Protein AF-A0A8J6UPK8-F1 (afdb_monomer_lite)

InterPro domains:
  IPR006558 LamG-like jellyroll fold [SM00560] (341-519)
  IPR012373 Fe(2+)-dicitrate sensor, transmembrane component [PTHR30273] (6-225)
  IPR013320 Concanavalin A-like lectin/glucanase domain superfamily [SSF49899] (271-518)

Structure (mmCIF, N/CA/C/O backbone):
data_AF-A0A8J6UPK8-F1
#
_entry.id   AF-A0A8J6UPK8-F1
#
loop_
_atom_site.group_PDB
_atom_site.id
_atom_site.type_symbol
_atom_site.label_atom_id
_atom_site.label_alt_id
_atom_site.label_comp_id
_atom_site.label_asym_id
_atom_site.label_entity_id
_atom_site.label_seq_id
_atom_site.pdbx_PDB_ins_code
_atom_site.Cartn_x
_atom_site.Cartn_y
_atom_site.Cartn_z
_atom_site.occupancy
_atom_site.B_iso_or_equiv
_atom_site.auth_seq_id
_atom_site.auth_comp_id
_atom_site.auth_asym_id
_atom_site.auth_atom_id
_atom_site.pdbx_PDB_model_num
ATOM 1 N N . MET A 1 1 ? 31.151 23.294 2.725 1.00 39.47 1 MET A N 1
ATOM 2 C CA . MET A 1 1 ? 30.767 22.890 4.088 1.00 39.47 1 MET A CA 1
ATOM 3 C C . MET A 1 1 ? 29.382 22.297 4.015 1.00 39.47 1 MET A C 1
ATOM 5 O O . MET A 1 1 ? 28.515 22.903 3.389 1.00 39.47 1 MET A O 1
ATOM 9 N N . SER A 1 2 ? 29.203 21.112 4.581 1.00 38.69 2 SER A N 1
ATOM 10 C CA . SER A 1 2 ? 27.897 20.489 4.761 1.00 38.69 2 SER A CA 1
ATOM 11 C C . SER A 1 2 ? 27.039 21.308 5.744 1.00 38.69 2 SER A C 1
ATOM 13 O O . SER A 1 2 ? 27.504 22.267 6.370 1.00 38.69 2 SER A O 1
ATOM 15 N N . LEU A 1 3 ? 25.760 20.953 5.881 1.00 47.66 3 LEU A N 1
ATOM 16 C CA . LEU A 1 3 ? 24.916 21.499 6.951 1.00 47.66 3 LEU A CA 1
ATOM 17 C C . LEU A 1 3 ? 25.405 21.072 8.348 1.00 47.66 3 LEU A C 1
ATOM 19 O O . LEU A 1 3 ? 25.196 21.820 9.299 1.00 47.66 3 LEU A O 1
ATOM 23 N N . ASP A 1 4 ? 26.084 19.927 8.426 1.00 56.09 4 ASP A N 1
ATOM 24 C CA . ASP A 1 4 ? 26.594 19.280 9.637 1.00 56.09 4 ASP A CA 1
ATOM 25 C C . ASP A 1 4 ? 27.858 19.987 10.170 1.00 56.09 4 ASP A C 1
ATOM 27 O O . ASP A 1 4 ? 27.950 20.302 11.356 1.00 56.09 4 ASP A O 1
ATOM 31 N N . ASP A 1 5 ? 28.777 20.381 9.274 1.00 64.31 5 ASP A N 1
ATOM 32 C CA . ASP A 1 5 ? 30.029 21.085 9.622 1.00 64.31 5 ASP A CA 1
ATOM 33 C C . ASP A 1 5 ? 29.772 22.426 10.342 1.00 64.31 5 ASP A C 1
ATOM 35 O O . ASP A 1 5 ? 30.645 22.957 11.025 1.00 64.31 5 ASP A O 1
ATOM 39 N N . ARG A 1 6 ? 28.589 23.028 10.146 1.00 74.25 6 ARG A N 1
ATOM 40 C CA . ARG A 1 6 ? 28.250 24.363 10.671 1.00 74.25 6 ARG A CA 1
ATOM 41 C C . ARG A 1 6 ? 27.765 24.360 12.119 1.00 74.25 6 ARG A C 1
ATOM 43 O O . ARG A 1 6 ? 27.767 25.421 12.738 1.00 74.25 6 ARG A O 1
ATOM 50 N N . TYR A 1 7 ? 27.359 23.206 12.649 1.00 86.56 7 TYR A N 1
ATOM 51 C CA . TYR A 1 7 ? 26.807 23.073 14.002 1.00 86.56 7 TYR A CA 1
ATOM 52 C C . TYR A 1 7 ? 27.457 21.934 14.800 1.00 86.56 7 TYR A C 1
ATOM 54 O O . TYR A 1 7 ? 26.893 21.481 15.793 1.00 86.56 7 TYR A O 1
ATOM 62 N N . GLN A 1 8 ? 28.665 21.509 14.412 1.00 83.12 8 GLN A N 1
ATOM 63 C CA . GLN A 1 8 ? 29.406 20.417 15.051 1.00 83.12 8 GLN A CA 1
ATOM 64 C C . GLN A 1 8 ? 29.467 20.542 16.587 1.00 83.12 8 GLN A C 1
ATOM 66 O O . GLN A 1 8 ? 29.115 19.594 17.277 1.00 83.12 8 GLN A O 1
ATOM 71 N N . GLN A 1 9 ? 29.800 21.720 17.130 1.00 83.31 9 GLN A N 1
ATOM 72 C CA . GLN A 1 9 ? 29.858 21.937 18.588 1.00 83.31 9 GLN A CA 1
ATOM 73 C C . GLN A 1 9 ? 28.485 21.820 19.277 1.00 83.31 9 GLN A C 1
ATOM 75 O O . GLN A 1 9 ? 28.397 21.372 20.415 1.00 83.31 9 GLN A O 1
ATOM 80 N N . VAL A 1 10 ? 27.401 22.200 18.589 1.00 87.19 10 VAL A N 1
ATOM 81 C CA . VAL A 1 10 ? 26.028 22.023 19.097 1.00 87.19 10 VAL A CA 1
ATOM 82 C C . VAL A 1 10 ? 25.662 20.539 19.111 1.00 87.19 10 VAL A C 1
ATOM 84 O O . VAL A 1 10 ? 24.997 20.096 20.041 1.00 87.19 10 VAL A O 1
ATOM 87 N N . ARG A 1 11 ? 26.123 19.769 18.114 1.00 86.50 11 ARG A N 1
ATOM 88 C CA . ARG A 1 11 ? 25.947 18.312 18.063 1.00 86.50 11 ARG A CA 1
ATOM 89 C C . ARG A 1 11 ? 26.704 17.616 19.193 1.00 86.50 11 ARG A C 1
ATOM 91 O O . ARG A 1 11 ? 26.082 16.910 19.966 1.00 86.50 11 ARG A O 1
ATOM 98 N N . GLU A 1 12 ? 27.998 17.896 19.342 1.00 85.69 12 GLU A N 1
ATOM 99 C CA . GLU A 1 12 ? 28.866 17.276 20.357 1.00 85.69 12 GLU A CA 1
ATOM 100 C C . GLU A 1 12 ? 28.360 17.503 21.792 1.00 85.69 12 GLU A C 1
ATOM 102 O O . GLU A 1 12 ? 28.456 16.610 22.633 1.00 85.69 12 GLU A O 1
ATOM 107 N N . ILE A 1 13 ? 27.783 18.675 22.085 1.00 85.81 13 ILE A N 1
ATOM 108 C CA . ILE A 1 13 ? 27.159 18.926 23.392 1.00 85.81 13 ILE A CA 1
ATOM 109 C C . ILE A 1 13 ? 25.779 18.254 23.492 1.00 85.81 13 ILE A C 1
ATOM 111 O O . ILE A 1 13 ? 25.426 17.763 24.560 1.00 85.81 13 ILE A O 1
ATOM 115 N N . ALA A 1 14 ? 25.002 18.187 22.405 1.00 82.69 14 ALA A N 1
ATOM 116 C CA . ALA A 1 14 ? 23.722 17.478 22.393 1.00 82.69 14 ALA A CA 1
ATOM 117 C C . ALA A 1 14 ? 23.880 15.957 22.572 1.00 82.69 14 ALA A C 1
ATOM 119 O O . ALA A 1 14 ? 23.063 15.360 23.267 1.00 82.69 14 ALA A O 1
ATOM 120 N N . ASP A 1 15 ? 24.934 15.355 22.013 1.00 82.81 15 ASP A N 1
ATOM 121 C CA . ASP A 1 15 ? 25.318 13.956 22.249 1.00 82.81 15 ASP A CA 1
ATOM 122 C C . ASP A 1 15 ? 25.602 13.734 23.744 1.00 82.81 15 ASP A C 1
ATOM 124 O O . ASP A 1 15 ? 24.970 12.896 24.382 1.00 82.81 15 ASP A O 1
ATOM 128 N N . ALA A 1 16 ? 26.445 14.580 24.351 1.00 78.69 16 ALA A N 1
ATOM 129 C CA . ALA A 1 16 ? 26.749 14.508 25.784 1.00 78.69 16 ALA A CA 1
ATOM 130 C C . ALA A 1 16 ? 25.515 14.711 26.692 1.00 78.69 16 ALA A C 1
ATOM 132 O O . ALA A 1 16 ? 25.479 14.182 27.802 1.00 78.69 16 ALA A O 1
ATOM 133 N N . ILE A 1 17 ? 24.504 15.464 26.240 1.00 79.81 17 ILE A N 1
ATOM 134 C CA . ILE A 1 17 ? 23.208 15.605 26.930 1.00 79.81 17 ILE A CA 1
ATOM 135 C C . ILE A 1 17 ? 22.364 14.333 26.787 1.00 79.81 17 ILE A C 1
ATOM 137 O O . ILE A 1 17 ? 21.734 13.917 27.755 1.00 79.81 17 ILE A O 1
ATOM 141 N N . CYS A 1 18 ? 22.343 13.708 25.606 1.00 77.62 18 CYS A N 1
ATOM 142 C CA . CYS A 1 18 ? 21.601 12.466 25.378 1.00 77.62 18 CYS A CA 1
ATOM 143 C C . CYS A 1 18 ? 22.193 11.274 26.146 1.00 77.62 18 CYS A C 1
ATOM 145 O O . CYS A 1 18 ? 21.436 10.411 26.586 1.00 77.62 18 CYS A O 1
ATOM 147 N N . ASP A 1 19 ? 23.514 11.262 26.328 1.00 79.19 19 ASP A N 1
ATOM 148 C CA . ASP A 1 19 ? 24.259 10.210 27.029 1.00 79.19 19 ASP A CA 1
ATOM 149 C C . ASP A 1 19 ? 24.439 10.480 28.543 1.00 79.19 19 ASP A C 1
ATOM 151 O O . ASP A 1 19 ? 25.140 9.728 29.216 1.00 79.19 19 ASP A O 1
ATOM 155 N N . ASP A 1 20 ? 23.845 11.554 29.084 1.00 78.88 20 ASP A N 1
ATOM 156 C CA . ASP A 1 20 ? 23.958 11.997 30.492 1.00 78.88 20 ASP A CA 1
ATOM 157 C C . ASP A 1 20 ? 25.417 12.189 30.984 1.00 78.88 20 ASP A C 1
ATOM 159 O O . ASP A 1 20 ? 25.774 11.946 32.137 1.00 78.88 20 ASP A O 1
ATOM 163 N N . THR A 1 21 ? 26.298 12.642 30.082 1.00 84.19 21 THR A N 1
ATOM 164 C CA . THR A 1 21 ? 27.729 12.909 30.344 1.00 84.19 21 THR A CA 1
ATOM 165 C C . THR A 1 21 ? 28.102 14.396 30.281 1.00 84.19 21 THR A C 1
ATOM 167 O O . THR A 1 21 ? 29.277 14.756 30.399 1.00 84.19 21 THR A O 1
ATOM 170 N N . VAL A 1 22 ? 27.119 15.284 30.100 1.00 89.38 22 VAL A N 1
ATOM 171 C CA . VAL A 1 22 ? 27.338 16.725 29.921 1.00 89.38 22 VAL A CA 1
ATOM 172 C C . VAL A 1 22 ? 27.882 17.409 31.184 1.00 89.38 22 VAL A C 1
ATOM 174 O O . VAL A 1 22 ? 27.353 17.280 32.287 1.00 89.38 22 VAL A O 1
ATOM 177 N N . SER A 1 23 ? 28.938 18.208 31.023 1.00 84.31 23 SER A N 1
ATOM 178 C CA . SER A 1 23 ? 29.469 19.059 32.095 1.00 84.31 23 SER A CA 1
ATOM 179 C C . SER A 1 23 ? 28.737 20.412 32.198 1.00 84.31 23 SER A C 1
ATOM 181 O O . SER A 1 23 ? 28.258 20.937 31.187 1.00 84.31 23 SER A O 1
ATOM 183 N N . PRO A 1 24 ? 28.725 21.071 33.376 1.00 82.56 24 PRO A N 1
ATOM 184 C CA . PRO A 1 24 ? 28.141 22.409 33.527 1.00 82.56 24 PRO A CA 1
ATOM 185 C C . PRO A 1 24 ? 28.730 23.462 32.571 1.00 82.56 24 PRO A C 1
ATOM 187 O O . PRO A 1 24 ? 28.009 24.332 32.088 1.00 82.56 24 PRO A O 1
ATOM 190 N N . SER A 1 25 ? 30.021 23.359 32.234 1.00 81.31 25 SER A N 1
ATOM 191 C CA . SER A 1 25 ? 30.664 24.239 31.250 1.00 81.31 25 SER A CA 1
ATOM 192 C C . SER A 1 25 ? 30.177 23.995 29.819 1.00 81.31 25 SER A C 1
ATOM 194 O O . SER A 1 25 ? 30.056 24.949 29.055 1.00 81.31 25 SER A O 1
ATOM 196 N N . GLN A 1 26 ? 29.847 22.751 29.453 1.00 80.31 26 GLN A N 1
ATOM 197 C CA . GLN A 1 26 ? 29.239 22.446 28.153 1.00 80.31 26 GLN A CA 1
ATOM 198 C C . GLN A 1 26 ? 27.798 22.966 28.069 1.00 80.31 26 GLN A C 1
ATOM 200 O O . GLN A 1 26 ? 27.425 23.506 27.033 1.00 80.31 26 GLN A O 1
ATOM 205 N N . LEU A 1 27 ? 27.008 22.895 29.148 1.00 80.56 27 LEU A N 1
ATOM 206 C CA . LEU A 1 27 ? 25.667 23.501 29.177 1.00 80.56 27 LEU A CA 1
ATOM 207 C C . LEU A 1 27 ? 25.724 25.023 28.970 1.00 80.56 27 LEU A C 1
ATOM 209 O O . LEU A 1 27 ? 24.988 25.557 28.141 1.00 80.56 27 LEU A O 1
ATOM 213 N N . GLN A 1 28 ? 26.652 25.713 29.640 1.00 79.94 28 GLN A N 1
ATOM 214 C CA . GLN A 1 28 ? 26.859 27.152 29.448 1.00 79.94 28 GLN A CA 1
ATOM 215 C C . GLN A 1 28 ? 27.347 27.489 28.024 1.00 79.94 28 GLN A C 1
ATOM 217 O O . GLN A 1 28 ? 26.925 28.485 27.435 1.00 79.94 28 GLN A O 1
ATOM 222 N N . GLN A 1 29 ? 28.204 26.646 27.438 1.0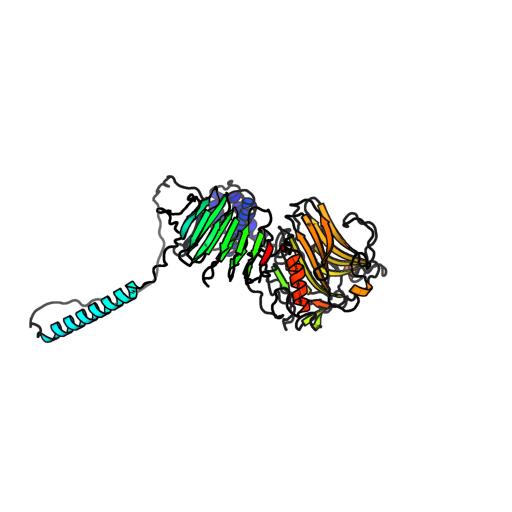0 82.31 29 GLN A N 1
ATOM 223 C CA . GLN A 1 29 ? 28.649 26.791 26.049 1.00 82.31 29 GLN A CA 1
ATOM 224 C C . GLN A 1 29 ? 27.500 26.566 25.052 1.00 82.31 29 GLN A C 1
ATOM 226 O O . GLN A 1 29 ? 27.383 27.308 24.078 1.00 82.31 29 GLN A O 1
ATOM 231 N N . LEU A 1 30 ? 26.621 25.591 25.297 1.00 87.81 30 LEU A N 1
ATOM 232 C CA . LEU A 1 30 ? 25.425 25.370 24.486 1.00 87.81 30 LEU A CA 1
ATOM 233 C C . LEU A 1 30 ? 24.484 26.575 24.555 1.00 87.81 30 LEU A C 1
ATOM 235 O O . LEU A 1 30 ? 24.027 27.040 23.514 1.00 87.81 30 LEU A O 1
ATOM 239 N N . GLU A 1 31 ? 24.237 27.123 25.745 1.00 82.88 31 GLU A N 1
ATOM 240 C CA . GLU A 1 31 ? 23.418 28.327 25.900 1.00 82.88 31 GLU A CA 1
ATOM 241 C C . GLU A 1 31 ? 23.969 29.489 25.056 1.00 82.88 31 GLU A C 1
ATOM 243 O O . GLU A 1 31 ? 23.216 30.106 24.302 1.00 82.88 31 GLU A O 1
ATOM 248 N N . GLN A 1 32 ? 25.288 29.717 25.078 1.00 86.19 32 GLN A N 1
ATOM 249 C CA . GLN A 1 32 ? 25.953 30.715 24.229 1.00 86.19 32 GLN A CA 1
ATOM 250 C C . GLN A 1 32 ? 25.816 30.421 22.725 1.00 86.19 32 GLN A C 1
ATOM 252 O O . GLN A 1 32 ? 25.551 31.339 21.950 1.00 86.19 32 GLN A O 1
ATOM 257 N N . LEU A 1 33 ? 25.958 29.161 22.296 1.00 84.19 33 LEU A N 1
ATOM 258 C CA . LEU A 1 33 ? 25.817 28.752 20.888 1.00 84.19 33 LEU A CA 1
ATOM 259 C C . LEU A 1 33 ? 24.376 28.890 20.362 1.00 84.19 33 LEU A C 1
ATOM 261 O O . LEU A 1 33 ? 24.169 29.106 19.164 1.00 84.19 33 LEU A O 1
ATOM 265 N N . LEU A 1 34 ? 23.383 28.763 21.246 1.00 88.81 34 LEU A N 1
ATOM 266 C CA . LEU A 1 34 ? 21.961 28.907 20.932 1.00 88.81 34 LEU A CA 1
ATOM 267 C C . LEU A 1 34 ? 21.449 30.350 21.093 1.00 88.81 34 LEU A C 1
ATOM 269 O O . LEU A 1 34 ? 20.426 30.706 20.494 1.00 88.81 34 LEU A O 1
ATOM 273 N N . HIS A 1 35 ? 22.124 31.194 21.878 1.00 85.12 35 HIS A N 1
ATOM 274 C CA . HIS A 1 35 ? 21.716 32.575 22.129 1.00 85.12 35 HIS A CA 1
ATOM 275 C C . HIS A 1 35 ? 21.673 33.389 20.824 1.00 85.12 35 HIS A C 1
ATOM 277 O O . HIS A 1 35 ? 22.625 33.416 20.049 1.00 85.12 35 HIS A O 1
ATOM 283 N N . ASN A 1 36 ? 20.532 34.033 20.554 1.00 77.75 36 ASN A N 1
ATOM 284 C CA . ASN A 1 36 ? 20.251 34.791 19.325 1.00 77.75 36 ASN A CA 1
ATOM 285 C C . ASN A 1 36 ? 20.539 34.059 17.991 1.00 77.75 36 ASN A C 1
ATOM 287 O O . ASN A 1 36 ? 20.649 34.705 16.950 1.00 77.75 36 ASN A O 1
ATOM 291 N N . ASN A 1 37 ? 20.588 32.719 17.986 1.00 84.88 37 ASN A N 1
ATOM 292 C CA . ASN A 1 37 ? 20.843 31.909 16.791 1.00 84.88 37 ASN A CA 1
ATOM 293 C C . ASN A 1 37 ? 19.675 30.939 16.497 1.00 84.88 37 ASN A C 1
ATOM 295 O O . ASN A 1 37 ? 19.726 29.764 16.876 1.00 84.88 37 ASN A O 1
ATOM 299 N N . PRO A 1 38 ? 18.607 31.392 15.805 1.00 77.62 38 PRO A N 1
ATOM 300 C CA . PRO A 1 38 ? 17.431 30.563 15.519 1.00 77.62 38 PRO A CA 1
ATOM 301 C C . PRO A 1 38 ? 17.748 29.288 14.728 1.00 77.62 38 PRO A C 1
ATOM 303 O O . PRO A 1 38 ? 17.102 28.262 14.928 1.00 77.62 38 PRO A O 1
ATOM 306 N N . ALA A 1 39 ? 18.760 29.330 13.857 1.00 72.75 39 ALA A N 1
ATOM 307 C CA . ALA A 1 39 ? 19.164 28.183 13.052 1.00 72.75 39 ALA A CA 1
ATOM 308 C C . ALA A 1 39 ? 19.895 27.114 13.887 1.00 72.75 39 ALA A C 1
ATOM 310 O O . ALA A 1 39 ? 19.618 25.927 13.716 1.00 72.75 39 ALA A O 1
ATOM 311 N N . ALA A 1 40 ? 20.741 27.515 14.846 1.00 74.56 40 ALA A N 1
ATOM 312 C CA . ALA A 1 40 ? 21.324 26.587 15.819 1.00 74.56 40 ALA A CA 1
ATOM 313 C C . ALA A 1 40 ? 20.255 25.982 16.745 1.00 74.56 40 ALA A C 1
ATOM 315 O O . ALA A 1 40 ? 20.270 24.775 16.975 1.00 74.56 40 ALA A O 1
ATOM 316 N N . LYS A 1 41 ? 19.275 26.780 17.205 1.00 77.69 41 LYS A N 1
ATOM 317 C CA . LYS A 1 41 ? 18.125 26.280 17.988 1.00 77.69 41 LYS A CA 1
ATOM 318 C C . LYS A 1 41 ? 17.313 25.239 17.214 1.00 77.69 41 LYS A C 1
ATOM 320 O O . LYS A 1 41 ? 17.019 24.172 17.747 1.00 77.69 41 LYS A O 1
ATOM 325 N N . ALA A 1 42 ? 16.990 25.514 15.949 1.00 72.56 42 ALA A N 1
ATOM 326 C CA . ALA A 1 42 ? 16.266 24.576 15.094 1.00 72.56 42 ALA A CA 1
ATOM 327 C C . ALA A 1 42 ? 17.064 23.285 14.828 1.00 72.56 42 ALA A C 1
ATOM 329 O O . ALA A 1 42 ? 16.486 22.199 14.838 1.00 72.56 42 ALA A O 1
ATOM 330 N N . TYR A 1 43 ? 18.384 23.388 14.633 1.00 83.38 43 TYR A N 1
ATOM 331 C CA . TYR A 1 43 ? 19.271 22.230 14.500 1.00 83.38 43 TYR A CA 1
ATOM 332 C C . TYR A 1 43 ? 19.290 21.383 15.782 1.00 83.38 43 TYR A C 1
ATOM 334 O O . TYR A 1 43 ? 19.025 20.187 15.715 1.00 83.38 43 TYR A O 1
ATOM 342 N N . TYR A 1 44 ? 19.506 22.004 16.946 1.00 80.44 44 TYR A N 1
ATOM 343 C CA . TYR A 1 44 ? 19.525 21.342 18.256 1.00 80.44 44 TYR A CA 1
ATOM 344 C C . TYR A 1 44 ? 18.220 20.589 18.557 1.00 80.44 44 TYR A C 1
ATOM 346 O O . TYR A 1 44 ? 18.245 19.401 18.870 1.00 80.44 44 TYR A O 1
ATOM 354 N N . LEU A 1 45 ? 17.065 21.240 18.373 1.00 79.44 45 LEU A N 1
ATOM 355 C CA . LEU A 1 45 ? 15.754 20.614 18.581 1.00 79.44 45 LEU A CA 1
ATOM 356 C C . LEU A 1 45 ? 15.497 19.456 17.605 1.00 79.44 45 LEU A C 1
ATOM 358 O O . LEU A 1 45 ? 14.968 18.416 18.000 1.00 79.44 45 LEU A O 1
ATOM 362 N N . LYS A 1 46 ? 15.901 19.602 16.334 1.00 75.00 46 LYS A N 1
ATOM 363 C CA . LYS A 1 46 ? 15.812 18.522 15.341 1.00 75.00 46 LYS A CA 1
ATOM 364 C C . LYS A 1 46 ? 16.716 17.342 15.712 1.00 75.00 46 LYS A C 1
ATOM 366 O O . LYS A 1 46 ? 16.312 16.199 15.503 1.00 75.00 46 LYS A O 1
ATOM 371 N N . TYR A 1 47 ? 17.897 17.617 16.263 1.00 80.25 47 TYR A N 1
ATOM 372 C CA . TYR A 1 47 ? 18.868 16.613 16.683 1.00 80.25 47 TYR A CA 1
ATOM 373 C C . TYR A 1 47 ? 18.381 15.819 17.900 1.00 80.25 47 TYR A C 1
ATOM 375 O O . TYR A 1 47 ? 18.274 14.598 17.818 1.00 80.25 47 TYR A O 1
ATOM 383 N N . LEU A 1 48 ? 17.948 16.493 18.973 1.00 76.88 48 LEU A N 1
ATOM 384 C CA . LEU A 1 48 ? 17.312 15.832 20.121 1.00 76.88 48 LEU A CA 1
ATOM 385 C C . LEU A 1 48 ? 16.085 15.018 19.694 1.00 76.88 48 LEU A C 1
ATOM 387 O O . LEU A 1 48 ? 15.940 13.859 20.069 1.00 76.88 48 LEU A O 1
ATOM 391 N N . GLY A 1 49 ? 15.223 15.585 18.845 1.00 66.38 49 GLY A N 1
ATOM 392 C CA . GLY A 1 49 ? 14.054 14.883 18.318 1.00 66.38 49 GLY A CA 1
ATOM 393 C C . GLY A 1 49 ? 14.392 13.693 17.410 1.00 66.38 49 GLY A C 1
ATOM 394 O O . GLY A 1 49 ? 13.524 12.858 17.168 1.00 66.38 49 GLY A O 1
ATOM 395 N N . MET A 1 50 ? 15.611 13.598 16.875 1.00 75.62 50 MET A N 1
ATOM 396 C CA . MET A 1 50 ? 16.126 12.396 16.210 1.00 75.62 50 MET A CA 1
ATOM 397 C C . MET A 1 50 ? 16.623 11.391 17.253 1.00 75.62 50 MET A C 1
ATOM 399 O O . MET A 1 50 ? 16.200 10.239 17.217 1.00 75.62 50 MET A O 1
ATOM 403 N N . HIS A 1 51 ? 17.441 11.833 18.212 1.00 71.44 51 HIS A N 1
ATOM 404 C CA . HIS A 1 51 ? 18.003 10.985 19.265 1.00 71.44 51 HIS A CA 1
ATOM 405 C C . HIS A 1 51 ? 16.911 10.301 20.102 1.00 71.44 51 HIS A C 1
ATOM 407 O O . HIS A 1 51 ? 16.946 9.089 20.277 1.00 71.44 51 HIS A O 1
ATOM 413 N N . VAL A 1 52 ? 15.869 11.041 20.501 1.00 64.62 52 VAL A N 1
ATOM 414 C CA . VAL A 1 52 ? 14.693 10.507 21.215 1.00 64.62 52 VAL A CA 1
ATOM 415 C C . VAL A 1 52 ? 13.932 9.472 20.382 1.00 64.62 52 VAL A C 1
ATOM 417 O O . VAL A 1 52 ? 13.427 8.498 20.930 1.00 64.62 52 VAL A O 1
ATOM 420 N N . ARG A 1 53 ? 13.852 9.623 19.053 1.00 63.59 53 ARG A N 1
ATOM 421 C CA . ARG A 1 53 ? 13.222 8.615 18.172 1.00 63.59 53 ARG A CA 1
ATOM 422 C C . ARG A 1 53 ? 14.084 7.369 17.971 1.00 63.59 53 ARG A C 1
ATOM 424 O O . ARG A 1 53 ? 13.538 6.308 17.693 1.00 63.59 53 ARG A O 1
ATOM 431 N N . LEU A 1 54 ? 15.402 7.487 18.119 1.00 69.62 54 LEU A N 1
ATOM 432 C CA . LEU A 1 54 ? 16.325 6.353 18.094 1.00 69.62 54 LEU A CA 1
ATOM 433 C C . LEU A 1 54 ? 16.361 5.619 19.445 1.00 69.62 54 LEU A C 1
ATOM 435 O O . LEU A 1 54 ? 16.440 4.394 19.451 1.00 69.62 54 LEU A O 1
ATOM 439 N N . SER A 1 55 ? 16.241 6.331 20.573 1.00 57.09 55 SER A N 1
ATOM 440 C CA . SER A 1 55 ? 16.225 5.731 21.915 1.00 57.09 55 SER A CA 1
ATOM 441 C C . SER A 1 55 ? 14.856 5.191 22.340 1.00 57.09 55 SER A C 1
ATOM 443 O O . SER A 1 55 ? 14.803 4.124 22.937 1.00 57.09 55 SER A O 1
ATOM 445 N N . SER A 1 56 ? 13.739 5.829 21.962 1.00 49.12 56 SER A N 1
ATOM 446 C CA . SER A 1 56 ? 12.371 5.331 22.249 1.00 49.12 56 SER A CA 1
ATOM 447 C C . SER A 1 56 ? 11.987 4.041 21.510 1.00 49.12 56 SER A C 1
ATOM 449 O O . SER A 1 56 ? 10.912 3.491 21.742 1.00 49.12 56 SER A O 1
ATOM 451 N N . ALA A 1 57 ? 12.880 3.503 20.673 1.00 46.56 57 ALA A N 1
ATOM 452 C CA . ALA A 1 57 ? 12.824 2.110 20.236 1.00 46.56 57 ALA A CA 1
ATOM 453 C C . ALA A 1 57 ? 13.126 1.104 21.376 1.00 46.56 57 ALA A C 1
ATOM 455 O O . ALA A 1 57 ? 12.992 -0.101 21.164 1.00 46.56 57 ALA A O 1
ATOM 456 N N . ALA A 1 58 ? 13.511 1.587 22.566 1.00 45.06 58 ALA A N 1
ATOM 457 C CA . ALA A 1 58 ? 13.678 0.836 23.805 1.00 45.06 58 ALA A CA 1
ATOM 458 C C . ALA A 1 58 ? 12.954 1.537 24.984 1.00 45.06 58 ALA A C 1
ATOM 460 O O . ALA A 1 58 ? 13.531 2.361 25.683 1.00 45.06 58 ALA A O 1
ATOM 461 N N . ASP A 1 59 ? 11.695 1.136 25.189 1.00 39.28 59 ASP A N 1
ATOM 462 C CA . ASP A 1 59 ? 10.839 1.301 26.380 1.00 39.28 59 ASP A CA 1
ATOM 463 C C . ASP A 1 59 ? 10.375 2.701 26.879 1.00 39.28 59 ASP A C 1
ATOM 465 O O . ASP A 1 59 ? 11.116 3.670 27.001 1.00 39.28 59 ASP A O 1
ATOM 469 N N . ALA A 1 60 ? 9.096 2.706 27.297 1.00 42.72 60 ALA A N 1
ATOM 470 C CA . ALA A 1 60 ? 8.306 3.725 28.017 1.00 42.72 60 ALA A CA 1
ATOM 471 C C . ALA A 1 60 ? 7.802 4.994 27.257 1.00 42.72 60 ALA A C 1
ATOM 473 O O . ALA A 1 60 ? 8.578 5.731 26.650 1.00 42.72 60 ALA A O 1
ATOM 474 N N . PRO A 1 61 ? 6.487 5.325 27.336 1.00 41.66 61 PRO A N 1
ATOM 475 C CA . PRO A 1 61 ? 5.912 6.531 26.728 1.00 41.66 61 PRO A CA 1
ATOM 476 C C . PRO A 1 61 ? 6.031 7.779 27.626 1.00 41.66 61 PRO A C 1
ATOM 478 O O . PRO A 1 61 ? 5.749 7.729 28.826 1.00 41.66 61 PRO A O 1
ATOM 481 N N . MET A 1 62 ? 6.364 8.927 27.024 1.00 45.09 62 MET A N 1
ATOM 482 C CA . MET A 1 62 ? 6.424 10.239 27.690 1.00 45.09 62 MET A CA 1
ATOM 483 C C . MET A 1 62 ? 5.277 11.168 27.272 1.00 45.09 62 MET A C 1
ATOM 485 O O . MET A 1 62 ? 4.790 11.099 26.143 1.00 45.09 62 MET A O 1
ATOM 489 N N . GLU A 1 63 ? 4.861 12.059 28.177 1.00 49.22 63 GLU A N 1
ATOM 490 C CA . GLU A 1 63 ? 3.864 13.100 27.899 1.00 49.22 63 GLU A CA 1
ATOM 491 C C . GLU A 1 63 ? 4.547 14.412 27.473 1.00 49.22 63 GLU A C 1
ATOM 493 O O . GLU A 1 63 ? 5.533 14.837 28.082 1.00 49.22 63 GLU A O 1
ATOM 498 N N . PHE A 1 64 ? 3.983 15.076 26.460 1.00 54.16 64 PHE A N 1
ATOM 499 C CA . PHE A 1 64 ? 4.420 16.385 25.972 1.00 54.16 64 PHE A CA 1
ATOM 500 C C . PHE A 1 64 ? 3.341 17.439 26.236 1.00 54.16 64 PHE A C 1
ATOM 502 O O . PHE A 1 64 ? 2.289 17.425 25.595 1.00 54.16 64 PHE A O 1
ATOM 509 N N . VAL A 1 65 ? 3.606 18.382 27.143 1.00 47.47 65 VAL A N 1
ATOM 510 C CA . VAL A 1 65 ? 2.675 19.478 27.459 1.00 47.47 65 VAL A CA 1
ATOM 511 C C . VAL A 1 65 ? 3.243 20.803 26.956 1.00 47.47 65 VAL A C 1
ATOM 513 O O . VAL A 1 65 ? 4.314 21.232 27.382 1.00 47.47 65 VAL A O 1
ATOM 516 N N . TYR A 1 66 ? 2.501 21.473 26.069 1.00 45.59 66 TYR A N 1
ATOM 517 C CA . TYR A 1 66 ? 2.864 22.783 25.524 1.00 45.59 66 TYR A CA 1
ATOM 518 C C . TYR A 1 66 ? 1.945 23.885 26.062 1.00 45.59 66 TYR A C 1
ATOM 520 O O . TYR A 1 66 ? 0.747 23.916 25.763 1.00 45.59 66 TYR A O 1
ATOM 528 N N . ARG A 1 67 ? 2.497 24.818 26.847 1.00 53.59 67 ARG A N 1
ATOM 529 C CA . ARG A 1 67 ? 1.740 25.936 27.432 1.00 53.59 67 ARG A CA 1
ATOM 530 C C . ARG A 1 67 ? 1.891 27.202 26.590 1.00 53.59 67 ARG A C 1
ATOM 532 O O . ARG A 1 67 ? 2.820 27.985 26.764 1.00 53.59 67 ARG A O 1
ATOM 539 N N . ARG A 1 68 ? 0.903 27.454 25.722 1.00 38.97 68 ARG A N 1
ATOM 540 C CA . ARG A 1 68 ? 0.851 28.612 24.799 1.00 38.97 68 ARG A CA 1
ATOM 541 C C . ARG A 1 68 ? 0.963 30.009 25.435 1.00 38.97 68 ARG A C 1
ATOM 543 O O . ARG A 1 68 ? 1.129 30.961 24.687 1.00 38.97 68 ARG A O 1
ATOM 550 N N . MET A 1 69 ? 0.846 30.152 26.758 1.00 37.50 69 MET A N 1
ATOM 551 C CA . MET A 1 69 ? 0.960 31.452 27.444 1.00 37.50 69 MET A CA 1
ATOM 552 C C . MET A 1 69 ? 2.312 31.697 28.133 1.00 37.50 69 MET A C 1
ATOM 554 O O . MET A 1 69 ? 2.558 32.819 28.560 1.00 37.50 69 MET A O 1
ATOM 558 N N . THR A 1 70 ? 3.183 30.688 28.239 1.00 41.00 70 THR A N 1
ATOM 559 C CA . THR A 1 70 ? 4.503 30.808 28.896 1.00 41.00 70 THR A CA 1
ATOM 560 C C . THR A 1 70 ? 5.673 30.386 28.002 1.00 41.00 70 THR A C 1
ATOM 562 O O . THR A 1 70 ? 6.810 30.406 28.456 1.00 41.00 70 THR A O 1
ATOM 565 N N . GLU A 1 71 ? 5.401 29.978 26.753 1.00 47.91 71 GLU A N 1
ATOM 566 C CA . GLU A 1 71 ? 6.356 29.321 25.833 1.00 47.91 71 GLU A CA 1
ATOM 567 C C . GLU A 1 71 ? 7.089 28.108 26.446 1.00 47.91 71 GLU A C 1
ATOM 569 O O . GLU A 1 71 ? 8.126 27.660 25.961 1.00 47.91 71 GLU A O 1
ATOM 574 N N . GLU A 1 72 ? 6.508 27.534 27.499 1.00 38.56 72 GLU A N 1
ATOM 575 C CA . GLU A 1 72 ? 7.094 26.458 28.284 1.00 38.56 72 GLU A CA 1
ATOM 576 C C . GLU A 1 72 ? 6.721 25.090 27.692 1.00 38.56 72 GLU A C 1
ATOM 578 O O . GLU A 1 72 ? 5.550 24.801 27.406 1.00 38.56 72 GLU A O 1
ATOM 583 N N . PHE A 1 73 ? 7.736 24.243 27.521 1.00 43.66 73 PHE A N 1
ATOM 584 C CA . PHE A 1 73 ? 7.615 22.877 27.022 1.00 43.66 73 PHE A CA 1
ATOM 585 C C . PHE A 1 73 ? 8.066 21.910 28.113 1.00 43.66 73 PHE A C 1
ATOM 587 O O . PHE A 1 73 ? 9.243 21.872 28.467 1.00 43.66 73 PHE A O 1
ATOM 594 N N . ILE A 1 74 ? 7.118 21.143 28.651 1.00 50.47 74 ILE A N 1
ATOM 595 C CA . ILE A 1 74 ? 7.367 20.200 29.742 1.00 50.47 74 ILE A CA 1
ATOM 596 C C . ILE A 1 74 ? 7.306 18.784 29.175 1.00 50.47 74 ILE A C 1
ATOM 598 O O . ILE A 1 74 ? 6.295 18.381 28.593 1.00 50.47 74 ILE A O 1
ATOM 602 N N . VAL A 1 75 ? 8.389 18.036 29.382 1.00 48.84 75 VAL A N 1
ATOM 603 C CA . VAL A 1 75 ? 8.491 16.601 29.101 1.00 48.84 75 VAL A CA 1
ATOM 604 C C . VAL A 1 75 ? 8.543 15.881 30.440 1.00 48.84 75 VAL A C 1
ATOM 606 O O . VAL A 1 75 ? 9.374 16.230 31.279 1.00 48.84 75 VAL A O 1
ATOM 609 N N . ARG A 1 76 ? 7.666 14.898 30.664 1.00 53.47 76 ARG A N 1
ATOM 610 C CA . ARG A 1 76 ? 7.676 14.111 31.908 1.00 53.47 76 ARG A CA 1
ATOM 611 C C . ARG A 1 76 ? 7.411 12.617 31.675 1.00 53.47 76 ARG A C 1
ATOM 613 O O . ARG A 1 76 ? 6.559 12.284 30.843 1.00 53.47 76 ARG A O 1
ATOM 620 N N . PRO A 1 77 ? 8.089 11.720 32.419 1.00 45.94 77 PRO A N 1
ATOM 621 C CA . PRO A 1 77 ? 7.735 10.306 32.474 1.00 45.94 77 PRO A CA 1
ATOM 622 C C . PRO A 1 77 ? 6.344 10.118 33.084 1.00 45.94 77 PRO A C 1
ATOM 624 O O . PRO A 1 77 ? 5.955 10.844 34.001 1.00 45.94 77 PRO A O 1
ATOM 627 N N . ASN A 1 78 ? 5.598 9.127 32.602 1.00 42.88 78 ASN A N 1
ATOM 628 C CA . ASN A 1 78 ? 4.263 8.838 33.113 1.00 42.88 78 ASN A CA 1
ATOM 629 C C . ASN A 1 78 ? 4.327 7.904 34.338 1.00 42.88 78 ASN A C 1
ATOM 631 O O . ASN A 1 78 ? 4.280 6.681 34.198 1.00 42.88 78 ASN A O 1
ATOM 635 N N . SER A 1 79 ? 4.440 8.473 35.542 1.00 34.78 79 SER A N 1
ATOM 636 C CA . SER A 1 79 ? 4.360 7.740 36.813 1.00 34.78 79 SER A CA 1
ATOM 637 C C . SER A 1 79 ? 3.426 8.435 37.810 1.00 34.78 79 SER A C 1
ATOM 639 O O . SER A 1 79 ? 3.421 9.654 37.972 1.00 34.78 79 SER A O 1
ATOM 641 N N . SER A 1 80 ? 2.581 7.639 38.468 1.00 30.47 80 SER A N 1
ATOM 642 C CA . SER A 1 80 ? 1.560 8.129 39.400 1.00 30.47 80 SER A CA 1
ATOM 643 C C . SER A 1 80 ? 2.146 8.422 40.787 1.00 30.47 80 SER A C 1
ATOM 645 O O . SER A 1 80 ? 2.710 7.524 41.398 1.00 30.47 80 SER A O 1
ATOM 647 N N . ALA A 1 81 ? 1.941 9.653 41.269 1.00 31.48 81 ALA A N 1
ATOM 648 C CA . ALA A 1 81 ? 1.959 10.109 42.669 1.00 31.48 81 ALA A CA 1
ATOM 649 C C . ALA A 1 81 ? 3.049 9.572 43.634 1.00 31.48 81 ALA A C 1
ATOM 651 O O . ALA A 1 81 ? 2.902 8.499 44.217 1.00 31.48 81 ALA A O 1
ATOM 652 N N . ASN A 1 82 ? 4.055 10.405 43.938 1.00 28.47 82 ASN A N 1
ATOM 653 C CA . ASN A 1 82 ? 4.213 11.039 45.265 1.00 28.47 82 ASN A CA 1
ATOM 654 C C . ASN A 1 82 ? 5.420 12.005 45.310 1.00 28.47 82 ASN A C 1
ATOM 656 O O . ASN A 1 82 ? 6.401 11.811 44.601 1.00 28.47 82 ASN A O 1
ATOM 660 N N . ASP A 1 83 ? 5.277 13.038 46.143 1.00 29.19 83 ASP A N 1
ATOM 661 C CA . ASP A 1 83 ? 6.216 14.056 46.654 1.00 29.19 83 ASP A CA 1
ATOM 662 C C . ASP A 1 83 ? 7.701 14.064 46.226 1.00 29.19 83 ASP A C 1
ATOM 664 O O . ASP A 1 83 ? 8.418 13.083 46.403 1.00 29.19 83 ASP A O 1
ATOM 668 N N . ILE A 1 84 ? 8.186 15.259 45.846 1.00 28.84 84 ILE A N 1
ATOM 669 C CA . ILE A 1 84 ? 9.374 15.956 46.403 1.00 28.84 84 ILE A CA 1
ATOM 670 C C . ILE A 1 84 ? 9.358 17.421 45.904 1.00 28.84 84 ILE A C 1
ATOM 672 O O . ILE A 1 84 ? 9.244 17.676 44.705 1.00 28.84 84 ILE A O 1
ATOM 676 N N . GLU A 1 85 ? 9.475 18.394 46.815 1.00 26.73 85 GLU A N 1
ATOM 677 C CA . GLU A 1 85 ? 9.635 19.821 46.478 1.00 26.73 85 GLU A CA 1
ATOM 678 C C . GLU A 1 85 ? 11.057 20.133 45.957 1.00 26.73 85 GLU A C 1
ATOM 680 O O . GLU A 1 85 ? 12.034 19.671 46.553 1.00 26.73 85 GLU A O 1
ATOM 685 N N . PRO A 1 86 ? 11.222 20.983 44.924 1.00 28.59 86 PRO A N 1
ATOM 686 C CA . PRO A 1 86 ? 12.504 21.611 44.613 1.00 28.59 86 PRO A CA 1
ATOM 687 C C . PRO A 1 86 ? 12.713 22.901 45.445 1.00 28.59 86 PRO A C 1
ATOM 689 O O . PRO A 1 86 ? 11.775 23.681 45.622 1.00 28.59 86 PRO A O 1
ATOM 692 N N . PRO A 1 87 ? 13.934 23.175 45.946 1.00 27.86 87 PRO A N 1
ATOM 693 C CA . PRO A 1 87 ? 14.184 24.274 46.879 1.00 27.86 87 PRO A CA 1
ATOM 694 C C . PRO A 1 87 ? 14.295 25.651 46.204 1.00 27.86 87 PRO A C 1
ATOM 696 O O . PRO A 1 87 ? 14.921 25.812 45.157 1.00 27.86 87 PRO A O 1
ATOM 699 N N . THR A 1 88 ? 13.784 26.684 46.876 1.00 27.66 88 THR A N 1
ATOM 700 C CA . THR A 1 88 ? 14.039 28.094 46.538 1.00 27.66 88 THR A CA 1
ATOM 701 C C . THR A 1 88 ? 15.489 28.500 46.804 1.00 27.66 88 THR A C 1
ATOM 703 O O . THR A 1 88 ? 15.973 28.335 47.925 1.00 27.66 88 THR A O 1
ATOM 706 N N . LEU A 1 89 ? 16.125 29.172 45.839 1.00 25.05 89 LEU A N 1
ATOM 707 C CA . LEU A 1 89 ? 17.314 29.999 46.066 1.00 25.05 89 LEU A CA 1
ATOM 708 C C . LEU A 1 89 ? 17.145 31.391 45.440 1.00 25.05 89 LEU A C 1
ATOM 710 O O . LEU A 1 89 ? 16.733 31.539 44.294 1.00 25.05 89 LEU A O 1
ATOM 714 N N . THR A 1 90 ? 17.454 32.411 46.238 1.00 23.86 90 THR A N 1
ATOM 715 C CA . THR A 1 90 ? 17.280 33.844 45.951 1.00 23.86 90 THR A CA 1
ATOM 716 C C . THR A 1 90 ? 18.615 34.569 45.766 1.00 23.86 90 THR A C 1
ATOM 718 O O . THR A 1 90 ? 19.552 34.307 46.518 1.00 23.86 90 THR A O 1
ATOM 721 N N . GLY A 1 91 ? 18.639 35.588 44.897 1.00 23.36 91 GLY A N 1
ATOM 722 C CA . GLY A 1 91 ? 19.762 36.526 44.705 1.00 23.36 91 GLY A CA 1
ATOM 723 C C . GLY A 1 91 ? 20.650 36.164 43.502 1.00 23.36 91 GLY A C 1
ATOM 724 O O . GLY A 1 91 ? 20.794 34.991 43.190 1.00 23.36 91 GLY A O 1
ATOM 725 N N . VAL A 1 92 ? 21.266 37.106 42.776 1.00 25.05 92 VAL A N 1
ATOM 726 C CA . VAL A 1 92 ? 21.560 38.535 43.042 1.00 25.05 92 VAL A CA 1
ATOM 727 C C . VAL A 1 92 ? 21.575 39.331 41.708 1.00 25.05 92 VAL A C 1
ATOM 729 O O . VAL A 1 92 ? 21.763 38.713 40.670 1.00 25.05 92 VAL A O 1
ATOM 732 N N . SER A 1 93 ? 21.354 40.662 41.777 1.00 25.12 93 SER A N 1
ATOM 733 C CA . SER A 1 93 ? 21.717 41.804 40.875 1.00 25.12 93 SER A CA 1
ATOM 734 C C . SER A 1 93 ? 22.383 41.548 39.488 1.00 25.12 93 SER A C 1
ATOM 736 O O . SER A 1 93 ? 23.141 40.606 39.317 1.00 25.12 93 SER A O 1
ATOM 738 N N . GLU A 1 94 ? 22.269 42.410 38.463 1.00 26.88 94 GLU A N 1
ATOM 739 C CA . GLU A 1 94 ? 22.172 43.884 38.507 1.00 26.88 94 GLU A CA 1
ATOM 740 C C . GLU A 1 94 ? 21.612 44.530 37.204 1.00 26.88 94 GLU A C 1
ATOM 742 O O . GLU A 1 94 ? 21.157 43.851 36.289 1.00 26.88 94 GLU A O 1
ATOM 747 N N . GLN A 1 95 ? 21.612 45.868 37.160 1.00 24.81 95 GLN A N 1
ATOM 748 C CA . GLN A 1 95 ? 20.926 46.782 36.226 1.00 24.81 95 GLN A CA 1
ATOM 749 C C . GLN A 1 95 ? 21.608 46.993 34.853 1.00 24.81 95 GLN A C 1
ATOM 751 O O . GLN A 1 95 ? 22.778 46.652 34.710 1.00 24.81 95 GLN A O 1
ATOM 756 N N . ILE A 1 96 ? 20.883 47.686 33.935 1.00 27.00 96 ILE A N 1
ATOM 757 C CA . ILE A 1 96 ? 21.280 48.635 32.835 1.00 27.00 96 ILE A CA 1
ATOM 758 C C . ILE A 1 96 ? 20.330 48.432 31.614 1.00 27.00 96 ILE A C 1
ATOM 760 O O . ILE A 1 96 ? 20.182 47.300 31.175 1.00 27.00 96 ILE A O 1
ATOM 764 N N . VAL A 1 97 ? 19.642 49.420 30.997 1.00 26.30 97 VAL A N 1
ATOM 765 C CA . VAL A 1 97 ? 19.490 50.886 31.232 1.00 26.30 97 VAL A CA 1
ATOM 766 C C . VAL A 1 97 ? 18.146 51.418 30.621 1.00 26.30 97 VAL A C 1
ATOM 768 O O . VAL A 1 97 ? 17.206 50.644 30.472 1.00 26.30 97 VAL A O 1
ATOM 771 N N . SER A 1 98 ? 18.018 52.726 30.350 1.00 27.89 98 SER A N 1
ATOM 772 C CA . SER A 1 98 ? 16.921 53.491 29.696 1.00 27.89 98 SER A CA 1
ATOM 773 C C . SER A 1 98 ? 16.569 53.077 28.240 1.00 27.89 98 SER A C 1
ATOM 775 O O . SER A 1 98 ? 17.309 52.307 27.638 1.00 27.89 98 SER A O 1
ATOM 777 N N . GLU A 1 99 ? 15.500 53.530 27.555 1.00 26.58 99 GLU A N 1
ATOM 778 C CA . GLU A 1 99 ? 14.589 54.708 27.642 1.00 26.58 99 GLU A CA 1
ATOM 779 C C . GLU A 1 99 ? 13.267 54.383 26.858 1.00 26.58 99 GLU A C 1
ATOM 781 O O . GLU A 1 99 ? 13.269 53.380 26.138 1.00 26.58 99 GLU A O 1
ATOM 786 N N . PRO A 1 100 ? 12.136 55.137 26.948 1.00 29.61 100 PRO A N 1
ATOM 787 C CA . PRO A 1 100 ? 12.012 56.432 26.254 1.00 29.61 100 PRO A CA 1
ATOM 788 C C . PRO A 1 100 ? 11.169 57.517 26.979 1.00 29.61 100 PRO A C 1
ATOM 790 O O . PRO A 1 100 ? 10.638 57.337 28.074 1.00 29.61 100 PRO A O 1
ATOM 793 N N . ILE A 1 101 ? 11.075 58.676 26.323 1.00 28.56 101 ILE A N 1
ATOM 794 C CA . ILE A 1 101 ? 10.645 59.990 26.828 1.00 28.56 101 ILE A CA 1
ATOM 795 C C . ILE A 1 101 ? 9.160 60.308 26.535 1.00 28.56 101 ILE A C 1
ATOM 797 O O . ILE A 1 101 ? 8.737 60.137 25.401 1.00 28.56 101 ILE A O 1
ATOM 801 N N . ALA A 1 102 ? 8.465 60.867 27.545 1.00 27.95 102 ALA A N 1
ATOM 802 C CA . ALA A 1 102 ? 7.363 61.868 27.557 1.00 27.95 102 ALA A CA 1
ATOM 803 C C . ALA A 1 102 ? 6.169 61.788 26.546 1.00 27.95 102 ALA A C 1
ATOM 805 O O . ALA A 1 102 ? 6.266 61.279 25.442 1.00 27.95 102 ALA A O 1
ATOM 806 N N . ALA A 1 103 ? 4.981 62.340 26.831 1.00 28.28 103 ALA A N 1
ATOM 807 C CA . ALA A 1 103 ? 4.621 63.319 27.861 1.00 28.28 103 ALA A CA 1
ATOM 808 C C . ALA A 1 103 ? 3.185 63.137 28.390 1.00 28.28 103 ALA A C 1
ATOM 810 O O . ALA A 1 103 ? 2.261 62.864 27.626 1.00 28.28 103 ALA A O 1
ATOM 811 N N . GLU A 1 104 ? 2.989 63.408 29.681 1.00 28.50 104 GLU A N 1
ATOM 812 C CA . GLU A 1 104 ? 1.683 63.788 30.231 1.00 28.50 104 GLU A CA 1
ATOM 813 C C . GLU A 1 104 ? 1.392 65.275 29.958 1.00 28.50 104 GLU A C 1
ATOM 815 O O . GLU A 1 104 ? 2.312 66.086 29.821 1.00 28.50 104 GLU A O 1
ATOM 820 N N . GLN A 1 105 ? 0.116 65.665 30.018 1.00 27.69 105 GLN A N 1
ATOM 821 C CA . GLN A 1 105 ? -0.248 66.988 30.529 1.00 27.69 105 GLN A CA 1
ATOM 822 C C . GLN A 1 105 ? -1.248 66.868 31.677 1.00 27.69 105 GLN A C 1
ATOM 824 O O . GLN A 1 105 ? -2.073 65.957 31.738 1.00 27.69 105 GLN A O 1
ATOM 829 N N . THR A 1 106 ? -1.091 67.779 32.630 1.00 26.77 106 THR A N 1
ATOM 830 C CA . THR A 1 106 ? -1.408 67.562 34.039 1.00 26.77 106 THR A CA 1
ATOM 831 C C . THR A 1 106 ? -2.588 68.408 34.517 1.00 26.77 106 THR A C 1
ATOM 833 O O . THR A 1 106 ? -2.782 69.529 34.070 1.00 26.77 106 THR A O 1
ATOM 836 N N . HIS A 1 107 ? -3.304 67.859 35.502 1.00 27.97 107 HIS A N 1
ATOM 837 C CA . HIS A 1 107 ? -3.872 68.526 36.687 1.00 27.97 107 HIS A CA 1
ATOM 838 C C . HIS A 1 107 ? -4.604 69.884 36.576 1.00 27.97 107 HIS A C 1
ATOM 840 O O . HIS A 1 107 ? -4.054 70.915 36.205 1.00 27.97 107 HIS A O 1
ATOM 846 N N . GLY A 1 108 ? -5.794 69.915 37.186 1.00 26.69 108 GLY A N 1
ATOM 847 C CA . GLY A 1 108 ? -6.466 71.136 37.639 1.00 26.69 108 GLY A CA 1
ATOM 848 C C . GLY A 1 108 ? -7.516 70.826 38.708 1.00 26.69 108 GLY A C 1
ATOM 849 O O . GLY A 1 108 ? -8.687 70.652 38.389 1.00 26.69 108 GLY A O 1
ATOM 850 N N . GLN A 1 109 ? -7.104 70.713 39.975 1.00 28.14 109 GLN A N 1
ATOM 851 C CA . GLN A 1 109 ? -8.033 70.587 41.108 1.00 28.14 109 GLN A CA 1
ATOM 852 C C . GLN A 1 109 ? -8.762 71.913 41.369 1.00 28.14 109 GLN A C 1
ATOM 854 O O . GLN A 1 109 ? -8.104 72.950 41.375 1.00 28.14 109 GLN A O 1
ATOM 859 N N . GLN A 1 110 ? -10.055 71.862 41.723 1.00 28.69 110 GLN A N 1
ATOM 860 C CA . GLN A 1 110 ? -10.603 72.550 42.910 1.00 28.69 110 GLN A CA 1
ATOM 861 C C . GLN A 1 110 ? -12.090 72.218 43.155 1.00 28.69 110 GLN A C 1
ATOM 863 O O . GLN A 1 110 ? -12.950 72.402 42.300 1.00 28.69 110 GLN A O 1
ATOM 868 N N . GLU A 1 111 ? -12.375 71.791 44.382 1.00 27.89 111 GLU A N 1
ATOM 869 C CA . GLU A 1 111 ? -13.673 71.841 45.072 1.00 27.89 111 GLU A CA 1
ATOM 870 C C . GLU A 1 111 ? -13.491 72.768 46.306 1.00 27.89 111 GLU A C 1
ATOM 872 O O . GLU A 1 111 ? -12.337 73.101 46.607 1.00 27.89 111 GLU A O 1
ATOM 877 N N . PRO A 1 112 ? -14.528 73.147 47.094 1.00 43.62 112 PRO A N 1
ATOM 878 C CA . PRO A 1 112 ? -15.966 72.851 46.964 1.00 43.62 112 PRO A CA 1
ATOM 879 C C . PRO A 1 112 ? -16.895 74.086 47.143 1.00 43.62 112 PRO A C 1
ATOM 881 O O . PRO A 1 112 ? -16.460 75.146 47.577 1.00 43.62 112 PRO A O 1
ATOM 884 N N . GLN A 1 113 ? -18.212 73.922 46.918 1.00 27.38 113 GLN A N 1
ATOM 885 C CA . GLN A 1 113 ? -19.268 74.053 47.958 1.00 27.38 113 GLN A CA 1
ATOM 886 C C . GLN A 1 113 ? -20.702 74.241 47.402 1.00 27.38 113 GLN A C 1
ATOM 888 O O . GLN A 1 113 ? -20.994 75.158 46.649 1.00 27.38 113 GLN A O 1
ATOM 893 N N . GLN A 1 114 ? -21.610 73.399 47.918 1.00 29.47 114 GLN A N 1
ATOM 894 C CA . GLN A 1 114 ? -23.028 73.659 48.238 1.00 29.47 114 GLN A CA 1
ATOM 895 C C . GLN A 1 114 ? -23.970 74.295 47.184 1.00 29.47 114 GLN A C 1
ATOM 897 O O . GLN A 1 114 ? -24.004 75.502 46.975 1.00 29.47 114 GLN A O 1
ATOM 902 N N . THR A 1 115 ? -24.988 73.539 46.754 1.00 29.31 115 THR A N 1
ATOM 903 C CA . THR A 1 115 ? -26.329 73.571 47.399 1.00 29.31 115 THR A CA 1
ATOM 904 C C . THR A 1 115 ? -27.280 72.528 46.792 1.00 29.31 115 THR A C 1
ATOM 906 O O . THR A 1 115 ? -27.157 72.131 45.638 1.00 29.31 115 THR A O 1
ATOM 909 N N . ALA A 1 116 ? -28.233 72.038 47.590 1.00 35.38 116 ALA A N 1
ATOM 910 C CA . ALA A 1 116 ? -29.086 70.900 47.238 1.00 35.38 116 ALA A CA 1
ATOM 911 C C . ALA A 1 116 ? -30.441 71.294 46.623 1.00 35.38 116 ALA A C 1
ATOM 913 O O . ALA A 1 116 ? -31.099 72.203 47.129 1.00 35.38 116 ALA A O 1
ATOM 914 N N . LYS A 1 117 ? -30.948 70.493 45.667 1.00 33.94 117 LYS A N 1
ATOM 915 C CA . LYS A 1 117 ? -32.396 70.244 45.474 1.00 33.94 117 LYS A CA 1
ATOM 916 C C . LYS A 1 117 ? -32.664 68.770 45.122 1.00 33.94 117 LYS A C 1
ATOM 918 O O . LYS A 1 117 ? -31.919 68.155 44.368 1.00 33.94 117 LYS A O 1
ATOM 923 N N . ARG A 1 118 ? -33.723 68.201 45.715 1.00 39.44 118 ARG A N 1
ATOM 924 C CA . ARG A 1 118 ? -34.138 66.786 45.583 1.00 39.44 118 ARG A CA 1
ATOM 925 C C . ARG A 1 118 ? -34.747 66.463 44.202 1.00 39.44 118 ARG A C 1
ATOM 927 O O . ARG A 1 118 ? -35.317 67.355 43.577 1.00 39.44 118 ARG A O 1
ATOM 934 N N . PRO A 1 119 ? -34.708 65.189 43.759 1.00 43.16 119 PRO A N 1
ATOM 935 C CA . PRO A 1 119 ? -35.242 64.766 42.465 1.00 43.16 119 PRO A CA 1
ATOM 936 C C . PRO A 1 119 ? -36.771 64.603 42.467 1.00 43.16 119 PRO A C 1
ATOM 938 O O . PRO A 1 119 ? -37.376 64.172 43.452 1.00 43.16 119 PRO A O 1
ATOM 941 N N . THR A 1 120 ? -37.398 64.872 41.322 1.00 41.62 120 THR A N 1
ATOM 942 C CA . THR A 1 120 ? -38.807 64.553 41.056 1.00 41.62 120 THR A CA 1
ATOM 943 C C . THR A 1 120 ? -38.996 63.058 40.763 1.00 41.62 120 THR A C 1
ATOM 945 O O . THR A 1 120 ? -38.217 62.436 40.041 1.00 41.62 120 THR A O 1
ATOM 948 N N . ARG A 1 121 ? -40.066 62.471 41.323 1.00 52.38 121 ARG A N 1
ATOM 949 C CA . ARG A 1 121 ? -40.319 61.014 41.417 1.00 52.38 121 ARG A CA 1
ATOM 950 C C . ARG A 1 121 ? -40.431 60.235 40.091 1.00 52.38 121 ARG A C 1
ATOM 952 O O . ARG A 1 121 ? -40.503 59.012 40.129 1.00 52.38 121 ARG A O 1
ATOM 959 N N . LEU A 1 122 ? -40.432 60.896 38.932 1.00 50.31 122 LEU A N 1
ATOM 960 C CA . LEU A 1 122 ? -40.720 60.255 37.642 1.00 50.31 122 LEU A CA 1
ATOM 961 C C . LEU A 1 122 ? -39.590 59.334 37.141 1.00 50.31 122 LEU A C 1
ATOM 963 O O . LEU A 1 122 ? -39.863 58.294 36.548 1.00 50.31 122 LEU A O 1
ATOM 967 N N . LYS A 1 123 ? -38.321 59.667 37.425 1.00 50.62 123 LYS A N 1
ATOM 968 C CA . LYS A 1 123 ? -37.167 58.860 36.975 1.00 50.62 123 LYS A CA 1
ATOM 969 C C . LYS A 1 123 ? -37.043 57.512 37.699 1.00 50.62 123 LYS A C 1
ATOM 971 O O . LYS A 1 123 ? -36.492 56.575 37.134 1.00 50.62 123 LYS A O 1
ATOM 976 N N . PHE A 1 124 ? -37.572 57.397 38.919 1.00 55.56 124 PHE A N 1
ATOM 977 C CA . PHE A 1 124 ? -37.469 56.167 39.712 1.00 55.56 124 PHE A CA 1
ATOM 978 C C . PHE A 1 124 ? -38.394 55.062 39.180 1.00 55.56 124 PHE A C 1
ATOM 980 O O . PHE A 1 124 ? -37.999 53.905 39.130 1.00 55.56 124 PHE A O 1
ATOM 987 N N . VAL A 1 125 ? -39.596 55.417 38.709 1.00 64.25 125 VAL A N 1
ATOM 988 C CA . VAL A 1 125 ? -40.538 54.450 38.113 1.00 64.25 125 VAL A CA 1
ATOM 989 C C . VAL A 1 125 ? -39.996 53.899 36.791 1.00 64.25 125 VAL A C 1
ATOM 991 O O . VAL A 1 125 ? -40.039 52.692 36.576 1.00 64.25 125 VAL A O 1
ATOM 994 N N . ALA A 1 126 ? -39.413 54.754 35.944 1.00 66.56 126 ALA A N 1
ATOM 995 C CA . ALA A 1 126 ? -38.757 54.315 34.711 1.00 66.56 126 ALA A CA 1
ATOM 996 C C . ALA A 1 126 ? -37.577 53.364 34.989 1.00 66.56 126 ALA A C 1
ATOM 998 O O . ALA A 1 126 ? -37.459 52.338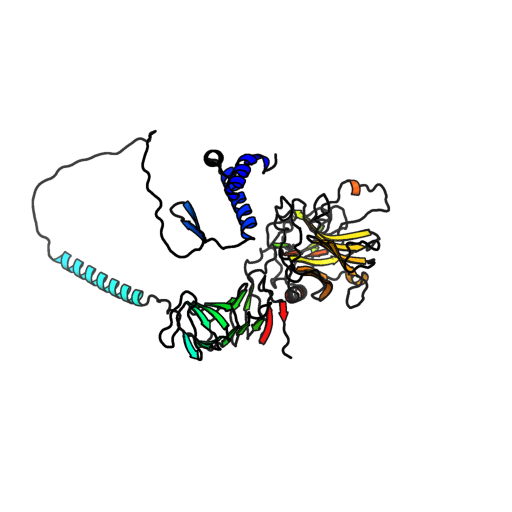 34.326 1.00 66.56 126 ALA A O 1
ATOM 999 N N . LEU A 1 127 ? -36.758 53.656 36.009 1.00 70.06 127 LEU A N 1
ATOM 1000 C CA . LEU A 1 127 ? -35.659 52.782 36.432 1.00 70.06 127 LEU A CA 1
ATOM 1001 C C . LEU A 1 127 ? -36.165 51.418 36.932 1.00 70.06 127 LEU A C 1
ATOM 1003 O O . LEU A 1 127 ? -35.601 50.395 36.563 1.00 70.06 127 LEU A O 1
ATOM 1007 N N . VAL A 1 128 ? -37.239 51.385 37.731 1.00 76.12 128 VAL A N 1
ATOM 1008 C CA . VAL A 1 128 ? -37.826 50.128 38.233 1.00 76.12 128 VAL A CA 1
ATOM 1009 C C . VAL A 1 128 ? -38.448 49.302 37.105 1.00 76.12 128 VAL A C 1
ATOM 1011 O O . VAL A 1 128 ? -38.258 48.092 37.086 1.00 76.12 128 VAL A O 1
ATOM 1014 N N . ILE A 1 129 ? -39.130 49.920 36.134 1.00 78.88 129 ILE A N 1
ATOM 1015 C CA . ILE A 1 129 ? -39.665 49.202 34.961 1.00 78.88 129 ILE A CA 1
ATOM 1016 C C . ILE A 1 129 ? -38.523 48.672 34.079 1.00 78.88 129 ILE A C 1
ATOM 1018 O O . ILE A 1 129 ? -38.587 47.537 33.608 1.00 78.88 129 ILE A O 1
ATOM 1022 N N . MET A 1 130 ? -37.454 49.451 33.889 1.00 78.31 130 MET A N 1
ATOM 1023 C CA . MET A 1 130 ? -36.265 49.023 33.143 1.00 78.31 130 MET A CA 1
ATOM 1024 C C . MET A 1 130 ? -35.548 47.856 33.836 1.00 78.31 130 MET A C 1
ATOM 1026 O O . MET A 1 130 ? -35.204 46.880 33.182 1.00 78.31 130 MET A O 1
ATOM 1030 N N . LEU A 1 131 ? -35.387 47.908 35.162 1.00 75.56 131 LEU A N 1
ATOM 1031 C CA . LEU A 1 131 ? -34.826 46.811 35.956 1.00 75.56 131 LEU A CA 1
ATOM 1032 C C . LEU A 1 131 ? -35.729 45.574 35.960 1.00 75.56 131 LEU A C 1
ATOM 1034 O O . LEU A 1 131 ? -35.219 44.469 35.848 1.00 75.56 131 LEU A O 1
ATOM 1038 N N . ALA A 1 132 ? -37.052 45.735 36.043 1.00 78.12 132 ALA A N 1
ATOM 1039 C CA . ALA A 1 132 ? -37.990 44.616 35.981 1.00 78.12 132 ALA A CA 1
ATOM 1040 C C . ALA A 1 132 ? -38.004 43.952 34.595 1.00 78.12 132 ALA A C 1
ATOM 1042 O O . ALA A 1 132 ? -38.022 42.730 34.510 1.00 78.12 132 ALA A O 1
ATOM 1043 N N . SER A 1 133 ? -37.940 44.732 33.511 1.00 77.81 133 SER A N 1
ATOM 1044 C CA . SER A 1 133 ? -37.825 44.189 32.149 1.00 77.81 133 SER A CA 1
ATOM 1045 C C . SER A 1 133 ? -36.460 43.551 31.883 1.00 77.81 133 SER A C 1
ATOM 1047 O O . SER A 1 133 ? -36.421 42.511 31.238 1.00 77.81 133 SER A O 1
ATOM 1049 N N . LEU A 1 134 ? -35.366 44.081 32.444 1.00 79.06 134 LEU A N 1
ATOM 1050 C CA . LEU A 1 134 ? -34.058 43.414 32.450 1.00 79.06 134 LEU A CA 1
ATOM 1051 C C . LEU A 1 134 ? -34.068 42.118 33.266 1.00 79.06 134 LEU A C 1
ATOM 1053 O O . LEU A 1 134 ? -33.493 41.137 32.818 1.00 79.06 134 LEU A O 1
ATOM 1057 N N . LEU A 1 135 ? -34.739 42.085 34.421 1.00 79.62 135 LEU A N 1
ATOM 1058 C CA . LEU A 1 135 ? -34.869 40.877 35.237 1.00 79.62 135 LEU A CA 1
ATOM 1059 C C . LEU A 1 135 ? -35.714 39.815 34.524 1.00 79.62 135 LEU A C 1
ATOM 1061 O O . LEU A 1 135 ? -35.346 38.650 34.525 1.00 79.62 135 LEU A O 1
ATOM 1065 N N . ILE A 1 136 ? -36.816 40.207 33.880 1.00 80.25 136 ILE A N 1
ATOM 1066 C CA . ILE A 1 136 ? -37.653 39.303 33.079 1.00 80.25 136 ILE A CA 1
ATOM 1067 C C . ILE A 1 136 ? -36.876 38.804 31.857 1.00 80.25 136 ILE A C 1
ATOM 1069 O O . ILE A 1 136 ? -36.863 37.605 31.611 1.00 80.25 136 ILE A O 1
ATOM 1073 N N . ALA A 1 137 ? -36.176 39.683 31.133 1.00 74.88 137 ALA A N 1
ATOM 1074 C CA . ALA A 1 137 ? -35.319 39.283 30.020 1.00 74.88 137 ALA A CA 1
ATOM 1075 C C . ALA A 1 137 ? -34.196 38.341 30.478 1.00 74.88 137 ALA A C 1
ATOM 1077 O O . ALA A 1 137 ? -33.946 37.351 29.809 1.00 74.88 137 ALA A O 1
ATOM 1078 N N . MET A 1 138 ? -33.576 38.598 31.635 1.00 75.25 138 MET A N 1
ATOM 1079 C CA . MET A 1 138 ? -32.563 37.732 32.246 1.00 75.25 138 MET A CA 1
ATOM 1080 C C . MET A 1 138 ? -33.147 36.393 32.710 1.00 75.25 138 MET A C 1
ATOM 1082 O O . MET A 1 138 ? -32.468 35.385 32.593 1.00 75.25 138 MET A O 1
ATOM 1086 N N . LEU A 1 139 ? -34.390 36.356 33.200 1.00 75.00 139 LEU A N 1
ATOM 1087 C CA . LEU A 1 139 ? -35.083 35.114 33.554 1.00 75.00 139 LEU A CA 1
ATOM 1088 C C . LEU A 1 139 ? -35.430 34.290 32.309 1.00 75.00 139 LEU A C 1
ATOM 1090 O O . LEU A 1 139 ? -35.182 33.094 32.320 1.00 75.00 139 LEU A O 1
ATOM 1094 N N . PHE A 1 140 ? -35.895 34.914 31.221 1.00 69.38 140 PHE A N 1
ATOM 1095 C CA . PHE A 1 140 ? -36.043 34.231 29.929 1.00 69.38 140 PHE A CA 1
ATOM 1096 C C . PHE A 1 140 ? -34.690 33.749 29.384 1.00 69.38 140 PHE A C 1
ATOM 1098 O O . PHE A 1 140 ? -34.596 32.617 28.933 1.00 69.38 140 PHE A O 1
ATOM 1105 N N . TRP A 1 141 ? -33.622 34.546 29.510 1.00 62.16 141 TRP A N 1
ATOM 1106 C CA . TRP A 1 141 ? -32.262 34.131 29.138 1.00 62.16 141 TRP A CA 1
ATOM 1107 C C . TRP A 1 141 ? -31.722 32.988 30.008 1.00 62.16 141 TRP A C 1
ATOM 1109 O O . TRP A 1 141 ? -30.929 32.186 29.532 1.00 62.16 141 TRP A O 1
ATOM 1119 N N . LEU A 1 142 ? -32.132 32.903 31.277 1.00 62.62 142 LEU A N 1
ATOM 1120 C CA . LEU A 1 142 ? -31.775 31.817 32.196 1.00 62.62 142 LEU A CA 1
ATOM 1121 C C . LEU A 1 142 ? -32.601 30.546 31.960 1.00 62.62 142 LEU A C 1
ATOM 1123 O O . LEU A 1 142 ? -32.092 29.468 32.235 1.00 62.62 142 LEU A O 1
ATOM 1127 N N . ASP A 1 143 ? -33.825 30.660 31.444 1.00 58.12 143 ASP A N 1
ATOM 1128 C CA . ASP A 1 143 ? -34.657 29.525 31.013 1.00 58.12 143 ASP A CA 1
ATOM 1129 C C . ASP A 1 143 ? -34.135 28.971 29.668 1.00 58.12 143 ASP A C 1
ATOM 1131 O O . ASP A 1 143 ? -33.913 27.774 29.513 1.00 58.12 143 ASP A O 1
ATOM 1135 N N . GLU A 1 144 ? -33.782 29.864 28.737 1.00 54.56 144 GLU A N 1
ATOM 1136 C CA . GLU A 1 144 ? -33.176 29.546 27.433 1.00 54.56 144 GLU A CA 1
ATOM 1137 C C . GLU A 1 144 ? -31.708 29.068 27.559 1.00 54.56 144 GLU A C 1
ATOM 1139 O O . GLU A 1 144 ? -31.240 28.275 26.746 1.00 54.56 144 GLU A O 1
ATOM 1144 N N . MET A 1 145 ? -30.989 29.457 28.624 1.00 53.00 145 MET A N 1
ATOM 1145 C CA . MET A 1 145 ? -29.743 28.798 29.061 1.00 53.00 145 MET A CA 1
ATOM 1146 C C . MET A 1 145 ? -29.971 27.595 29.993 1.00 53.00 145 MET A C 1
ATOM 1148 O O . MET A 1 145 ? -29.031 26.841 30.243 1.00 53.00 145 MET A O 1
ATOM 1152 N N . GLY A 1 146 ? -31.190 27.385 30.491 1.00 42.78 146 GLY A N 1
ATOM 1153 C CA . GLY A 1 146 ? -31.592 26.201 31.254 1.00 42.78 146 GLY A CA 1
ATOM 1154 C C . GLY A 1 146 ? -31.723 24.972 30.355 1.00 42.78 146 GLY A C 1
ATOM 1155 O O . GLY A 1 146 ? -31.329 23.877 30.751 1.00 42.78 146 GLY A O 1
ATOM 1156 N N . GLU A 1 147 ? -32.143 25.177 29.102 1.00 41.56 147 GLU A N 1
ATOM 1157 C CA . GLU A 1 147 ? -31.955 24.227 27.997 1.00 41.56 147 GLU A CA 1
ATOM 1158 C C . GLU A 1 147 ? -30.584 24.369 27.303 1.00 41.56 147 GLU A C 1
ATOM 1160 O O . GLU A 1 147 ? -30.428 24.048 26.122 1.00 41.56 147 GLU A O 1
ATOM 1165 N N . GLN A 1 148 ? -29.525 24.737 28.040 1.00 40.22 148 GLN A N 1
ATOM 1166 C CA . GLN A 1 148 ? -28.210 24.248 27.635 1.00 40.22 148 GLN A CA 1
ATOM 1167 C C . GLN A 1 148 ? -28.279 22.723 27.600 1.00 40.22 148 GLN A C 1
ATOM 1169 O O . GLN A 1 148 ? -28.491 22.074 28.627 1.00 40.22 148 GLN A O 1
ATOM 1174 N N . HIS A 1 149 ? -28.083 22.159 26.406 1.00 37.84 149 HIS A N 1
ATOM 1175 C CA . HIS A 1 149 ? -27.837 20.739 26.210 1.00 37.84 149 HIS A CA 1
ATOM 1176 C C . HIS A 1 149 ? -26.620 20.325 27.044 1.00 37.84 149 HIS A C 1
ATOM 1178 O O . HIS A 1 149 ? -25.490 20.298 26.554 1.00 37.84 149 HIS A O 1
ATOM 1184 N N . THR A 1 150 ? -26.857 19.961 28.304 1.00 38.44 150 THR A N 1
ATOM 1185 C CA . THR A 1 150 ? -25.961 19.072 29.028 1.00 38.44 150 THR A CA 1
ATOM 1186 C C . THR A 1 150 ? -25.796 17.852 28.125 1.00 38.44 150 THR A C 1
ATOM 1188 O O . THR A 1 150 ? -26.803 17.244 27.734 1.00 38.44 150 THR A O 1
ATOM 1191 N N . PRO A 1 151 ? -24.567 17.514 27.692 1.00 44.06 151 PRO A N 1
ATOM 1192 C CA . PRO A 1 151 ? -24.354 16.260 26.998 1.00 44.06 151 PRO A CA 1
ATOM 1193 C C . PRO A 1 151 ? -24.866 15.189 27.949 1.00 44.06 151 PRO A C 1
ATOM 1195 O O . PRO A 1 151 ? -24.343 15.083 29.058 1.00 44.06 151 PRO A O 1
ATOM 1198 N N . ARG A 1 152 ? -25.930 14.464 27.568 1.00 54.09 152 ARG A N 1
ATOM 1199 C CA . ARG A 1 152 ? -26.447 13.367 28.393 1.00 54.09 152 ARG A CA 1
ATOM 1200 C C . ARG A 1 152 ? -25.265 12.462 28.684 1.00 54.09 152 ARG A C 1
ATOM 1202 O O . ARG A 1 152 ? -24.735 11.867 27.740 1.00 54.09 152 ARG A O 1
ATOM 1209 N N . GLU A 1 153 ? -24.840 12.428 29.945 1.00 74.69 153 GLU A N 1
ATOM 1210 C CA . GLU A 1 153 ? -23.687 11.641 30.359 1.00 74.69 153 GLU A CA 1
ATOM 1211 C C . GLU A 1 153 ? -23.886 10.224 29.834 1.00 74.69 153 GLU A C 1
ATOM 1213 O O . GLU A 1 153 ? -24.989 9.666 29.931 1.00 74.69 153 GLU A O 1
ATOM 1218 N N . PHE A 1 154 ? -22.852 9.687 29.178 1.00 86.44 154 PHE A N 1
ATOM 1219 C CA . PHE A 1 154 ? -22.970 8.372 28.566 1.00 86.44 154 PHE A CA 1
ATOM 1220 C C . PHE A 1 154 ? -23.430 7.384 29.628 1.00 86.44 154 PHE A C 1
ATOM 1222 O O . PHE A 1 154 ? -22.860 7.334 30.718 1.00 86.44 154 PHE A O 1
ATOM 1229 N N . SER A 1 155 ? -24.464 6.622 29.293 1.00 90.38 155 SER A N 1
ATOM 1230 C CA . SER A 1 155 ? -25.040 5.620 30.173 1.00 90.38 155 SER A CA 1
ATOM 1231 C C . SER A 1 155 ? -25.520 4.415 29.374 1.00 90.38 155 SER A C 1
ATOM 1233 O O . SER A 1 155 ? -26.108 4.534 28.293 1.00 90.38 155 SER A O 1
ATOM 1235 N N . ALA A 1 156 ? -25.263 3.233 29.924 1.00 93.19 156 ALA A N 1
ATOM 1236 C CA . ALA A 1 156 ? -25.708 1.967 29.365 1.00 93.19 156 ALA A CA 1
ATOM 1237 C C . ALA A 1 156 ? -26.125 1.007 30.482 1.00 93.19 156 ALA A C 1
ATOM 1239 O O . ALA A 1 156 ? -25.454 0.900 31.509 1.00 93.19 156 ALA A O 1
ATOM 1240 N N . ALA A 1 157 ? -27.232 0.299 30.276 1.00 95.56 157 ALA A N 1
ATOM 1241 C CA . ALA A 1 157 ? -27.729 -0.691 31.220 1.00 95.56 157 ALA A CA 1
ATOM 1242 C C . ALA A 1 157 ? -27.035 -2.043 31.000 1.00 95.56 157 ALA A C 1
ATOM 1244 O O . ALA A 1 157 ? -26.964 -2.540 29.877 1.00 95.56 157 ALA A O 1
ATOM 1245 N N . ILE A 1 158 ? -26.555 -2.659 32.076 1.00 96.50 158 ILE A N 1
ATOM 1246 C CA . ILE A 1 158 ? -26.000 -4.011 32.106 1.00 96.50 158 ILE A CA 1
ATOM 1247 C C . ILE A 1 158 ? -27.176 -4.994 32.115 1.00 96.50 158 ILE A C 1
ATOM 1249 O O . ILE A 1 158 ? -27.814 -5.211 33.145 1.00 96.50 158 ILE A O 1
ATOM 1253 N N . VAL A 1 159 ? -27.472 -5.577 30.953 1.00 96.50 159 VAL A N 1
ATOM 1254 C CA . VAL A 1 159 ? -28.556 -6.556 30.762 1.00 96.50 159 VAL A CA 1
ATOM 1255 C C . VAL A 1 159 ? -28.144 -7.929 31.294 1.00 96.50 159 VAL A C 1
ATOM 1257 O O . VAL A 1 159 ? -28.954 -8.639 31.888 1.00 96.50 159 VAL A O 1
ATOM 1260 N N . SER A 1 160 ? -26.881 -8.312 31.095 1.00 96.25 160 SER A N 1
ATOM 1261 C CA . SER A 1 160 ? -26.322 -9.565 31.611 1.00 96.25 160 SER A CA 1
ATOM 1262 C C . SER A 1 160 ? -24.801 -9.505 31.744 1.00 96.25 160 SER A C 1
ATOM 1264 O O . SER A 1 160 ? -24.142 -8.749 31.033 1.00 96.25 160 SER A O 1
ATOM 1266 N N . GLY A 1 161 ? -24.239 -10.379 32.580 1.00 93.31 161 GLY A N 1
ATOM 1267 C CA . GLY A 1 161 ? -22.803 -10.427 32.859 1.00 93.31 161 GLY A CA 1
ATOM 1268 C C . GLY A 1 161 ? -22.366 -9.393 33.899 1.00 93.31 161 GLY A C 1
ATOM 1269 O O . GLY A 1 161 ? -23.178 -8.635 34.421 1.00 93.31 161 GLY A O 1
ATOM 1270 N N . ASN A 1 162 ? -21.069 -9.387 34.205 1.00 92.75 162 ASN A N 1
ATOM 1271 C CA . ASN A 1 162 ? -20.445 -8.462 35.151 1.00 92.75 162 ASN A CA 1
ATOM 1272 C C . ASN A 1 162 ? -19.306 -7.717 34.453 1.00 92.75 162 ASN A C 1
ATOM 1274 O O . ASN A 1 162 ? -18.583 -8.315 33.654 1.00 92.75 162 ASN A O 1
ATOM 1278 N N . LEU A 1 163 ? -19.122 -6.440 34.782 1.00 95.88 163 LEU A N 1
ATOM 1279 C CA . LEU A 1 163 ? -18.001 -5.631 34.310 1.00 95.88 163 LEU A CA 1
ATOM 1280 C C . LEU A 1 163 ? -17.241 -5.055 35.505 1.00 95.88 163 LEU A C 1
ATOM 1282 O O . LEU A 1 163 ? -17.851 -4.635 36.487 1.00 95.88 163 LEU A O 1
ATOM 1286 N N . SER A 1 164 ? -15.916 -5.017 35.408 1.00 95.88 164 SER A N 1
ATOM 1287 C CA . SER A 1 164 ? -15.030 -4.347 36.359 1.00 95.88 164 SER A CA 1
ATOM 1288 C C . SER A 1 164 ? -14.431 -3.090 35.730 1.00 95.88 164 SER A C 1
ATOM 1290 O O . SER A 1 164 ? -14.171 -3.045 34.528 1.00 95.88 164 SER A O 1
ATOM 1292 N N . ILE A 1 165 ? -14.234 -2.046 36.537 1.00 96.19 165 ILE A N 1
ATOM 1293 C CA . ILE A 1 165 ? -13.571 -0.807 36.107 1.00 96.19 165 ILE A CA 1
ATOM 1294 C C . ILE A 1 165 ? -12.060 -1.062 36.073 1.00 96.19 165 ILE A C 1
ATOM 1296 O O . ILE A 1 165 ? -11.505 -1.581 37.040 1.00 96.19 165 ILE A O 1
ATOM 1300 N N . VAL A 1 166 ? -11.397 -0.693 34.975 1.00 91.50 166 VAL A N 1
ATOM 1301 C CA . VAL A 1 166 ? -9.945 -0.895 34.798 1.00 91.50 166 VAL A CA 1
ATOM 1302 C C . VAL A 1 166 ? -9.137 0.338 35.205 1.00 91.50 166 VAL A C 1
ATOM 1304 O O . VAL A 1 166 ? -8.070 0.196 35.789 1.00 91.50 166 VAL A O 1
ATOM 1307 N N . ASN A 1 167 ? -9.632 1.537 34.883 1.00 85.44 167 ASN A N 1
ATOM 1308 C CA . ASN A 1 167 ? -8.950 2.812 35.133 1.00 85.44 167 ASN A CA 1
ATOM 1309 C C . ASN A 1 167 ? -9.947 3.858 35.660 1.00 85.44 167 ASN A C 1
ATOM 1311 O O . ASN A 1 167 ? -10.160 3.988 36.860 1.00 85.44 167 ASN A O 1
ATOM 1315 N N . LEU A 1 168 ? -10.581 4.585 34.739 1.00 88.06 168 LEU A N 1
ATOM 1316 C CA . LEU A 1 168 ? -11.670 5.520 35.000 1.00 88.06 168 LEU A CA 1
ATOM 1317 C C . LEU A 1 168 ? -12.982 4.850 34.614 1.00 88.06 168 LEU A C 1
ATOM 1319 O O . LEU A 1 168 ? -13.040 4.161 33.599 1.00 88.06 168 LEU A O 1
ATOM 1323 N N . GLY A 1 169 ? -14.029 5.070 35.394 1.00 89.81 169 GLY A N 1
ATOM 1324 C CA . GLY A 1 169 ? -15.363 4.558 35.121 1.00 89.81 169 GLY A CA 1
ATOM 1325 C C . GLY A 1 169 ? -16.238 4.636 36.359 1.00 89.81 169 GLY A C 1
ATOM 1326 O O . GLY A 1 169 ? -15.749 4.810 37.475 1.00 89.81 169 GLY A O 1
ATOM 1327 N N . HIS A 1 170 ? -17.539 4.493 36.157 1.00 93.69 170 HIS A N 1
ATOM 1328 C CA . HIS A 1 170 ? -18.515 4.419 37.235 1.00 93.69 170 HIS A CA 1
ATOM 1329 C C . HIS A 1 170 ? -19.570 3.359 36.902 1.00 93.69 170 HIS A C 1
ATOM 1331 O O . HIS A 1 170 ? -19.924 3.175 35.734 1.00 93.69 170 HIS A O 1
ATOM 1337 N N . ILE A 1 171 ? -20.021 2.628 37.919 1.00 94.06 171 ILE A N 1
ATOM 1338 C CA . ILE A 1 171 ? -21.130 1.677 37.841 1.00 94.06 171 ILE A CA 1
ATOM 1339 C C . ILE A 1 171 ? -22.030 1.974 39.038 1.00 94.06 171 ILE A C 1
ATOM 1341 O O . ILE A 1 171 ? -21.556 1.943 40.174 1.00 94.06 171 ILE A O 1
ATOM 1345 N N . ASP A 1 172 ? -23.303 2.253 38.775 1.00 92.75 172 ASP A N 1
ATOM 1346 C CA . ASP A 1 172 ? -24.342 2.429 39.787 1.00 92.75 172 ASP A CA 1
ATOM 1347 C C . ASP A 1 172 ? -25.446 1.391 39.554 1.00 92.75 172 ASP A C 1
ATOM 1349 O O . ASP A 1 172 ? -26.161 1.422 38.548 1.00 92.75 172 ASP A O 1
ATOM 1353 N N . GLY A 1 173 ? -25.533 0.407 40.450 1.00 91.44 173 GLY A N 1
ATOM 1354 C CA . GLY A 1 173 ? -26.416 -0.750 40.306 1.00 91.44 173 GLY A CA 1
ATOM 1355 C C . GLY A 1 173 ? -26.178 -1.512 38.997 1.00 91.44 173 GLY A C 1
ATOM 1356 O O . GLY A 1 173 ? -25.175 -2.206 38.847 1.00 91.44 173 GLY A O 1
ATOM 1357 N N . HIS A 1 174 ? -27.120 -1.384 38.060 1.00 93.38 174 HIS A N 1
ATOM 1358 C CA . HIS A 1 174 ? -27.062 -1.987 36.724 1.00 93.38 174 HIS A CA 1
ATOM 1359 C C . HIS A 1 174 ? -26.753 -0.972 35.610 1.00 93.38 174 HIS A C 1
ATOM 1361 O O . HIS A 1 174 ? -26.911 -1.303 34.441 1.00 93.38 174 HIS A O 1
ATOM 1367 N N . THR A 1 175 ? -26.316 0.245 35.929 1.00 93.62 175 THR A N 1
ATOM 1368 C CA . THR A 1 175 ? -25.964 1.280 34.944 1.00 93.62 175 THR A CA 1
ATOM 1369 C C . THR A 1 175 ? -24.458 1.511 34.954 1.00 93.62 175 THR A C 1
ATOM 1371 O O . THR A 1 175 ? -23.892 1.782 36.011 1.00 93.62 175 THR A O 1
ATOM 1374 N N . LEU A 1 176 ? -23.803 1.439 33.793 1.00 94.19 176 LEU A N 1
ATOM 1375 C CA . LEU A 1 176 ? -22.428 1.919 33.616 1.00 94.19 176 LEU A CA 1
ATOM 1376 C C . LEU A 1 176 ? -22.410 3.300 32.952 1.00 94.19 176 LEU A C 1
ATOM 1378 O O . LEU A 1 176 ? -23.325 3.633 32.197 1.00 94.19 176 LEU A O 1
ATOM 1382 N N . TYR A 1 177 ? -21.349 4.061 33.208 1.00 93.81 177 TYR A N 1
ATOM 1383 C CA . TYR A 1 177 ? -21.127 5.398 32.653 1.00 93.81 177 TYR A CA 1
ATOM 1384 C C . TYR A 1 177 ? -19.853 5.456 31.791 1.00 93.81 177 TYR A C 1
ATOM 1386 O O . TYR A 1 177 ? -19.298 4.421 31.427 1.00 93.81 177 TYR A O 1
ATOM 1394 N N . ALA A 1 178 ? -19.407 6.650 31.383 1.00 94.06 178 ALA A N 1
ATOM 1395 C CA . ALA A 1 178 ? -18.205 6.787 30.556 1.00 94.06 178 ALA A CA 1
ATOM 1396 C C . ALA A 1 178 ? -16.977 6.251 31.311 1.00 94.06 178 ALA A C 1
ATOM 1398 O O . ALA A 1 178 ? -16.793 6.539 32.496 1.00 94.06 178 ALA A O 1
ATOM 1399 N N . GLY A 1 179 ? -16.133 5.467 30.640 1.00 95.06 179 GLY A N 1
ATOM 1400 C CA . GLY A 1 179 ? -15.049 4.761 31.317 1.00 95.06 179 GLY A CA 1
ATOM 1401 C C . GLY A 1 179 ? -14.500 3.557 30.566 1.00 95.06 179 GLY A C 1
ATOM 1402 O O . GLY A 1 179 ? -14.920 3.237 29.457 1.00 95.06 179 GLY A O 1
ATOM 1403 N N . GLU A 1 180 ? -13.537 2.891 31.190 1.00 97.19 180 GLU A N 1
ATOM 1404 C CA . GLU A 1 180 ? -12.824 1.727 30.686 1.00 97.19 180 GLU A CA 1
ATOM 1405 C C . GLU A 1 180 ? -13.109 0.502 31.558 1.00 97.19 180 GLU A C 1
ATOM 1407 O O . GLU A 1 180 ? -12.835 0.494 32.762 1.00 97.19 180 GLU A O 1
ATOM 1412 N N . TYR A 1 181 ? -13.636 -0.538 30.919 1.00 97.69 181 TYR A N 1
ATOM 1413 C CA . TYR A 1 181 ? -14.209 -1.709 31.560 1.00 97.69 181 TYR A CA 1
ATOM 1414 C C . TYR A 1 181 ? -13.617 -3.002 31.005 1.00 97.69 181 TYR A C 1
ATOM 1416 O O . TYR A 1 181 ? -13.265 -3.099 29.827 1.00 97.69 181 TYR A O 1
ATOM 1424 N N . HIS A 1 182 ? -13.554 -4.009 31.866 1.00 97.56 182 HIS A N 1
ATOM 1425 C CA . HIS A 1 182 ? -13.165 -5.379 31.555 1.00 97.56 182 HIS A CA 1
ATOM 1426 C C . HIS A 1 182 ? -14.297 -6.335 31.936 1.00 97.56 182 HIS A C 1
ATOM 1428 O O . HIS A 1 182 ? -15.068 -6.054 32.855 1.00 97.56 182 HIS A O 1
ATOM 1434 N N . THR A 1 183 ? -14.401 -7.474 31.255 1.00 97.19 183 THR A N 1
ATOM 1435 C CA . THR A 1 183 ? -15.308 -8.555 31.657 1.00 97.19 183 THR A CA 1
ATOM 1436 C C . THR A 1 183 ? -14.644 -9.921 31.524 1.00 97.19 183 THR A C 1
ATOM 1438 O O . THR A 1 183 ? -14.049 -10.238 30.499 1.00 97.19 183 THR A O 1
ATOM 1441 N N . ASP A 1 184 ? -14.741 -10.756 32.561 1.00 94.94 184 ASP A N 1
ATOM 1442 C CA . ASP A 1 184 ? -14.197 -12.124 32.558 1.00 94.94 184 ASP A CA 1
ATOM 1443 C C . ASP A 1 184 ? -15.123 -13.145 31.884 1.00 94.94 184 ASP A C 1
ATOM 1445 O O . ASP A 1 184 ? -14.727 -14.276 31.601 1.00 94.94 184 ASP A O 1
ATOM 1449 N N . HIS A 1 185 ? -16.371 -12.760 31.623 1.00 96.38 185 HIS A N 1
ATOM 1450 C CA . HIS A 1 185 ? -17.413 -13.602 31.044 1.00 96.38 185 HIS A CA 1
ATOM 1451 C C . HIS A 1 185 ? -18.095 -12.856 29.892 1.00 96.38 185 HIS A C 1
ATOM 1453 O O . HIS A 1 185 ? -17.717 -11.740 29.557 1.00 96.38 185 HIS A O 1
ATOM 1459 N N . GLN A 1 186 ? -19.084 -13.470 29.244 1.00 97.19 186 GLN A N 1
ATOM 1460 C CA . GLN A 1 186 ? -19.893 -12.734 28.276 1.00 97.19 186 GLN A CA 1
ATOM 1461 C C . GLN A 1 186 ? -20.742 -11.690 29.015 1.00 97.19 186 GLN A C 1
ATOM 1463 O O . GLN A 1 186 ? -21.352 -12.001 30.043 1.00 97.19 186 GLN A O 1
ATOM 1468 N N . ALA A 1 187 ? -20.802 -10.473 28.480 1.00 97.56 187 ALA A N 1
ATOM 1469 C CA . ALA A 1 187 ? -21.646 -9.404 29.000 1.00 97.56 187 ALA A CA 1
ATOM 1470 C C . ALA A 1 187 ? -22.497 -8.789 27.884 1.00 97.56 187 ALA A C 1
ATOM 1472 O O . ALA A 1 187 ? -22.053 -8.691 26.742 1.00 97.56 187 ALA A O 1
ATOM 1473 N N . THR A 1 188 ? -23.709 -8.360 28.230 1.00 97.75 188 THR A N 1
ATOM 1474 C CA . THR A 1 188 ? -24.642 -7.700 27.311 1.00 97.75 188 THR A CA 1
ATOM 1475 C C . THR A 1 188 ? -25.039 -6.365 27.907 1.00 97.75 188 THR A C 1
ATOM 1477 O O . THR A 1 188 ? -25.472 -6.296 29.060 1.00 97.75 188 THR A O 1
ATOM 1480 N N . LEU A 1 189 ? -24.894 -5.311 27.117 1.00 95.62 189 LEU A N 1
ATOM 1481 C CA . LEU A 1 189 ? -25.170 -3.933 27.482 1.00 95.62 189 LEU A CA 1
ATOM 1482 C C . LEU A 1 189 ? -26.227 -3.357 26.544 1.00 95.62 189 LEU A C 1
ATOM 1484 O O . LEU A 1 189 ? -26.276 -3.697 25.364 1.00 95.62 189 LEU A O 1
ATOM 1488 N N . GLN A 1 190 ? -27.038 -2.445 27.057 1.00 93.88 190 GLN A N 1
ATOM 1489 C CA . GLN A 1 190 ? -28.046 -1.723 26.297 1.00 93.88 190 GLN A CA 1
ATOM 1490 C C . GLN A 1 190 ? -27.764 -0.225 26.418 1.00 93.88 190 GLN A C 1
ATOM 1492 O O . GLN A 1 190 ? -27.916 0.345 27.500 1.00 93.88 190 GLN A O 1
ATOM 1497 N N . LEU A 1 191 ? -27.335 0.413 25.326 1.00 90.50 191 LEU A N 1
ATOM 1498 C CA . LEU A 1 191 ? -27.106 1.857 25.305 1.00 90.50 191 LEU A CA 1
ATOM 1499 C C . LEU A 1 191 ? -28.434 2.610 25.450 1.00 90.50 191 LEU A C 1
ATOM 1501 O O . LEU A 1 191 ? -29.462 2.178 24.918 1.00 90.50 191 LEU A O 1
ATOM 1505 N N . ALA A 1 192 ? -28.396 3.782 26.092 1.00 86.06 192 ALA A N 1
ATOM 1506 C CA . ALA A 1 192 ? -29.545 4.688 26.190 1.00 86.06 192 ALA A CA 1
ATOM 1507 C C . ALA A 1 192 ? -30.079 5.164 24.816 1.00 86.06 192 ALA A C 1
ATOM 1509 O O . ALA A 1 192 ? -31.231 5.582 24.706 1.00 86.06 192 ALA A O 1
ATOM 1510 N N . THR A 1 193 ? -29.258 5.084 23.765 1.00 82.38 193 THR A N 1
ATOM 1511 C CA . THR A 1 193 ? -29.586 5.384 22.359 1.00 82.38 193 THR A CA 1
ATOM 1512 C C . THR A 1 193 ? -30.301 4.239 21.621 1.00 82.38 193 THR A C 1
ATOM 1514 O O . THR A 1 193 ? -30.922 4.476 20.579 1.00 82.38 193 THR A O 1
ATOM 1517 N N . GLY A 1 194 ? -30.311 3.027 22.189 1.00 86.06 194 GLY A N 1
ATOM 1518 C CA . GLY A 1 194 ? -31.061 1.865 21.695 1.00 86.06 194 GLY A CA 1
ATOM 1519 C C . GLY A 1 194 ? -30.210 0.710 21.157 1.00 86.06 194 GLY A C 1
ATOM 1520 O O . GLY A 1 194 ? -30.735 -0.384 20.978 1.00 86.06 194 GLY A O 1
ATOM 1521 N N . GLU A 1 195 ? -28.910 0.886 20.941 1.00 88.94 195 GLU A N 1
ATOM 1522 C CA . GLU A 1 195 ? -28.009 -0.184 20.501 1.00 88.94 195 GLU A CA 1
ATOM 1523 C C . GLU A 1 195 ? -27.766 -1.217 21.610 1.00 88.94 195 GLU A C 1
ATOM 1525 O O . GLU A 1 195 ? -27.508 -0.868 22.765 1.00 88.94 195 GLU A O 1
ATOM 1530 N N . THR A 1 196 ? -27.791 -2.498 21.244 1.00 92.94 196 THR A N 1
ATOM 1531 C CA . THR A 1 196 ? -27.360 -3.597 22.116 1.00 92.94 196 THR A CA 1
ATOM 1532 C C . THR A 1 196 ? -25.906 -3.939 21.803 1.00 92.94 196 THR A C 1
ATOM 1534 O O . THR A 1 196 ? -25.550 -4.139 20.641 1.00 92.94 196 THR A O 1
ATOM 1537 N N . ILE A 1 197 ? -25.068 -4.024 22.833 1.00 94.62 197 ILE A N 1
ATOM 1538 C CA . ILE A 1 197 ? -23.653 -4.384 22.730 1.00 94.62 197 ILE A CA 1
ATOM 1539 C C . ILE A 1 197 ? -23.423 -5.709 23.449 1.00 94.62 197 ILE A C 1
ATOM 1541 O O . ILE A 1 197 ? -23.698 -5.830 24.640 1.00 94.62 197 ILE A O 1
ATOM 1545 N N . GLU A 1 198 ? -22.858 -6.682 22.746 1.00 97.25 198 GLU A N 1
ATOM 1546 C CA . GLU A 1 198 ? -22.387 -7.941 23.316 1.00 97.25 198 GLU A CA 1
ATOM 1547 C C . GLU A 1 198 ? -20.857 -7.921 23.389 1.00 97.25 198 GLU A C 1
ATOM 1549 O O . GLU A 1 198 ? -20.175 -7.690 22.389 1.00 97.25 198 GLU A O 1
ATOM 1554 N N . LEU A 1 199 ? -20.314 -8.177 24.576 1.00 98.19 199 LEU A N 1
ATOM 1555 C CA . LEU A 1 199 ? -18.884 -8.312 24.835 1.00 98.19 199 LEU A CA 1
ATOM 1556 C C . LEU A 1 199 ? -18.555 -9.787 25.058 1.00 98.19 199 LEU A C 1
ATOM 1558 O O . LEU A 1 199 ? -19.179 -10.455 25.887 1.00 98.19 199 LEU A O 1
ATOM 1562 N N . ALA A 1 200 ? -17.556 -10.297 24.342 1.00 98.06 200 ALA A N 1
ATOM 1563 C CA . ALA A 1 200 ? -17.039 -11.642 24.565 1.00 98.06 200 ALA A CA 1
ATOM 1564 C C . ALA A 1 200 ? -16.252 -11.727 25.894 1.00 98.06 200 ALA A C 1
ATOM 1566 O O . ALA A 1 200 ? -15.746 -10.705 26.366 1.00 98.06 200 ALA A O 1
ATOM 1567 N N . PRO A 1 201 ? -16.062 -12.930 26.470 1.00 97.69 201 PRO A N 1
ATOM 1568 C CA . PRO A 1 201 ? -15.180 -13.122 27.620 1.00 97.69 201 PRO A CA 1
ATOM 1569 C C . PRO A 1 201 ? -13.775 -12.547 27.400 1.00 97.69 201 PRO A C 1
ATOM 1571 O O . PRO A 1 201 ? -13.202 -12.684 26.316 1.00 97.69 201 PRO A O 1
ATOM 1574 N N . HIS A 1 202 ? -13.224 -11.941 28.450 1.00 97.12 202 HIS A N 1
ATOM 1575 C CA . HIS A 1 202 ? -11.927 -11.257 28.484 1.00 97.12 202 HIS A CA 1
ATOM 1576 C C . HIS A 1 202 ? -11.811 -10.070 27.512 1.00 97.12 202 HIS A C 1
ATOM 1578 O O . HIS A 1 202 ? -10.728 -9.779 26.998 1.00 97.12 202 HIS A O 1
ATOM 1584 N N . SER A 1 203 ? -12.927 -9.377 27.258 1.00 98.31 203 SER A N 1
ATOM 1585 C CA . SER A 1 203 ? -12.927 -8.140 26.471 1.00 98.31 203 SER A CA 1
ATOM 1586 C C . SER A 1 203 ? -12.687 -6.911 27.338 1.00 98.31 203 SER A C 1
ATOM 1588 O O . SER A 1 203 ? -13.256 -6.779 28.422 1.00 98.31 203 SER A O 1
ATOM 1590 N N . ARG A 1 204 ? -11.882 -5.986 26.809 1.00 97.88 204 ARG A N 1
ATOM 1591 C CA . ARG A 1 204 ? -11.581 -4.680 27.399 1.00 97.88 204 ARG A CA 1
ATOM 1592 C C . ARG A 1 204 ? -12.067 -3.590 26.454 1.00 97.88 204 ARG A C 1
ATOM 1594 O O . ARG A 1 204 ? -11.564 -3.466 25.335 1.00 97.88 204 ARG A O 1
ATOM 1601 N N . VAL A 1 205 ? -13.036 -2.809 26.911 1.00 97.44 205 VAL A N 1
ATOM 1602 C CA . VAL A 1 205 ? -13.727 -1.776 26.132 1.00 97.44 205 VAL A CA 1
ATOM 1603 C C . VAL A 1 205 ? -13.682 -0.448 26.876 1.00 97.44 205 VAL A C 1
ATOM 1605 O O . VAL A 1 205 ? -13.744 -0.408 28.104 1.00 97.44 205 VAL A O 1
ATOM 1608 N N . LYS A 1 206 ? -13.579 0.654 26.139 1.00 97.12 206 LYS A N 1
ATOM 1609 C CA . LYS A 1 206 ? -13.692 2.006 26.678 1.00 97.12 206 LYS A CA 1
ATOM 1610 C C . LYS A 1 206 ? -14.844 2.727 25.992 1.00 97.12 206 LYS A C 1
ATOM 1612 O O . LYS A 1 206 ? -14.861 2.837 24.773 1.00 97.12 206 LYS A O 1
ATOM 1617 N N . PHE A 1 207 ? -15.780 3.239 26.776 1.00 94.69 207 PHE A N 1
ATOM 1618 C CA . PHE A 1 207 ? -16.863 4.097 26.311 1.00 94.69 207 PHE A CA 1
ATOM 1619 C C . PHE A 1 207 ? -16.440 5.553 26.487 1.00 94.69 207 PHE A C 1
ATOM 1621 O O . PHE A 1 207 ? -16.090 5.961 27.598 1.00 94.69 207 PHE A O 1
ATOM 1628 N N . LEU A 1 208 ? -16.429 6.318 25.393 1.00 91.88 208 LEU A N 1
ATOM 1629 C CA . LEU A 1 208 ? -16.040 7.728 25.404 1.00 91.88 208 LEU A CA 1
ATOM 1630 C C . LEU A 1 208 ? -17.277 8.620 25.544 1.00 91.88 208 LEU A C 1
ATOM 1632 O O . LEU A 1 208 ? -17.296 9.527 26.372 1.00 91.88 208 LEU A O 1
ATOM 1636 N N . ASN A 1 209 ? -18.308 8.356 24.739 1.00 89.81 209 ASN A N 1
ATOM 1637 C CA . ASN A 1 209 ? -19.583 9.074 24.736 1.00 89.81 209 ASN A CA 1
ATOM 1638 C C . ASN A 1 209 ? -20.684 8.212 24.067 1.00 89.81 209 ASN A C 1
ATOM 1640 O O . ASN A 1 209 ? -20.445 7.062 23.709 1.00 89.81 209 ASN A O 1
ATOM 1644 N N . ASN A 1 210 ? -21.894 8.757 23.876 1.00 86.00 210 ASN A N 1
ATOM 1645 C CA . ASN A 1 210 ? -23.040 8.054 23.257 1.00 86.00 210 ASN A CA 1
ATOM 1646 C C . ASN A 1 210 ? -22.841 7.649 21.781 1.00 86.00 210 ASN A C 1
ATOM 1648 O O . ASN A 1 210 ? -23.706 6.990 21.205 1.00 86.00 210 ASN A O 1
ATOM 1652 N N . HIS A 1 211 ? -21.743 8.068 21.153 1.00 87.56 211 HIS A N 1
ATOM 1653 C CA . HIS A 1 211 ? -21.444 7.860 19.738 1.00 87.56 211 HIS A CA 1
ATOM 1654 C C . HIS A 1 211 ? -20.051 7.272 19.490 1.00 87.56 211 HIS A C 1
ATOM 1656 O O . HIS A 1 211 ? -19.765 6.912 18.355 1.00 87.56 211 HIS A O 1
ATOM 1662 N N . GLU A 1 212 ? -19.211 7.104 20.515 1.00 92.06 212 GLU A N 1
ATOM 1663 C CA . GLU A 1 212 ? -17.834 6.621 20.372 1.00 92.06 212 GLU A CA 1
ATOM 1664 C C . GLU A 1 212 ? -17.464 5.631 21.478 1.00 92.06 212 GLU A C 1
ATOM 1666 O O . GLU A 1 212 ? -17.566 5.920 22.678 1.00 92.06 212 GLU A O 1
ATOM 1671 N N . LEU A 1 213 ? -16.965 4.468 21.060 1.00 94.38 213 LEU A N 1
ATOM 1672 C CA . LEU A 1 213 ? -16.356 3.475 21.936 1.00 94.38 213 LEU A CA 1
ATOM 1673 C C . LEU A 1 213 ? -15.141 2.823 21.269 1.00 94.38 213 LEU A C 1
ATOM 1675 O O . LEU A 1 213 ? -15.033 2.757 20.048 1.00 94.38 213 LEU A O 1
ATOM 1679 N N . GLU A 1 214 ? -14.222 2.328 22.084 1.00 96.94 214 GLU A N 1
ATOM 1680 C CA . GLU A 1 214 ? -12.935 1.765 21.683 1.00 96.94 214 GLU A CA 1
ATOM 1681 C C . GLU A 1 214 ? -12.827 0.335 22.222 1.00 96.94 214 GLU A C 1
ATOM 1683 O O . GLU A 1 214 ? -12.873 0.121 23.438 1.00 96.94 214 GLU A O 1
ATOM 1688 N N . LEU A 1 215 ? -12.671 -0.653 21.337 1.00 97.88 215 LEU A N 1
ATOM 1689 C CA . LEU A 1 215 ? -12.308 -2.007 21.746 1.00 97.88 215 LEU A CA 1
ATOM 1690 C C . LEU A 1 215 ? -10.782 -2.103 21.809 1.00 97.88 215 LEU A C 1
ATOM 1692 O O . LEU A 1 215 ? -10.102 -1.952 20.796 1.00 97.88 215 LEU A O 1
ATOM 1696 N N . LYS A 1 216 ? -10.248 -2.395 22.996 1.00 97.25 216 LYS A N 1
ATOM 1697 C CA . LYS A 1 216 ? -8.803 -2.546 23.224 1.00 97.25 216 LYS A CA 1
ATOM 1698 C C . LYS A 1 216 ? -8.344 -4.000 23.217 1.00 97.25 216 LYS A C 1
ATOM 1700 O O . LYS A 1 216 ? -7.192 -4.276 22.906 1.00 97.25 216 LYS A O 1
ATOM 1705 N N . GLN A 1 217 ? -9.227 -4.924 23.592 1.00 97.56 217 GLN A N 1
ATOM 1706 C CA . GLN A 1 217 ? -8.944 -6.358 23.662 1.00 97.56 217 GLN A CA 1
ATOM 1707 C C . GLN A 1 217 ? -10.248 -7.159 23.594 1.00 97.56 217 GLN A C 1
ATOM 1709 O O . GLN A 1 217 ? -11.284 -6.684 24.057 1.00 97.56 217 GLN A O 1
ATOM 1714 N N . GLY A 1 218 ? -10.182 -8.393 23.091 1.00 97.94 218 GLY A N 1
ATOM 1715 C CA . GLY A 1 218 ? -11.317 -9.316 23.057 1.00 97.94 218 GLY A CA 1
ATOM 1716 C C . GLY A 1 218 ? -12.171 -9.134 21.808 1.00 97.94 218 GLY A C 1
ATOM 1717 O O . GLY A 1 218 ? -11.626 -8.939 20.723 1.00 97.94 218 GLY A O 1
ATOM 1718 N N . ALA A 1 219 ? -13.492 -9.232 21.945 1.00 98.25 219 ALA A N 1
ATOM 1719 C CA . ALA A 1 219 ? -14.420 -9.079 20.830 1.00 98.25 219 ALA A CA 1
ATOM 1720 C C . ALA A 1 219 ? -15.722 -8.388 21.253 1.00 98.25 219 ALA A C 1
ATOM 1722 O O . ALA A 1 219 ? -16.228 -8.603 22.356 1.00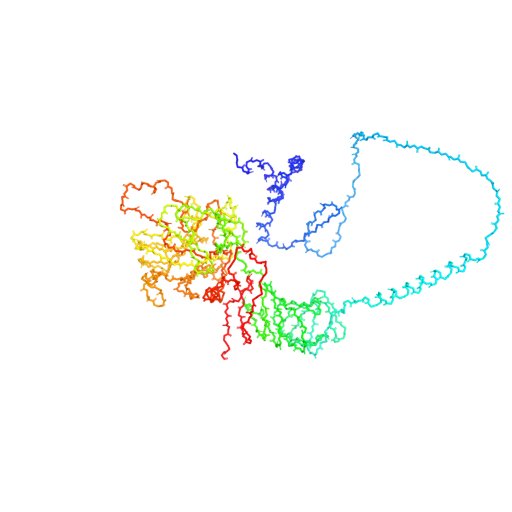 98.25 219 ALA A O 1
ATOM 1723 N N . ILE A 1 220 ? -16.273 -7.591 20.341 1.00 97.31 220 ILE A N 1
ATOM 1724 C CA . ILE A 1 220 ? -17.517 -6.837 20.507 1.00 97.31 220 ILE A CA 1
ATOM 1725 C C . ILE A 1 220 ? -18.453 -7.103 19.330 1.00 97.31 220 ILE A C 1
ATOM 1727 O O . ILE A 1 220 ? -18.011 -7.189 18.184 1.00 97.31 220 ILE A O 1
ATOM 1731 N N . SER A 1 221 ? -19.747 -7.203 19.604 1.00 95.38 221 SER A N 1
ATOM 1732 C CA . SER A 1 221 ? -20.816 -7.196 18.607 1.00 95.38 221 SER A CA 1
ATOM 1733 C C . SER A 1 221 ? -21.800 -6.086 18.956 1.00 95.38 221 SER A C 1
ATOM 1735 O O . SER A 1 221 ? -22.131 -5.899 20.124 1.00 95.38 221 SER A O 1
ATOM 1737 N N . ILE A 1 222 ? -22.238 -5.324 17.961 1.00 92.31 222 ILE A N 1
ATOM 1738 C CA . ILE A 1 222 ? -23.093 -4.150 18.123 1.00 92.31 222 ILE A CA 1
ATOM 1739 C C . ILE A 1 222 ? -24.301 -4.334 17.218 1.00 92.31 222 ILE A C 1
ATOM 1741 O O . ILE A 1 222 ? -24.167 -4.328 15.995 1.00 92.31 222 ILE A O 1
ATOM 1745 N N . THR A 1 223 ? -25.479 -4.487 17.815 1.00 89.75 223 THR A N 1
ATOM 1746 C CA . THR A 1 223 ? -26.755 -4.609 17.108 1.00 89.75 223 THR A CA 1
ATOM 1747 C C . THR A 1 223 ? -27.516 -3.293 17.222 1.00 89.75 223 THR A C 1
ATOM 1749 O O . THR A 1 223 ? -27.939 -2.888 18.306 1.00 89.75 223 THR A O 1
ATOM 1752 N N . HIS A 1 224 ? -27.681 -2.608 16.090 1.00 79.25 224 HIS A N 1
ATOM 1753 C CA . HIS A 1 224 ? -28.373 -1.324 16.020 1.00 79.25 224 HIS A CA 1
ATOM 1754 C C . HIS A 1 224 ? -29.897 -1.497 16.076 1.00 79.25 224 HIS A C 1
ATOM 1756 O O . HIS A 1 224 ? -30.464 -2.243 15.279 1.00 79.25 224 HIS A O 1
ATOM 1762 N N . ALA A 1 225 ? -30.563 -0.760 16.971 1.00 57.50 225 ALA A N 1
ATOM 1763 C CA . ALA A 1 225 ? -32.027 -0.641 16.994 1.00 57.50 225 ALA A CA 1
ATOM 1764 C C . ALA A 1 225 ? -32.544 0.674 16.374 1.00 57.50 225 ALA A C 1
ATOM 1766 O O . ALA A 1 225 ? -33.717 0.762 16.024 1.00 57.50 225 ALA A O 1
ATOM 1767 N N . ASN A 1 226 ? -31.681 1.689 16.233 1.00 58.19 226 ASN A N 1
ATOM 1768 C CA . ASN A 1 226 ? -32.008 3.034 15.749 1.00 58.19 226 ASN A CA 1
ATOM 1769 C C . ASN A 1 226 ? -30.960 3.531 14.734 1.00 58.19 226 ASN A C 1
ATOM 1771 O O . ASN A 1 226 ? -29.858 2.998 14.654 1.00 58.19 226 ASN A O 1
ATOM 1775 N N . GLN A 1 227 ? -31.278 4.600 13.993 1.00 57.97 227 GLN A N 1
ATOM 1776 C CA . GLN A 1 227 ? -30.415 5.195 12.953 1.00 57.97 227 GLN A CA 1
ATOM 1777 C C . GLN A 1 227 ? -29.186 5.979 13.480 1.00 57.97 227 GLN A C 1
ATOM 1779 O O . GLN A 1 227 ? -28.563 6.724 12.719 1.00 57.97 227 GLN A O 1
ATOM 1784 N N . HIS A 1 228 ? -28.829 5.866 14.763 1.00 63.44 228 HIS A N 1
ATOM 1785 C CA . HIS A 1 228 ? -27.695 6.607 15.318 1.00 63.44 228 HIS A CA 1
ATOM 1786 C C . HIS A 1 228 ? -26.364 5.980 14.876 1.00 63.44 228 HIS A C 1
ATOM 1788 O O . HIS A 1 228 ? -26.164 4.765 14.910 1.00 63.44 228 HIS A O 1
ATOM 1794 N N . LYS A 1 229 ? -25.434 6.831 14.428 1.00 75.25 229 LYS A N 1
ATOM 1795 C CA . LYS A 1 229 ? -24.114 6.405 13.950 1.00 75.25 229 LYS A CA 1
ATOM 1796 C C . LYS A 1 229 ? -23.146 6.291 15.123 1.00 75.25 229 LYS A C 1
ATOM 1798 O O . LYS A 1 229 ? -22.490 7.262 15.480 1.00 75.25 229 LYS A O 1
ATOM 1803 N N . LEU A 1 230 ? -23.068 5.095 15.694 1.00 86.56 230 LEU A N 1
ATOM 1804 C CA . LEU A 1 230 ? -22.006 4.716 16.622 1.00 86.56 230 LEU A CA 1
ATOM 1805 C C . LEU A 1 230 ? -20.693 4.483 15.852 1.00 86.56 230 LEU A C 1
ATOM 1807 O O . LEU A 1 230 ? -20.699 3.886 14.770 1.00 86.56 230 LEU A O 1
ATOM 1811 N N . ILE A 1 231 ? -19.585 4.949 16.422 1.00 92.19 231 ILE A N 1
ATOM 1812 C CA . ILE A 1 231 ? -18.218 4.733 15.958 1.00 92.19 231 ILE A CA 1
ATOM 1813 C C . ILE A 1 231 ? -17.545 3.739 16.908 1.00 92.19 231 ILE A C 1
ATOM 1815 O O . ILE A 1 231 ? -17.499 3.940 18.123 1.00 92.19 231 ILE A O 1
ATOM 1819 N N . LEU A 1 232 ? -17.025 2.659 16.332 1.00 94.69 232 LEU A N 1
ATOM 1820 C CA . LEU A 1 232 ? -16.243 1.629 17.006 1.00 94.69 232 LEU A CA 1
ATOM 1821 C C . LEU A 1 232 ? -14.779 1.775 16.583 1.00 94.69 232 LEU A C 1
ATOM 1823 O O . LEU A 1 232 ? -14.415 1.465 15.448 1.00 94.69 232 LEU A O 1
ATOM 1827 N N . HIS A 1 233 ? -13.938 2.242 17.496 1.00 97.56 233 HIS A N 1
ATOM 1828 C CA . HIS A 1 233 ? -12.496 2.324 17.298 1.00 97.56 233 HIS A CA 1
ATOM 1829 C C . HIS A 1 233 ? -11.837 0.968 17.585 1.00 97.56 233 HIS A C 1
ATOM 1831 O O . HIS A 1 233 ? -12.106 0.335 18.610 1.00 97.56 233 HIS A O 1
ATOM 1837 N N . GLY A 1 234 ? -10.967 0.540 16.672 1.00 96.88 234 GLY A N 1
ATOM 1838 C CA . GLY A 1 234 ? -9.956 -0.489 16.904 1.00 96.88 234 GLY A CA 1
ATOM 1839 C C . GLY A 1 234 ? -8.556 0.140 16.991 1.00 96.88 234 GLY A C 1
ATOM 1840 O O . GLY A 1 234 ? -8.429 1.362 16.904 1.00 96.88 234 GLY A O 1
ATOM 1841 N N . PRO A 1 235 ? -7.487 -0.666 17.125 1.00 95.88 235 PRO A N 1
ATOM 1842 C CA . PRO A 1 235 ? -6.133 -0.151 17.359 1.00 95.88 235 PRO A CA 1
ATOM 1843 C C . PRO A 1 235 ? -5.586 0.762 16.250 1.00 95.88 235 PRO A C 1
ATOM 1845 O O . PRO A 1 235 ? -4.901 1.735 16.549 1.00 95.88 235 PRO A O 1
ATOM 1848 N N . THR A 1 236 ? -5.886 0.449 14.986 1.00 96.81 236 THR A N 1
ATOM 1849 C CA . THR A 1 236 ? -5.345 1.131 13.791 1.00 96.81 236 THR A CA 1
ATOM 1850 C C . THR A 1 236 ? -6.426 1.501 12.771 1.00 96.81 236 THR A C 1
ATOM 1852 O O . THR A 1 236 ? -6.147 1.742 11.598 1.00 96.81 236 THR A O 1
ATOM 1855 N N . PHE A 1 237 ? -7.690 1.542 13.195 1.00 97.81 237 PHE A N 1
ATOM 1856 C CA . PHE A 1 237 ? -8.827 1.875 12.336 1.00 97.81 237 PHE A CA 1
ATOM 1857 C C . PHE A 1 237 ? -10.065 2.264 13.150 1.00 97.81 237 PHE A C 1
ATOM 1859 O O . PHE A 1 237 ? -10.135 2.064 14.361 1.00 97.81 237 PHE A O 1
ATOM 1866 N N . SER A 1 238 ? -11.082 2.792 12.477 1.00 97.12 238 SER A N 1
ATOM 1867 C CA . SER A 1 238 ? -12.420 3.003 13.041 1.00 97.12 238 SER A CA 1
ATOM 1868 C C . SER A 1 238 ? -13.496 2.455 12.109 1.00 97.12 238 SER A C 1
ATOM 1870 O O . SER A 1 238 ? -13.348 2.497 10.890 1.00 97.12 238 SER A O 1
ATOM 1872 N N . LEU A 1 239 ? -14.580 1.946 12.682 1.00 94.94 239 LEU A N 1
ATOM 1873 C CA . LEU A 1 239 ? -15.756 1.442 11.978 1.00 94.94 239 LEU A CA 1
ATOM 1874 C C . LEU A 1 239 ? -16.954 2.326 12.313 1.00 94.94 239 LEU A C 1
ATOM 1876 O O . LEU A 1 239 ? -17.162 2.647 13.481 1.00 94.94 239 LEU A O 1
ATOM 1880 N N . TYR A 1 240 ? -17.773 2.676 11.324 1.00 88.94 240 TYR A N 1
ATOM 1881 C CA . TYR A 1 240 ? -19.063 3.317 11.580 1.00 88.94 240 TYR A CA 1
ATOM 1882 C C . TYR A 1 240 ? -20.113 2.964 10.531 1.00 88.94 240 TYR A C 1
ATOM 1884 O O . TYR A 1 240 ? -19.807 2.478 9.443 1.00 88.94 240 TYR A O 1
ATOM 1892 N N . GLY A 1 241 ? -21.364 3.287 10.868 1.00 71.00 241 GLY A N 1
ATOM 1893 C CA . GLY A 1 241 ? -22.503 3.254 9.956 1.00 71.00 241 GLY A CA 1
ATOM 1894 C C . GLY A 1 241 ? -22.908 1.837 9.577 1.00 71.00 241 GLY A C 1
ATOM 1895 O O . GLY A 1 241 ? -22.405 1.284 8.607 1.00 71.00 241 GLY A O 1
ATOM 1896 N N . SER A 1 242 ? -23.864 1.255 10.299 1.00 64.88 242 SER A N 1
ATOM 1897 C CA . SER A 1 242 ? -24.514 0.045 9.818 1.00 64.88 242 SER A CA 1
ATOM 1898 C C . SER A 1 242 ? -25.992 -0.016 10.159 1.00 64.88 242 SER A C 1
ATOM 1900 O O . SER A 1 242 ? -26.399 0.301 11.269 1.00 64.88 242 SER A O 1
ATOM 1902 N N . GLU A 1 243 ? -26.794 -0.468 9.196 1.00 70.12 243 GLU A N 1
ATOM 1903 C CA . GLU A 1 243 ? -28.218 -0.773 9.400 1.00 70.12 243 GLU A CA 1
ATOM 1904 C C . GLU A 1 243 ? -28.439 -2.174 10.008 1.00 70.12 243 GLU A C 1
ATOM 1906 O O . GLU A 1 243 ? -29.569 -2.652 10.094 1.00 70.12 243 GLU A O 1
ATOM 1911 N N . SER A 1 244 ? -27.367 -2.889 10.359 1.00 81.50 244 SER A N 1
ATOM 1912 C CA . SER A 1 244 ? -27.414 -4.240 10.920 1.00 81.50 244 SER A CA 1
ATOM 1913 C C . SER A 1 244 ? -26.246 -4.472 11.877 1.00 81.50 244 SER A C 1
ATOM 1915 O O . SER A 1 244 ? -25.411 -3.594 12.070 1.00 81.50 244 SER A O 1
ATOM 1917 N N . THR A 1 245 ? -26.168 -5.664 12.468 1.00 88.06 245 THR A N 1
ATOM 1918 C CA . THR A 1 245 ? -25.086 -6.016 13.390 1.00 88.06 245 THR A CA 1
ATOM 1919 C C . THR A 1 245 ? -23.701 -5.866 12.750 1.00 88.06 245 THR A C 1
ATOM 1921 O O . THR A 1 245 ? -23.476 -6.347 11.637 1.00 88.06 245 THR A O 1
ATOM 1924 N N . VAL A 1 246 ? -22.779 -5.232 13.477 1.00 92.25 246 VAL A N 1
ATOM 1925 C CA . VAL A 1 246 ? -21.337 -5.180 13.182 1.00 92.25 246 VAL A CA 1
ATOM 1926 C C . VAL A 1 246 ? -20.597 -5.836 14.336 1.00 92.25 246 VAL A C 1
ATOM 1928 O O . VAL A 1 246 ? -20.931 -5.585 15.492 1.00 92.25 246 VAL A O 1
ATOM 1931 N N . SER A 1 247 ? -19.574 -6.638 14.052 1.00 94.38 247 SER A N 1
ATOM 1932 C CA . SER A 1 247 ? -18.679 -7.146 15.096 1.00 94.38 247 SER A CA 1
ATOM 1933 C C . SER A 1 247 ? -17.210 -6.931 14.765 1.00 94.38 247 SER A C 1
ATOM 1935 O O . SER A 1 247 ? -16.823 -6.873 13.597 1.00 94.38 247 SER A O 1
ATOM 1937 N N . LEU A 1 248 ? -16.398 -6.812 15.811 1.00 97.25 248 LEU A N 1
ATOM 1938 C CA . LEU A 1 248 ? -14.946 -6.717 15.747 1.00 97.25 248 LEU A CA 1
ATOM 1939 C C . LEU A 1 248 ? -14.336 -7.700 16.746 1.00 97.25 248 LEU A C 1
ATOM 1941 O O . LEU A 1 248 ? -14.723 -7.725 17.912 1.00 97.25 248 LEU A O 1
ATOM 1945 N N . ASP A 1 249 ? -13.359 -8.475 16.290 1.00 98.00 249 ASP A N 1
ATOM 1946 C CA . ASP A 1 249 ? -12.595 -9.428 17.088 1.00 98.00 249 ASP A CA 1
ATOM 1947 C C . ASP A 1 249 ? -11.096 -9.114 16.987 1.00 98.00 249 ASP A C 1
ATOM 1949 O O . ASP A 1 249 ? -10.515 -9.155 15.901 1.00 98.00 249 ASP A O 1
ATOM 1953 N N . LEU A 1 250 ? -10.480 -8.790 18.126 1.00 98.25 250 LEU A N 1
ATOM 1954 C CA . LEU A 1 250 ? -9.053 -8.478 18.281 1.00 98.25 250 LEU A CA 1
ATOM 1955 C C . LEU A 1 250 ? -8.260 -9.637 18.908 1.00 98.25 250 LEU A C 1
ATOM 1957 O O . LEU A 1 250 ? -7.110 -9.457 19.300 1.00 98.25 250 LEU A O 1
ATOM 1961 N N . ARG A 1 251 ? -8.869 -10.819 19.066 1.00 96.75 251 ARG A N 1
ATOM 1962 C CA . ARG A 1 251 ? -8.182 -12.018 19.580 1.00 96.75 251 ARG A CA 1
ATOM 1963 C C . ARG A 1 251 ? -7.243 -12.671 18.550 1.00 96.75 251 ARG A C 1
ATOM 1965 O O . ARG A 1 251 ? -6.215 -13.194 18.978 1.00 96.75 251 ARG A O 1
ATOM 1972 N N . PRO A 1 252 ? -7.543 -12.693 17.233 1.00 96.00 252 PRO A N 1
ATOM 1973 C CA . PRO A 1 252 ? -6.590 -13.144 16.221 1.00 96.00 252 PRO A CA 1
ATOM 1974 C C . PRO A 1 252 ? -5.497 -12.093 15.969 1.00 96.00 252 PRO A C 1
ATOM 1976 O O . PRO A 1 252 ? -5.699 -10.907 16.209 1.00 96.00 252 PRO A O 1
ATOM 1979 N N . LEU A 1 253 ? -4.354 -12.521 15.417 1.00 92.25 253 LEU A N 1
ATOM 1980 C CA . LEU A 1 253 ? -3.225 -11.633 15.086 1.00 92.25 253 LEU A CA 1
ATOM 1981 C C . LEU A 1 253 ? -3.606 -10.511 14.100 1.00 92.25 253 LEU A C 1
ATOM 1983 O O . LEU A 1 253 ? -3.083 -9.403 14.185 1.00 92.25 253 LEU A O 1
ATOM 1987 N N . LYS A 1 254 ? -4.517 -10.811 13.169 1.00 96.12 254 LYS A N 1
ATOM 1988 C CA . LYS A 1 254 ? -5.157 -9.840 12.278 1.00 96.12 254 LYS A CA 1
ATOM 1989 C C . LYS A 1 254 ? -6.571 -9.567 12.802 1.00 96.12 254 LYS A C 1
ATOM 1991 O O . LYS A 1 254 ? -7.335 -10.529 12.914 1.00 96.12 254 LYS A O 1
ATOM 1996 N N . PRO A 1 255 ? -6.941 -8.313 13.118 1.00 97.62 255 PRO A N 1
ATOM 1997 C CA . PRO A 1 255 ? -8.301 -7.960 13.511 1.00 97.62 255 PRO A CA 1
ATOM 1998 C C . PRO A 1 255 ? -9.340 -8.483 12.516 1.00 97.62 255 PRO A C 1
ATOM 2000 O O . PRO A 1 255 ? -9.175 -8.311 11.310 1.00 97.62 255 PRO A O 1
ATOM 2003 N N . VAL A 1 256 ? -10.423 -9.093 13.001 1.00 98.00 256 VAL A N 1
ATOM 2004 C CA . VAL A 1 256 ? -11.512 -9.587 12.144 1.00 98.00 256 VAL A CA 1
ATOM 2005 C C . VAL A 1 256 ? -12.756 -8.740 12.345 1.00 98.00 256 VAL A C 1
ATOM 2007 O O . VAL A 1 256 ? -13.305 -8.683 13.443 1.00 98.00 256 VAL A O 1
ATOM 2010 N N . VAL A 1 257 ? -13.242 -8.136 11.264 1.00 96.69 257 VAL A N 1
ATOM 2011 C CA . VAL A 1 257 ? -14.502 -7.389 11.232 1.00 96.69 257 VAL A CA 1
ATOM 2012 C C . VAL A 1 257 ? -15.576 -8.236 10.569 1.00 96.69 257 VAL A C 1
ATOM 2014 O O . VAL A 1 257 ? -15.379 -8.712 9.452 1.00 96.69 257 VAL A O 1
ATOM 2017 N N . THR A 1 258 ? -16.735 -8.388 11.209 1.00 95.12 258 THR A N 1
ATOM 2018 C CA . THR A 1 258 ? -17.964 -8.797 10.517 1.00 95.12 258 THR A CA 1
ATOM 2019 C C . THR A 1 258 ? -18.744 -7.537 10.185 1.00 95.12 258 THR A C 1
ATOM 2021 O O . THR A 1 258 ? -19.285 -6.873 11.067 1.00 95.12 258 THR A O 1
ATOM 2024 N N . SER A 1 259 ? -18.757 -7.189 8.906 1.00 92.62 259 SER A N 1
ATOM 2025 C CA . SER A 1 259 ? -19.471 -6.027 8.379 1.00 92.62 259 SER A CA 1
ATOM 2026 C C . SER A 1 259 ? -20.974 -6.287 8.298 1.00 92.62 259 SER A C 1
ATOM 2028 O O . SER A 1 259 ? -21.412 -7.373 7.918 1.00 92.62 259 SER A O 1
ATOM 2030 N N . GLY A 1 260 ? -21.764 -5.263 8.592 1.00 88.88 260 GLY A N 1
ATOM 2031 C CA . GLY A 1 260 ? -23.194 -5.231 8.326 1.00 88.88 260 GLY A CA 1
ATOM 2032 C C . GLY A 1 260 ? -23.513 -4.531 7.002 1.00 88.88 260 GLY A C 1
ATOM 2033 O O . GLY A 1 260 ? -22.644 -4.296 6.157 1.00 88.88 260 GLY A O 1
ATOM 2034 N N . LYS A 1 261 ? -24.778 -4.158 6.803 1.00 85.19 261 LYS A N 1
ATOM 2035 C CA . LYS A 1 261 ? -25.185 -3.293 5.688 1.00 85.19 261 LYS A CA 1
ATOM 2036 C C . LYS A 1 261 ? -24.555 -1.911 5.858 1.00 85.19 261 LYS A C 1
ATOM 2038 O O . LYS A 1 261 ? -24.746 -1.296 6.901 1.00 85.19 261 LYS A O 1
ATOM 2043 N N . GLN A 1 262 ? -23.850 -1.442 4.829 1.00 87.31 262 GLN A N 1
ATOM 2044 C CA . GLN A 1 262 ? -23.195 -0.126 4.739 1.00 87.31 262 GLN A CA 1
ATOM 2045 C C . GLN A 1 262 ? -21.987 0.141 5.664 1.00 87.31 262 GLN A C 1
ATOM 2047 O O . GLN A 1 262 ? -21.509 1.269 5.665 1.00 87.31 262 GLN A O 1
ATOM 2052 N N . THR A 1 263 ? -21.394 -0.853 6.344 1.00 92.19 263 THR A N 1
ATOM 2053 C CA . THR A 1 263 ? -20.220 -0.618 7.221 1.00 92.19 263 THR A CA 1
ATOM 2054 C C . THR A 1 263 ? -19.062 0.091 6.513 1.00 92.19 263 THR A C 1
ATOM 2056 O O . THR A 1 263 ? -18.488 -0.438 5.559 1.00 92.19 263 THR A O 1
ATOM 2059 N N . VAL A 1 264 ? -18.696 1.270 7.016 1.00 94.19 264 VAL A N 1
ATOM 2060 C CA . VAL A 1 264 ? -17.553 2.061 6.548 1.00 94.19 264 VAL A CA 1
ATOM 2061 C C . VAL A 1 264 ? -16.367 1.850 7.487 1.00 94.19 264 VAL A C 1
ATOM 2063 O O . VAL A 1 264 ? -16.518 1.868 8.708 1.00 94.19 264 VAL A O 1
ATOM 2066 N N . LEU A 1 265 ? -15.188 1.667 6.899 1.00 96.81 265 LEU A N 1
ATOM 2067 C CA . LEU A 1 265 ? -13.901 1.526 7.567 1.00 96.81 265 LEU A CA 1
ATOM 2068 C C . LEU A 1 265 ? -13.026 2.754 7.288 1.00 96.81 265 LEU A C 1
ATOM 2070 O O . LEU A 1 265 ? -12.812 3.117 6.132 1.00 96.81 265 LEU A O 1
ATOM 2074 N N . LEU A 1 266 ? -12.481 3.346 8.348 1.00 97.19 266 LEU A N 1
ATOM 2075 C CA . LEU A 1 266 ? -11.457 4.389 8.302 1.00 97.19 266 LEU A CA 1
ATOM 2076 C C . LEU A 1 266 ? -10.132 3.786 8.785 1.00 97.19 266 LEU A C 1
ATOM 2078 O O . LEU A 1 266 ? -9.939 3.682 9.998 1.00 97.19 266 LEU A O 1
ATOM 2082 N N . PRO A 1 267 ? -9.237 3.360 7.878 1.00 97.88 267 PRO A N 1
ATOM 2083 C CA . PRO A 1 267 ? -7.886 2.931 8.238 1.00 97.88 267 PRO A CA 1
ATOM 2084 C C . PRO A 1 267 ? -7.048 4.120 8.737 1.00 97.88 267 PRO A C 1
ATOM 2086 O O . PRO A 1 267 ? -7.166 5.234 8.221 1.00 97.88 267 PRO A O 1
ATOM 2089 N N . GLN A 1 268 ? -6.164 3.890 9.710 1.00 95.00 268 GLN A N 1
ATOM 2090 C CA . GLN A 1 268 ? -5.242 4.918 10.207 1.00 95.00 268 GLN A CA 1
ATOM 2091 C C . GLN A 1 268 ? -4.123 5.219 9.197 1.00 95.00 268 GLN A C 1
ATOM 2093 O O . GLN A 1 268 ? -3.685 6.365 9.092 1.00 95.00 268 GLN A O 1
ATOM 2098 N N . ARG A 1 269 ? -3.676 4.212 8.435 1.00 96.38 269 ARG A N 1
ATOM 2099 C CA . ARG A 1 269 ? -2.629 4.332 7.409 1.00 96.38 269 ARG A CA 1
ATOM 2100 C C . ARG A 1 269 ? -3.147 3.710 6.112 1.00 96.38 269 ARG A C 1
ATOM 2102 O O . ARG A 1 269 ? -3.525 2.551 6.082 1.00 96.38 269 ARG A O 1
ATOM 2109 N N . TRP A 1 270 ? -3.220 4.509 5.055 1.00 97.00 270 TRP A N 1
ATOM 2110 C CA . TRP A 1 270 ? -3.805 4.112 3.758 1.00 97.00 270 TRP A CA 1
ATOM 2111 C C . TRP A 1 270 ? -3.236 4.918 2.592 1.00 97.00 270 TRP A C 1
ATOM 2113 O O . TRP A 1 270 ? -3.143 4.453 1.460 1.00 97.00 270 TRP A O 1
ATOM 2123 N N . ARG A 1 271 ? -2.855 6.160 2.885 1.00 97.62 271 ARG A N 1
ATOM 2124 C CA . ARG A 1 271 ? -2.290 7.098 1.933 1.00 97.62 271 ARG A CA 1
ATOM 2125 C C . ARG A 1 271 ? -0.875 6.628 1.568 1.00 97.62 271 ARG A C 1
ATOM 2127 O O . ARG A 1 271 ? -0.139 6.240 2.480 1.00 97.62 271 ARG A O 1
ATOM 2134 N N . PRO A 1 272 ? -0.482 6.637 0.286 1.00 98.50 272 PRO A N 1
ATOM 2135 C CA . PRO A 1 272 ? 0.918 6.468 -0.080 1.00 98.50 272 PRO A CA 1
ATOM 2136 C C . PRO A 1 272 ? 1.761 7.614 0.483 1.00 98.50 272 PRO A C 1
ATOM 2138 O O . PRO A 1 272 ? 1.252 8.692 0.803 1.00 98.50 272 PRO A O 1
ATOM 2141 N N . THR A 1 273 ? 3.067 7.389 0.575 1.00 98.19 273 THR A N 1
ATOM 2142 C CA . THR A 1 273 ? 4.031 8.439 0.916 1.00 98.19 273 THR A CA 1
ATOM 2143 C C . THR A 1 273 ? 4.234 9.383 -0.273 1.00 98.19 273 THR A C 1
ATOM 2145 O O . THR A 1 273 ? 4.349 10.591 -0.073 1.00 98.19 273 THR A O 1
ATOM 2148 N N . HIS A 1 274 ? 4.205 8.840 -1.499 1.00 98.69 274 HIS A N 1
ATOM 2149 C CA . HIS A 1 274 ? 4.260 9.583 -2.763 1.00 98.69 274 HIS A CA 1
ATOM 2150 C C . HIS A 1 274 ? 3.291 9.002 -3.793 1.00 98.69 274 HIS A C 1
ATOM 2152 O O . HIS A 1 274 ? 3.148 7.784 -3.879 1.00 98.69 274 HIS A O 1
ATOM 2158 N N . TYR A 1 275 ? 2.651 9.856 -4.589 1.00 98.62 275 TYR A N 1
ATOM 2159 C CA . TYR A 1 275 ? 1.739 9.432 -5.651 1.00 98.62 275 TYR A CA 1
ATOM 2160 C C . TYR A 1 275 ? 1.690 10.460 -6.775 1.00 98.62 275 TYR A C 1
ATOM 2162 O O . TYR A 1 275 ? 1.315 11.611 -6.556 1.00 98.62 275 TYR A O 1
ATOM 2170 N N . TRP A 1 276 ? 2.041 10.028 -7.980 1.00 98.50 276 TRP A N 1
ATOM 2171 C CA . TRP A 1 276 ? 2.071 10.840 -9.187 1.00 98.50 276 TRP A CA 1
ATOM 2172 C C . TRP A 1 276 ? 0.977 10.353 -10.155 1.00 98.50 276 TRP A C 1
ATOM 2174 O O . TRP A 1 276 ? 1.234 9.436 -10.935 1.00 98.50 276 TRP A O 1
ATOM 2184 N N . PRO A 1 277 ? -0.225 10.966 -10.138 1.00 97.38 277 PRO A N 1
ATOM 2185 C CA . PRO A 1 277 ? -1.310 10.650 -11.076 1.00 97.38 277 PRO A CA 1
ATOM 2186 C C . PRO A 1 277 ? -1.112 11.272 -12.467 1.00 97.38 277 PRO A C 1
ATOM 2188 O O . PRO A 1 277 ? -1.969 11.153 -13.322 1.00 97.38 277 PRO A O 1
ATOM 2191 N N . PHE A 1 278 ? -0.048 12.062 -12.666 1.00 97.38 278 PHE A N 1
ATOM 2192 C CA . PHE A 1 278 ? 0.309 12.776 -13.908 1.00 97.38 278 PHE A CA 1
ATOM 2193 C C . PHE A 1 278 ? -0.740 13.727 -14.541 1.00 97.38 278 PHE A C 1
ATOM 2195 O O . PHE A 1 278 ? -0.395 14.496 -15.438 1.00 97.38 278 PHE A O 1
ATOM 2202 N N . GLU A 1 279 ? -1.944 13.829 -13.977 1.00 95.69 279 GLU A N 1
ATOM 2203 C CA . GLU A 1 279 ? -3.062 14.697 -14.389 1.00 95.69 279 GLU A CA 1
ATOM 2204 C C . GLU A 1 279 ? -2.780 16.216 -14.429 1.00 95.69 279 GLU A C 1
ATOM 2206 O O . GLU A 1 279 ? -3.567 17.006 -14.962 1.00 95.69 279 GLU A O 1
ATOM 2211 N N . GLY A 1 280 ? -1.659 16.671 -13.866 1.00 88.19 280 GLY A N 1
ATOM 2212 C CA . GLY A 1 280 ? -1.274 18.083 -13.871 1.00 88.19 280 GLY A CA 1
ATOM 2213 C C . GLY A 1 280 ? -0.943 18.598 -15.277 1.00 88.19 280 GLY A C 1
ATOM 2214 O O . GLY A 1 280 ? -0.304 17.916 -16.070 1.00 88.19 280 GLY A O 1
ATOM 2215 N N . GLN A 1 281 ? -1.295 19.849 -15.598 1.00 85.19 281 GLN A N 1
ATOM 2216 C CA . GLN A 1 281 ? -0.897 20.487 -16.871 1.00 85.19 281 GLN A CA 1
ATOM 2217 C C . GLN A 1 281 ? 0.491 21.157 -16.835 1.00 85.19 281 GLN A C 1
ATOM 2219 O O . GLN A 1 281 ? 0.965 21.622 -17.867 1.00 85.19 281 GLN A O 1
ATOM 2224 N N . THR A 1 282 ? 1.164 21.166 -15.684 1.00 86.75 282 THR A N 1
ATOM 2225 C CA . THR A 1 282 ? 2.495 21.761 -15.470 1.00 86.75 282 THR A CA 1
ATOM 2226 C C . THR A 1 282 ? 3.622 21.002 -16.187 1.00 86.75 282 THR A C 1
ATOM 2228 O O . THR A 1 282 ? 3.437 19.899 -16.695 1.00 86.75 282 THR A O 1
ATOM 2231 N N . ASP A 1 283 ? 4.820 21.579 -16.198 1.00 85.69 283 ASP A N 1
ATOM 2232 C CA . ASP A 1 283 ? 6.082 20.962 -16.639 1.00 85.69 283 ASP A CA 1
ATOM 2233 C C . ASP A 1 283 ? 6.651 19.924 -15.643 1.00 85.69 283 ASP A C 1
ATOM 2235 O O . ASP A 1 283 ? 7.704 19.334 -15.884 1.00 85.69 283 ASP A O 1
ATOM 2239 N N . ARG A 1 284 ? 5.944 19.677 -14.534 1.00 93.44 284 ARG A N 1
ATOM 2240 C CA . ARG A 1 284 ? 6.310 18.734 -13.471 1.00 93.44 284 ARG A CA 1
ATOM 2241 C C . ARG A 1 284 ? 5.298 17.606 -13.342 1.00 93.44 284 ARG A C 1
ATOM 2243 O O . ARG A 1 284 ? 4.100 17.821 -13.518 1.00 93.44 284 ARG A O 1
ATOM 2250 N N . ALA A 1 285 ? 5.773 16.440 -12.921 1.00 96.56 285 ALA A N 1
ATOM 2251 C CA . ALA A 1 285 ? 4.912 15.394 -12.385 1.00 96.56 285 ALA A CA 1
ATOM 2252 C C . ALA A 1 285 ? 4.581 15.727 -10.923 1.00 96.56 285 ALA A C 1
ATOM 2254 O O . ALA A 1 285 ? 5.446 15.613 -10.059 1.00 96.56 285 ALA A O 1
ATOM 2255 N N . ILE A 1 286 ? 3.357 16.176 -10.645 1.00 96.69 286 ILE A N 1
ATOM 2256 C CA . ILE A 1 286 ? 2.953 16.586 -9.291 1.00 96.69 286 ILE A CA 1
ATOM 2257 C C . ILE A 1 286 ? 2.802 15.368 -8.376 1.00 96.69 286 ILE A C 1
ATOM 2259 O O . ILE A 1 286 ? 2.112 14.413 -8.733 1.00 96.69 286 ILE A O 1
ATOM 2263 N N . ASP A 1 287 ? 3.411 15.429 -7.193 1.00 97.56 287 ASP A N 1
ATOM 2264 C CA . ASP A 1 287 ? 3.208 14.451 -6.124 1.00 97.56 287 ASP A CA 1
ATOM 2265 C C . ASP A 1 287 ? 1.956 14.823 -5.313 1.00 97.56 287 ASP A C 1
ATOM 2267 O O . ASP A 1 287 ? 1.972 15.700 -4.451 1.00 97.56 287 ASP A O 1
ATOM 2271 N N . SER A 1 288 ? 0.842 14.155 -5.604 1.00 96.75 288 SER A N 1
ATOM 2272 C CA . SER A 1 288 ? -0.452 14.396 -4.959 1.00 96.75 288 SER A CA 1
ATOM 2273 C C . SER A 1 288 ? -0.545 13.797 -3.549 1.00 96.75 288 SER A C 1
ATOM 2275 O O . SER A 1 288 ? -1.518 14.063 -2.839 1.00 96.75 288 SER A O 1
ATOM 2277 N N . ALA A 1 289 ? 0.444 13.017 -3.101 1.00 97.44 289 ALA A N 1
ATOM 2278 C CA . ALA A 1 289 ? 0.507 12.534 -1.723 1.00 97.44 289 ALA A CA 1
ATOM 2279 C C . ALA A 1 289 ? 1.560 13.276 -0.890 1.00 97.44 289 ALA A C 1
ATOM 2281 O O . ALA A 1 289 ? 1.227 13.823 0.166 1.00 97.44 289 ALA A O 1
ATOM 2282 N N . GLY A 1 290 ? 2.809 13.289 -1.336 1.00 95.81 290 GLY A N 1
ATOM 2283 C CA . GLY A 1 290 ? 3.940 13.822 -0.591 1.00 95.81 290 GLY A CA 1
ATOM 2284 C C . GLY A 1 290 ? 4.302 15.256 -0.976 1.00 95.81 290 GLY A C 1
ATOM 2285 O O . GLY A 1 290 ? 3.508 16.187 -0.855 1.00 95.81 290 GLY A O 1
ATOM 2286 N N . SER A 1 291 ? 5.564 15.431 -1.352 1.00 94.31 291 SER A N 1
ATOM 2287 C CA . SER A 1 291 ? 6.182 16.701 -1.751 1.00 94.31 291 SER A CA 1
ATOM 2288 C C . SER A 1 291 ? 7.340 16.500 -2.742 1.00 94.31 291 SER A C 1
ATOM 2290 O O . SER A 1 291 ? 8.174 17.389 -2.926 1.00 94.31 291 SER A O 1
ATOM 2292 N N . SER A 1 292 ? 7.417 15.322 -3.370 1.00 96.06 292 SER A N 1
ATOM 2293 C CA . SER A 1 292 ? 8.522 14.889 -4.230 1.00 96.06 292 SER A CA 1
ATOM 2294 C C . SER A 1 292 ? 8.141 15.030 -5.708 1.00 96.06 292 SER A C 1
ATOM 2296 O O . SER A 1 292 ? 8.153 14.067 -6.475 1.00 96.06 292 SER A O 1
ATOM 2298 N N . ASP A 1 293 ? 7.761 16.251 -6.100 1.00 96.56 293 ASP A N 1
ATOM 2299 C CA . ASP A 1 293 ? 7.419 16.594 -7.485 1.00 96.56 293 ASP A CA 1
ATOM 2300 C C . ASP A 1 293 ? 8.541 16.192 -8.454 1.00 96.56 293 ASP A C 1
ATOM 2302 O O . ASP A 1 293 ? 9.709 16.550 -8.275 1.00 96.56 293 ASP A O 1
ATOM 2306 N N . GLY A 1 294 ? 8.168 15.493 -9.521 1.00 96.69 294 GLY A N 1
ATOM 2307 C CA . GLY A 1 294 ? 9.081 15.006 -10.539 1.00 96.69 294 GLY A CA 1
ATOM 2308 C C . GLY A 1 294 ? 9.476 16.062 -11.569 1.00 96.69 294 GLY A C 1
ATOM 2309 O O . GLY A 1 294 ? 8.624 16.726 -12.165 1.00 96.69 294 GLY A O 1
ATOM 2310 N N . ILE A 1 295 ? 10.779 16.162 -11.836 1.00 96.69 295 ILE A N 1
ATOM 2311 C CA . ILE A 1 295 ? 11.344 16.918 -12.958 1.00 96.69 295 ILE A CA 1
ATOM 2312 C C . ILE A 1 295 ? 11.386 15.999 -14.181 1.00 96.69 295 ILE A C 1
ATOM 2314 O O . ILE A 1 295 ? 12.126 15.013 -14.207 1.00 96.69 295 ILE A O 1
ATOM 2318 N N . VAL A 1 296 ? 10.587 16.331 -15.190 1.00 96.44 296 VAL A N 1
ATOM 2319 C CA . VAL A 1 296 ? 10.483 15.583 -16.447 1.00 96.44 296 VAL A CA 1
ATOM 2320 C C . VAL A 1 296 ? 11.680 15.912 -17.345 1.00 96.44 296 VAL A C 1
ATOM 2322 O O . VAL A 1 296 ? 12.002 17.083 -17.543 1.00 96.44 296 VAL A O 1
ATOM 2325 N N . SER A 1 297 ? 12.353 14.891 -17.876 1.00 94.81 297 SER A N 1
ATOM 2326 C CA . SER A 1 297 ? 13.459 15.042 -18.838 1.00 94.81 297 SER A CA 1
ATOM 2327 C C . SER A 1 297 ? 12.987 14.802 -20.278 1.00 94.81 297 SER A C 1
ATOM 2329 O O . SER A 1 297 ? 11.889 14.304 -20.498 1.00 94.81 297 SER A O 1
ATOM 2331 N N . SER A 1 298 ? 13.786 15.176 -21.280 1.00 94.38 298 SER A N 1
ATOM 2332 C CA . SER A 1 298 ? 13.330 15.284 -22.678 1.00 94.38 298 SER A CA 1
ATOM 2333 C C . SER A 1 298 ? 12.883 13.985 -23.358 1.00 94.38 298 SER A C 1
ATOM 2335 O O . SER A 1 298 ? 12.154 14.071 -24.342 1.00 94.38 298 SER A O 1
ATOM 2337 N N . GLY A 1 299 ? 13.282 12.813 -22.855 1.00 93.31 299 GLY A N 1
ATOM 2338 C CA . GLY A 1 299 ? 12.802 11.513 -23.342 1.00 93.31 299 GLY A CA 1
ATOM 2339 C C . GLY A 1 299 ? 11.515 11.026 -22.663 1.00 93.31 299 GLY A C 1
ATOM 2340 O O . GLY A 1 299 ? 11.002 9.964 -23.003 1.00 93.31 299 GLY A O 1
ATOM 2341 N N . ALA A 1 300 ? 10.998 11.776 -21.683 1.00 96.62 300 ALA A N 1
ATOM 2342 C CA . ALA A 1 300 ? 9.701 11.552 -21.056 1.00 96.62 300 ALA A CA 1
ATOM 2343 C C . ALA A 1 300 ? 8.726 12.646 -21.522 1.00 96.62 300 ALA A C 1
ATOM 2345 O O . ALA A 1 300 ? 8.903 13.831 -21.243 1.00 96.62 300 ALA A O 1
ATOM 2346 N N . THR A 1 301 ? 7.676 12.269 -22.248 1.00 96.62 301 THR A N 1
ATOM 2347 C CA . THR A 1 301 ? 6.722 13.213 -22.857 1.00 96.62 301 THR A CA 1
ATOM 2348 C C . THR A 1 301 ? 5.292 12.879 -22.457 1.00 96.62 301 THR A C 1
ATOM 2350 O O . THR A 1 301 ? 4.958 11.714 -22.270 1.00 96.62 301 THR A O 1
ATOM 2353 N N . LYS A 1 302 ? 4.427 13.888 -22.294 1.00 96.25 302 LYS A N 1
ATOM 2354 C CA . LYS A 1 302 ? 3.025 13.635 -21.931 1.00 96.25 302 LYS A CA 1
ATOM 2355 C C . LYS A 1 302 ? 2.289 12.926 -23.060 1.00 96.25 302 LYS A C 1
ATOM 2357 O O . LYS A 1 302 ? 2.330 13.372 -24.206 1.00 96.25 302 LYS A O 1
ATOM 2362 N N . ALA A 1 303 ? 1.563 11.882 -22.695 1.00 96.75 303 ALA A N 1
ATOM 2363 C CA . ALA A 1 303 ? 0.737 11.070 -23.573 1.00 96.75 303 ALA A CA 1
ATOM 2364 C C . ALA A 1 303 ? -0.701 10.996 -23.020 1.00 96.75 303 ALA A C 1
ATOM 2366 O O . ALA A 1 303 ? -0.944 11.452 -21.899 1.00 96.75 303 ALA A O 1
ATOM 2367 N N . PRO A 1 304 ? -1.679 10.468 -23.780 1.00 97.06 304 PRO A N 1
ATOM 2368 C CA . PRO A 1 304 ? -2.988 10.123 -23.229 1.00 97.06 304 PRO A CA 1
ATOM 2369 C C . PRO A 1 304 ? -2.852 9.182 -22.023 1.00 97.06 304 PRO A C 1
ATOM 2371 O O . PRO A 1 304 ? -1.979 8.313 -22.016 1.00 97.06 304 PRO A O 1
ATOM 2374 N N . GLY A 1 305 ? -3.692 9.371 -21.008 1.00 96.81 305 GLY A N 1
ATOM 2375 C CA . GLY A 1 305 ? -3.701 8.546 -19.798 1.00 96.81 305 GLY A CA 1
ATOM 2376 C C . GLY A 1 305 ? -4.001 7.065 -20.061 1.00 96.81 305 GLY A C 1
ATOM 2377 O O . GLY A 1 305 ? -4.749 6.731 -20.984 1.00 96.81 305 GLY A O 1
ATOM 2378 N N . LEU A 1 306 ? -3.420 6.183 -19.244 1.00 97.81 306 LEU A N 1
ATOM 2379 C CA . LEU A 1 306 ? -3.849 4.786 -19.104 1.00 97.81 306 LEU A CA 1
ATOM 2380 C C . LEU A 1 306 ? -5.123 4.714 -18.246 1.00 97.81 306 LEU A C 1
ATOM 2382 O O . LEU A 1 306 ? -5.992 3.882 -18.508 1.00 97.81 306 LEU A O 1
ATOM 2386 N N . VAL A 1 307 ? -5.251 5.636 -17.287 1.00 96.75 307 VAL A N 1
ATOM 2387 C CA . VAL A 1 307 ? -6.523 6.133 -16.739 1.00 96.75 307 VAL A CA 1
ATOM 2388 C C . VAL A 1 307 ? -6.549 7.661 -16.854 1.00 96.75 307 VAL A C 1
ATOM 2390 O O . VAL A 1 307 ? -5.535 8.281 -17.153 1.00 96.75 307 VAL A O 1
ATOM 2393 N N . GLY A 1 308 ? -7.703 8.295 -16.647 1.00 95.56 308 GLY A N 1
ATOM 2394 C CA . GLY A 1 308 ? -7.777 9.758 -16.651 1.00 95.56 308 GLY A CA 1
ATOM 2395 C C . GLY A 1 308 ? -7.440 10.391 -18.006 1.00 95.56 308 GLY A C 1
ATOM 2396 O O . GLY A 1 308 ? -7.949 9.986 -19.054 1.00 95.56 308 GLY A O 1
ATOM 2397 N N . LYS A 1 309 ? -6.630 11.448 -17.980 1.00 96.06 309 LYS A N 1
ATOM 2398 C CA . LYS A 1 309 ? -6.297 12.305 -19.118 1.00 96.06 309 LYS A CA 1
ATOM 2399 C C . LYS A 1 309 ? -4.839 12.192 -19.552 1.00 96.06 309 LYS A C 1
ATOM 2401 O O . LYS A 1 309 ? -4.592 12.287 -20.759 1.00 96.06 309 LYS A O 1
ATOM 2406 N N . TYR A 1 310 ? -3.892 12.035 -18.626 1.00 97.12 310 TYR A N 1
ATOM 2407 C CA . TYR A 1 310 ? -2.461 12.140 -18.931 1.00 97.12 310 TYR A CA 1
ATOM 2408 C C . TYR A 1 310 ? -1.615 11.036 -18.298 1.00 97.12 310 TYR A C 1
ATOM 2410 O O . TYR A 1 310 ? -1.629 10.867 -17.092 1.00 97.12 310 TYR A O 1
ATOM 2418 N N . SER A 1 311 ? -0.766 10.415 -19.116 1.00 97.38 311 SER A N 1
ATOM 2419 C CA . SER A 1 311 ? 0.356 9.570 -18.692 1.00 97.38 311 SER A CA 1
ATOM 2420 C C . SER A 1 311 ? 1.680 10.176 -19.179 1.00 97.38 311 SER A C 1
ATOM 2422 O O . SER A 1 311 ? 1.692 11.225 -19.841 1.00 97.38 311 SER A O 1
ATOM 2424 N N . TYR A 1 312 ? 2.803 9.501 -18.919 1.00 98.25 312 TYR A N 1
ATOM 2425 C CA . TYR A 1 312 ? 4.066 9.786 -19.603 1.00 98.25 312 TYR A CA 1
ATOM 2426 C C . TYR A 1 312 ? 4.499 8.635 -20.511 1.00 98.25 312 TYR A C 1
ATOM 2428 O O . TYR A 1 312 ? 4.561 7.482 -20.093 1.00 98.25 312 TYR A O 1
ATOM 2436 N N . SER A 1 313 ? 4.855 8.984 -21.749 1.00 98.00 313 SER A N 1
ATOM 2437 C CA . SER A 1 313 ? 5.558 8.129 -22.700 1.00 98.00 313 SER A CA 1
ATOM 2438 C C . SER A 1 313 ? 7.062 8.305 -22.566 1.00 98.00 313 SER A C 1
ATOM 2440 O O . SER A 1 313 ? 7.563 9.430 -22.596 1.00 98.00 313 SER A O 1
ATOM 2442 N N . PHE A 1 314 ? 7.768 7.184 -22.504 1.00 97.56 314 PHE A N 1
ATOM 2443 C CA . PHE A 1 314 ? 9.215 7.079 -22.387 1.00 97.56 314 PHE A CA 1
ATOM 2444 C C . PHE A 1 314 ? 9.788 6.487 -23.681 1.00 97.56 314 PHE A C 1
ATOM 2446 O O . PHE A 1 314 ? 9.271 5.495 -24.202 1.00 97.56 314 PHE A O 1
ATOM 2453 N N . ASP A 1 315 ? 10.816 7.133 -24.234 1.00 94.44 315 ASP A N 1
ATOM 2454 C CA . ASP A 1 315 ? 11.350 6.872 -25.582 1.00 94.44 315 ASP A CA 1
ATOM 2455 C C . ASP A 1 315 ? 12.589 5.956 -25.623 1.00 94.44 315 ASP A C 1
ATOM 2457 O O . ASP A 1 315 ? 13.281 5.893 -26.640 1.00 94.44 315 ASP A O 1
ATOM 2461 N N . ASN A 1 316 ? 12.878 5.250 -24.524 1.00 91.38 316 ASN A N 1
ATOM 2462 C CA . ASN A 1 316 ? 14.078 4.432 -24.320 1.00 91.38 316 ASN A CA 1
ATOM 2463 C C . ASN A 1 316 ? 15.427 5.191 -24.389 1.00 91.38 316 ASN A C 1
ATOM 2465 O O . ASN A 1 316 ? 16.494 4.578 -24.497 1.00 91.38 316 ASN A O 1
ATOM 2469 N N . SER A 1 317 ? 15.418 6.529 -24.354 1.00 89.06 317 SER A N 1
ATOM 2470 C CA . SER A 1 317 ? 16.644 7.333 -24.348 1.00 89.06 317 SER A CA 1
ATOM 2471 C C . SER A 1 317 ? 17.247 7.497 -22.946 1.00 89.06 317 SER A C 1
ATOM 2473 O O . SER A 1 317 ? 16.626 7.248 -21.912 1.00 89.06 317 SER A O 1
ATOM 2475 N N . TYR A 1 318 ? 18.471 8.031 -22.893 1.00 83.75 318 TYR A N 1
ATOM 2476 C CA . TYR A 1 318 ? 19.099 8.470 -21.642 1.00 83.75 318 TYR A CA 1
ATOM 2477 C C . TYR A 1 318 ? 18.224 9.465 -20.853 1.00 83.75 318 TYR A C 1
ATOM 2479 O O . TYR A 1 318 ? 18.238 9.459 -19.621 1.00 83.75 318 TYR A O 1
ATOM 2487 N N . ASP A 1 319 ? 17.454 10.307 -21.545 1.00 89.62 319 ASP A N 1
ATOM 2488 C CA . ASP A 1 319 ? 16.594 11.326 -20.942 1.00 89.62 319 ASP A CA 1
ATOM 2489 C C . ASP A 1 319 ? 15.140 10.856 -20.769 1.00 89.62 319 ASP A C 1
ATOM 2491 O O . ASP A 1 319 ? 14.287 11.652 -20.374 1.00 89.62 319 ASP A O 1
ATOM 2495 N N . ALA A 1 320 ? 14.848 9.571 -21.001 1.00 93.06 320 ALA A N 1
ATOM 2496 C CA . ALA A 1 320 ? 13.571 8.936 -20.688 1.00 93.06 320 ALA A CA 1
ATOM 2497 C C . ALA A 1 320 ? 13.419 8.753 -19.174 1.00 93.06 320 ALA A C 1
ATOM 2499 O O . ALA A 1 320 ? 13.484 7.640 -18.668 1.00 93.06 320 ALA A O 1
ATOM 2500 N N . ARG A 1 321 ? 13.302 9.853 -18.422 1.00 93.88 321 ARG A N 1
ATOM 2501 C CA . ARG A 1 321 ? 13.260 9.844 -16.954 1.00 93.88 321 ARG A CA 1
ATOM 2502 C C . ARG A 1 321 ? 12.389 10.963 -16.391 1.00 93.88 321 ARG A C 1
ATOM 2504 O O . ARG A 1 321 ? 12.396 12.088 -16.893 1.00 93.88 321 ARG A O 1
ATOM 2511 N N . ILE A 1 322 ? 11.740 10.680 -15.268 1.00 97.38 322 ILE A N 1
ATOM 2512 C CA . ILE A 1 322 ? 11.207 11.696 -14.357 1.00 97.38 322 ILE A CA 1
ATOM 2513 C C . ILE A 1 322 ? 11.988 11.574 -13.048 1.00 97.38 322 ILE A C 1
ATOM 2515 O O . ILE A 1 322 ? 11.914 10.549 -12.373 1.00 97.38 322 ILE A O 1
ATOM 2519 N N . ASN A 1 323 ? 12.772 12.595 -12.703 1.00 96.31 323 ASN A N 1
ATOM 2520 C CA . ASN A 1 323 ? 13.562 12.617 -11.471 1.00 96.31 323 ASN A CA 1
ATOM 2521 C C . ASN A 1 323 ? 12.706 13.162 -10.327 1.00 96.31 323 ASN A C 1
ATOM 2523 O O . ASN A 1 323 ? 12.381 14.348 -10.322 1.00 96.31 323 ASN A O 1
ATOM 2527 N N . VAL A 1 324 ? 12.362 12.303 -9.368 1.00 96.75 324 VAL A N 1
ATOM 2528 C CA . VAL A 1 324 ? 11.524 12.634 -8.202 1.00 96.75 324 VAL A CA 1
ATOM 2529 C C . VAL A 1 324 ? 12.356 12.904 -6.937 1.00 96.75 324 VAL A C 1
ATOM 2531 O O . VAL A 1 324 ? 11.817 13.022 -5.840 1.00 96.75 324 VAL A O 1
ATOM 2534 N N . GLY A 1 325 ? 13.679 13.050 -7.070 1.00 94.56 325 GLY A N 1
ATOM 2535 C CA . GLY A 1 325 ? 14.588 13.468 -5.999 1.00 94.56 325 GLY A CA 1
ATOM 2536 C C . GLY A 1 325 ? 14.877 12.393 -4.945 1.00 94.56 325 GLY A C 1
ATOM 2537 O O . GLY A 1 325 ? 14.529 11.226 -5.092 1.00 94.56 325 GLY A O 1
ATOM 2538 N N . SER A 1 326 ? 15.560 12.769 -3.860 1.00 92.75 326 SER A N 1
ATOM 2539 C CA . SER A 1 326 ? 15.928 11.844 -2.771 1.00 92.75 326 SER A CA 1
ATOM 2540 C C . SER A 1 326 ? 14.871 11.717 -1.665 1.00 92.75 326 SER A C 1
ATOM 2542 O O . SER A 1 326 ? 15.122 11.063 -0.652 1.00 92.75 326 SER A O 1
ATOM 2544 N N . GLY A 1 327 ? 13.718 12.385 -1.797 1.00 93.44 327 GLY A N 1
ATOM 2545 C CA . GLY A 1 327 ? 12.747 12.513 -0.704 1.00 93.44 327 GLY A CA 1
ATOM 2546 C C . GLY A 1 327 ? 13.303 13.279 0.507 1.00 93.44 327 GLY A C 1
ATOM 2547 O O . GLY A 1 327 ? 12.916 13.029 1.647 1.00 93.44 327 GLY A O 1
ATOM 2548 N N . GLY A 1 328 ? 14.304 14.142 0.295 1.00 93.31 328 GLY A N 1
ATOM 2549 C CA . GLY A 1 328 ? 15.012 14.851 1.368 1.00 93.31 328 GLY A CA 1
ATOM 2550 C C . GLY A 1 328 ? 15.973 13.982 2.193 1.00 93.31 328 GLY A C 1
ATOM 2551 O O . GLY A 1 328 ? 16.426 14.426 3.249 1.00 93.31 328 GLY A O 1
ATOM 2552 N N . GLY A 1 329 ? 16.290 12.763 1.740 1.00 90.50 329 GLY A N 1
ATOM 2553 C CA . GLY A 1 329 ? 17.251 11.878 2.401 1.00 90.50 329 GLY A CA 1
ATOM 2554 C C . GLY A 1 329 ? 18.676 12.440 2.394 1.00 90.50 329 GLY A C 1
ATOM 2555 O O . GLY A 1 329 ? 19.140 12.960 1.377 1.00 90.50 329 GLY A O 1
ATOM 2556 N N . ILE A 1 330 ? 19.372 12.310 3.530 1.00 88.88 330 ILE A N 1
ATOM 2557 C CA . ILE A 1 330 ? 20.765 12.766 3.733 1.00 88.88 330 ILE A CA 1
ATOM 2558 C C . ILE A 1 330 ? 21.724 11.648 4.180 1.00 88.88 330 ILE A C 1
ATOM 2560 O O . ILE A 1 330 ? 22.937 11.815 4.109 1.00 88.88 330 ILE A O 1
ATOM 2564 N N . ALA A 1 331 ? 21.182 10.509 4.611 1.00 88.31 331 ALA A N 1
ATOM 2565 C CA . ALA A 1 331 ? 21.891 9.301 5.038 1.00 88.31 331 ALA A CA 1
ATOM 2566 C C . ALA A 1 331 ? 20.992 8.058 4.825 1.00 88.31 331 ALA A C 1
ATOM 2568 O O . ALA A 1 331 ? 19.771 8.226 4.706 1.00 88.31 331 ALA A O 1
ATOM 2569 N N . PRO A 1 332 ? 21.528 6.824 4.773 1.00 86.56 332 PRO A N 1
ATOM 2570 C CA . PRO A 1 332 ? 20.712 5.606 4.724 1.00 86.56 332 PRO A CA 1
ATOM 2571 C C . PRO A 1 332 ? 19.613 5.591 5.801 1.00 86.56 332 PRO A C 1
ATOM 2573 O O . PRO A 1 332 ? 19.810 6.125 6.889 1.00 86.56 332 PRO A O 1
ATOM 2576 N N . ALA A 1 333 ? 18.451 5.013 5.487 1.00 89.06 333 ALA A N 1
ATOM 2577 C CA . ALA A 1 333 ? 17.234 5.052 6.309 1.00 89.06 333 ALA A CA 1
ATOM 2578 C C . ALA A 1 333 ? 16.660 6.461 6.603 1.00 89.06 333 ALA A C 1
ATOM 2580 O O . ALA A 1 333 ? 15.848 6.615 7.512 1.00 89.06 333 ALA A O 1
ATOM 2581 N N . THR A 1 334 ? 17.021 7.493 5.825 1.00 92.50 334 THR A N 1
ATOM 2582 C CA . THR A 1 334 ? 16.417 8.841 5.925 1.00 92.50 334 THR A CA 1
ATOM 2583 C C . THR A 1 334 ? 15.789 9.313 4.613 1.00 92.50 334 THR A C 1
ATOM 2585 O O . THR A 1 334 ? 16.170 8.863 3.529 1.00 92.50 334 THR A O 1
ATOM 2588 N N . GLY A 1 335 ? 14.872 10.278 4.719 1.00 94.31 335 GLY A N 1
ATOM 2589 C CA . GLY A 1 335 ? 14.068 10.790 3.606 1.00 94.31 335 GLY A CA 1
ATOM 2590 C C . GLY A 1 335 ? 12.758 10.022 3.444 1.00 94.31 335 GLY A C 1
ATOM 2591 O O . GLY A 1 335 ? 12.580 8.957 4.024 1.00 94.31 335 GLY A O 1
ATOM 2592 N N . SER A 1 336 ? 11.835 10.551 2.650 1.00 96.31 336 SER A N 1
ATOM 2593 C CA . SER A 1 336 ? 10.500 9.971 2.447 1.00 96.31 336 SER A CA 1
ATOM 2594 C C . SER A 1 336 ? 10.484 8.693 1.589 1.00 96.31 336 SER A C 1
ATOM 2596 O O . SER A 1 336 ? 9.490 7.982 1.572 1.00 96.31 336 SER A O 1
ATOM 2598 N N . PHE A 1 337 ? 11.608 8.343 0.951 1.00 95.94 337 PHE A N 1
ATOM 2599 C CA . PHE A 1 337 ? 11.837 7.022 0.341 1.00 95.94 337 PHE A CA 1
ATOM 2600 C C . PHE A 1 337 ? 12.507 6.008 1.291 1.00 95.94 337 PHE A C 1
ATOM 2602 O O . PHE A 1 337 ? 12.946 4.945 0.844 1.00 95.94 337 PHE A O 1
ATOM 2609 N N . ALA A 1 338 ? 12.661 6.334 2.579 1.00 94.38 338 ALA A N 1
ATOM 2610 C CA . ALA A 1 338 ? 13.022 5.361 3.606 1.00 94.38 338 ALA A CA 1
ATOM 2611 C C . ALA A 1 338 ? 11.757 4.656 4.108 1.00 94.38 338 ALA A C 1
ATOM 2613 O O . ALA A 1 338 ? 10.746 5.305 4.357 1.00 94.38 338 ALA A O 1
ATOM 2614 N N . ALA A 1 339 ? 11.826 3.338 4.276 1.00 93.94 339 ALA A N 1
ATOM 2615 C CA . ALA A 1 339 ? 10.688 2.522 4.675 1.00 93.94 339 ALA A CA 1
ATOM 2616 C C . ALA A 1 339 ? 11.134 1.423 5.649 1.00 93.94 339 ALA A C 1
ATOM 2618 O O . ALA A 1 339 ? 12.156 0.769 5.423 1.00 93.94 339 ALA A O 1
ATOM 2619 N N . THR A 1 340 ? 10.408 1.257 6.759 1.00 90.62 340 THR A N 1
ATOM 2620 C CA . THR A 1 340 ? 10.837 0.435 7.910 1.00 90.62 340 THR A CA 1
ATOM 2621 C C . THR A 1 340 ? 9.982 -0.796 8.161 1.00 90.62 340 THR A C 1
ATOM 2623 O O . THR A 1 340 ? 10.509 -1.792 8.657 1.00 90.62 340 THR A O 1
ATOM 2626 N N . ASP A 1 341 ? 8.693 -0.723 7.827 1.00 94.00 341 ASP A N 1
ATOM 2627 C CA . ASP A 1 341 ? 7.679 -1.727 8.187 1.00 94.00 341 ASP A CA 1
ATOM 2628 C C . ASP A 1 341 ? 7.247 -2.556 6.965 1.00 94.00 341 ASP A C 1
ATOM 2630 O O . ASP A 1 341 ? 6.636 -3.616 7.071 1.00 94.00 341 ASP A O 1
ATOM 2634 N N . GLY A 1 342 ? 7.603 -2.071 5.781 1.00 97.50 342 GLY A N 1
ATOM 2635 C CA . GLY A 1 342 ? 7.387 -2.703 4.496 1.00 97.50 342 GLY A CA 1
ATOM 2636 C C . GLY A 1 342 ? 7.681 -1.712 3.380 1.00 97.50 342 GLY A C 1
ATOM 2637 O O . GLY A 1 342 ? 8.213 -0.638 3.636 1.00 97.50 342 GLY A O 1
ATOM 2638 N N . VAL A 1 343 ? 7.345 -2.054 2.144 1.00 98.69 343 VAL A N 1
ATOM 2639 C CA . VAL A 1 343 ? 7.282 -1.096 1.032 1.00 98.69 343 VAL A CA 1
ATOM 2640 C C . VAL A 1 343 ? 6.291 -1.590 -0.006 1.00 98.69 343 VAL A C 1
ATOM 2642 O O . VAL A 1 343 ? 6.115 -2.803 -0.154 1.00 98.69 343 VAL A O 1
ATOM 2645 N N . THR A 1 344 ? 5.709 -0.662 -0.758 1.00 98.88 344 THR A N 1
ATOM 2646 C CA . THR A 1 344 ? 5.027 -0.961 -2.018 1.00 98.88 344 THR A CA 1
ATOM 2647 C C . THR A 1 344 ? 5.458 0.018 -3.096 1.00 98.88 344 THR A C 1
ATOM 2649 O O . THR A 1 344 ? 5.507 1.224 -2.852 1.00 98.88 344 THR A O 1
ATOM 2652 N N . ILE A 1 345 ? 5.748 -0.508 -4.283 1.00 98.94 345 ILE A N 1
ATOM 2653 C CA . ILE A 1 345 ? 5.833 0.252 -5.532 1.00 98.94 345 ILE A CA 1
ATOM 2654 C C . ILE A 1 345 ? 4.674 -0.227 -6.402 1.00 98.94 345 ILE A C 1
ATOM 2656 O O . ILE A 1 345 ? 4.529 -1.431 -6.611 1.00 98.94 345 ILE A O 1
ATOM 2660 N N . GLU A 1 346 ? 3.860 0.697 -6.890 1.00 98.94 346 GLU A N 1
ATOM 2661 C CA . GLU A 1 346 ? 2.652 0.428 -7.670 1.00 98.94 346 GLU A CA 1
ATOM 2662 C C . GLU A 1 346 ? 2.605 1.377 -8.876 1.00 98.94 346 GLU A C 1
ATOM 2664 O O . GLU A 1 346 ? 2.936 2.555 -8.744 1.00 98.94 346 GLU A O 1
ATOM 2669 N N . ALA A 1 347 ? 2.265 0.862 -10.059 1.00 98.94 347 ALA A N 1
ATOM 2670 C CA . ALA A 1 347 ? 2.166 1.640 -11.294 1.00 98.94 347 ALA A CA 1
ATOM 2671 C C . ALA A 1 347 ? 1.204 0.990 -12.300 1.00 98.94 347 ALA A C 1
ATOM 2673 O O . ALA A 1 347 ? 1.082 -0.237 -12.358 1.00 98.94 347 ALA A O 1
ATOM 2674 N N . LEU A 1 348 ? 0.593 1.805 -13.159 1.00 98.88 348 LEU A N 1
ATOM 2675 C CA . LEU A 1 348 ? 0.014 1.348 -14.418 1.00 98.88 348 LEU A CA 1
ATOM 2676 C C . LEU A 1 348 ? 1.072 1.477 -15.516 1.00 98.88 348 LEU A C 1
ATOM 2678 O O . LEU A 1 348 ? 1.759 2.494 -15.613 1.00 98.88 348 LEU A O 1
ATOM 2682 N N . VAL A 1 349 ? 1.209 0.461 -16.364 1.00 98.81 349 VAL A N 1
ATOM 2683 C CA . VAL A 1 349 ? 2.169 0.467 -17.477 1.00 98.81 349 VAL A CA 1
ATOM 2684 C C . VAL A 1 349 ? 1.563 -0.089 -18.759 1.00 98.81 349 VAL A C 1
ATOM 2686 O O . VAL A 1 349 ? 0.799 -1.048 -18.726 1.00 98.81 349 VAL A O 1
ATOM 2689 N N . ALA A 1 350 ? 1.953 0.474 -19.900 1.00 98.50 350 ALA A N 1
ATOM 2690 C CA . ALA A 1 350 ? 1.773 -0.134 -21.218 1.00 98.50 350 ALA A CA 1
ATOM 2691 C C . ALA A 1 350 ? 3.150 -0.168 -21.909 1.00 98.50 350 ALA A C 1
ATOM 2693 O O . ALA A 1 350 ? 3.511 0.785 -22.611 1.00 98.50 350 ALA A O 1
ATOM 2694 N N . PRO A 1 351 ? 3.972 -1.195 -21.622 1.00 97.56 351 PRO A N 1
ATOM 2695 C CA . PRO A 1 351 ? 5.364 -1.243 -22.049 1.00 97.56 351 PRO A CA 1
ATOM 2696 C C . PRO A 1 351 ? 5.517 -1.630 -23.524 1.00 97.56 351 PRO A C 1
ATOM 2698 O O . PRO A 1 351 ? 4.647 -2.245 -24.141 1.00 97.56 351 PRO A O 1
ATOM 2701 N N . ASN A 1 352 ? 6.683 -1.295 -24.063 1.00 95.62 352 ASN A N 1
ATOM 2702 C CA . ASN A 1 352 ? 7.204 -1.754 -25.346 1.00 95.62 352 ASN A CA 1
ATOM 2703 C C . ASN A 1 352 ? 8.639 -2.269 -25.131 1.00 95.62 352 ASN A C 1
ATOM 2705 O O . ASN A 1 352 ? 9.600 -1.786 -25.729 1.00 95.62 352 ASN A O 1
ATOM 2709 N N . TYR A 1 353 ? 8.763 -3.203 -24.192 1.00 94.19 353 TYR A N 1
ATOM 2710 C CA . TYR A 1 353 ? 10.021 -3.720 -23.669 1.00 94.19 353 TYR A CA 1
ATOM 2711 C C . TYR A 1 353 ? 10.752 -4.545 -24.736 1.00 94.19 353 TYR A C 1
ATOM 2713 O O . TYR A 1 353 ? 10.191 -5.516 -25.247 1.00 94.19 353 TYR A O 1
ATOM 2721 N N . SER A 1 354 ? 11.997 -4.197 -25.084 1.00 91.00 354 SER A N 1
ATOM 2722 C CA . SER A 1 354 ? 12.677 -4.860 -26.211 1.00 91.00 354 SER A CA 1
ATOM 2723 C C . SER A 1 354 ? 13.022 -6.323 -25.921 1.00 91.00 354 SER A C 1
ATOM 2725 O O . SER A 1 354 ? 13.059 -7.143 -26.840 1.00 91.00 354 SER A O 1
ATOM 2727 N N . ALA A 1 355 ? 13.263 -6.642 -24.643 1.00 90.06 355 ALA A N 1
ATOM 2728 C CA . ALA A 1 355 ? 13.781 -7.928 -24.185 1.00 90.06 355 ALA A CA 1
ATOM 2729 C C . ALA A 1 355 ? 15.092 -8.360 -24.867 1.00 90.06 355 ALA A C 1
ATOM 2731 O O . ALA A 1 355 ? 15.443 -9.543 -24.844 1.00 90.06 355 ALA A O 1
ATOM 2732 N N . GLU A 1 356 ? 15.849 -7.417 -25.437 1.00 88.81 356 GLU A N 1
ATOM 2733 C CA . GLU A 1 356 ? 17.202 -7.686 -25.904 1.00 88.81 356 GLU A CA 1
ATOM 2734 C C . GLU A 1 356 ? 18.115 -8.088 -24.738 1.00 88.81 356 GLU A C 1
ATOM 2736 O O . GLU A 1 356 ? 17.870 -7.821 -23.560 1.00 88.81 356 GLU A O 1
ATOM 2741 N N . LYS A 1 357 ? 19.194 -8.800 -25.056 1.00 85.44 357 LYS A N 1
ATOM 2742 C CA . LYS A 1 357 ? 20.007 -9.465 -24.043 1.00 85.44 357 LYS A CA 1
ATOM 2743 C C . LYS A 1 357 ? 20.785 -8.455 -23.189 1.00 85.44 357 LYS A C 1
ATOM 2745 O O . LYS A 1 357 ? 21.785 -7.904 -23.639 1.00 85.44 357 LYS A O 1
ATOM 2750 N N . GLY A 1 358 ? 20.369 -8.291 -21.933 1.00 80.94 358 GLY A N 1
ATOM 2751 C CA . GLY A 1 358 ? 20.902 -7.280 -21.014 1.00 80.94 358 GLY A CA 1
ATOM 2752 C C . GLY A 1 358 ? 20.054 -6.007 -20.912 1.00 80.94 358 GLY A C 1
ATOM 2753 O O . GLY A 1 358 ? 20.453 -5.090 -20.200 1.00 80.94 358 GLY A O 1
ATOM 2754 N N . ASP A 1 359 ? 18.903 -5.954 -21.581 1.00 86.06 359 ASP A N 1
ATOM 2755 C CA . ASP A 1 359 ? 17.963 -4.833 -21.527 1.00 86.06 359 ASP A CA 1
ATOM 2756 C C . ASP A 1 359 ? 17.214 -4.754 -20.183 1.00 86.06 359 ASP A C 1
ATOM 2758 O O . ASP A 1 359 ? 16.873 -5.791 -19.592 1.00 86.06 359 ASP A O 1
ATOM 2762 N N . MET A 1 360 ? 16.961 -3.533 -19.700 1.00 90.00 360 MET A N 1
ATOM 2763 C CA . MET A 1 360 ? 16.326 -3.241 -18.410 1.00 90.00 360 MET A CA 1
ATOM 2764 C C . MET A 1 360 ? 15.390 -2.015 -18.463 1.00 90.00 360 MET A C 1
ATOM 2766 O O . MET A 1 360 ? 15.816 -0.882 -18.243 1.00 90.00 360 MET A O 1
ATOM 2770 N N . ASP A 1 361 ? 14.087 -2.247 -18.611 1.00 93.38 361 ASP A N 1
ATOM 2771 C CA . ASP A 1 361 ? 13.061 -1.198 -18.575 1.00 93.38 361 ASP A CA 1
ATOM 2772 C C . ASP A 1 361 ? 12.706 -0.833 -17.116 1.00 93.38 361 ASP A C 1
ATOM 2774 O O . ASP A 1 361 ? 11.928 -1.523 -16.443 1.00 93.38 361 ASP A O 1
ATOM 2778 N N . GLU A 1 362 ? 13.292 0.254 -16.601 1.00 95.31 362 GLU A N 1
ATOM 2779 C CA . GLU A 1 362 ? 13.126 0.707 -15.210 1.00 95.31 362 GLU A CA 1
ATOM 2780 C C . GLU A 1 362 ? 11.801 1.447 -14.966 1.00 95.31 362 GLU A C 1
ATOM 2782 O O . GLU A 1 362 ? 11.691 2.627 -15.278 1.00 95.31 362 GLU A O 1
ATOM 2787 N N . ILE A 1 363 ? 10.810 0.808 -14.329 1.00 98.25 363 ILE A N 1
ATOM 2788 C CA . ILE A 1 363 ? 9.540 1.467 -13.956 1.00 98.25 363 ILE A CA 1
ATOM 2789 C C . ILE A 1 363 ? 9.801 2.487 -12.838 1.00 98.25 363 ILE A C 1
ATOM 2791 O O . ILE A 1 363 ? 9.490 3.670 -12.972 1.00 98.25 363 ILE A O 1
ATOM 2795 N N . PHE A 1 364 ? 10.441 2.041 -11.754 1.00 98.19 364 PHE A N 1
ATOM 2796 C CA . PHE A 1 364 ? 10.885 2.890 -10.647 1.00 98.19 364 PHE A CA 1
ATOM 2797 C C . PHE A 1 364 ? 12.232 2.409 -10.119 1.00 98.19 364 PHE A C 1
ATOM 2799 O O . PHE A 1 364 ? 12.415 1.213 -9.875 1.00 98.19 364 PHE A O 1
ATOM 2806 N N . ARG A 1 365 ? 13.152 3.341 -9.851 1.00 94.88 365 ARG A N 1
ATOM 2807 C CA . ARG A 1 365 ? 14.437 3.035 -9.215 1.00 94.88 365 ARG A CA 1
ATOM 2808 C C . ARG A 1 365 ? 14.891 4.132 -8.258 1.00 94.88 365 ARG A C 1
ATOM 2810 O O . ARG A 1 365 ? 15.126 5.265 -8.671 1.00 94.88 365 ARG A O 1
ATOM 2817 N N . LYS A 1 366 ? 15.116 3.755 -6.996 1.00 93.25 366 LYS A N 1
ATOM 2818 C CA . LYS A 1 366 ? 15.813 4.540 -5.965 1.00 93.25 366 LYS A CA 1
ATOM 2819 C C . LYS A 1 366 ? 17.172 3.901 -5.723 1.00 93.25 366 LYS A C 1
ATOM 2821 O O . LYS A 1 366 ? 17.254 2.724 -5.381 1.00 93.25 366 LYS A O 1
ATOM 2826 N N . ASP A 1 367 ? 18.243 4.656 -5.928 1.00 86.44 367 ASP A N 1
ATOM 2827 C CA . ASP A 1 367 ? 19.594 4.094 -5.905 1.00 86.44 367 ASP A CA 1
ATOM 2828 C C . ASP A 1 367 ? 20.637 5.155 -5.515 1.00 86.44 367 ASP A C 1
ATOM 2830 O O . ASP A 1 367 ? 20.409 6.350 -5.706 1.00 86.44 367 ASP A O 1
ATOM 2834 N N . GLN A 1 368 ? 21.768 4.731 -4.949 1.00 74.31 368 GLN A N 1
ATOM 2835 C CA . GLN A 1 368 ? 22.897 5.593 -4.564 1.00 74.31 368 GLN A CA 1
ATOM 2836 C C . GLN A 1 368 ? 24.097 5.350 -5.485 1.00 74.31 368 GLN A C 1
ATOM 2838 O O . GLN A 1 368 ? 24.126 4.363 -6.214 1.00 74.31 368 GLN A O 1
ATOM 2843 N N . ALA A 1 369 ? 25.112 6.218 -5.458 1.00 67.38 369 ALA A N 1
ATOM 2844 C CA . ALA A 1 369 ? 26.276 6.094 -6.346 1.00 67.38 369 ALA A CA 1
ATOM 2845 C C . ALA A 1 369 ? 27.051 4.763 -6.185 1.00 67.38 369 ALA A C 1
ATOM 2847 O O . ALA A 1 369 ? 27.695 4.318 -7.135 1.00 67.38 369 ALA A O 1
ATOM 2848 N N . ASP A 1 370 ? 26.968 4.130 -5.009 1.00 65.31 370 ASP A N 1
ATOM 2849 C CA . ASP A 1 370 ? 27.549 2.815 -4.688 1.00 65.31 370 ASP A CA 1
ATOM 2850 C C . ASP A 1 370 ? 26.785 1.614 -5.286 1.00 65.31 370 ASP A C 1
ATOM 2852 O O . ASP A 1 370 ? 27.372 0.550 -5.478 1.00 65.31 370 ASP A O 1
ATOM 2856 N N . LYS A 1 371 ? 25.505 1.791 -5.640 1.00 71.38 371 LYS A N 1
ATOM 2857 C CA . LYS A 1 371 ? 24.555 0.752 -6.078 1.00 71.38 371 LYS A CA 1
ATOM 2858 C C . LYS A 1 371 ? 24.248 -0.364 -5.063 1.00 71.38 371 LYS A C 1
ATOM 2860 O O . LYS A 1 371 ? 23.598 -1.343 -5.432 1.00 71.38 371 LYS A O 1
ATOM 2865 N N . GLU A 1 372 ? 24.664 -0.244 -3.801 1.00 68.12 372 GLU A N 1
ATOM 2866 C CA . GLU A 1 372 ? 24.466 -1.302 -2.794 1.00 68.12 372 GLU A CA 1
ATOM 2867 C C . GLU A 1 372 ? 23.064 -1.258 -2.174 1.00 68.12 372 GLU A C 1
ATOM 2869 O O . GLU A 1 372 ? 22.416 -2.292 -2.001 1.00 68.12 372 GLU A O 1
ATOM 2874 N N . LEU A 1 373 ? 22.556 -0.054 -1.895 1.00 81.81 373 LEU A N 1
ATOM 2875 C CA . LEU A 1 373 ? 21.242 0.170 -1.276 1.00 81.81 373 LEU A CA 1
ATOM 2876 C C . LEU A 1 373 ? 20.156 0.460 -2.323 1.00 81.81 373 LEU A C 1
ATOM 2878 O O . LEU A 1 373 ? 19.347 1.380 -2.183 1.00 81.81 373 LEU A O 1
ATOM 2882 N N . ARG A 1 374 ? 20.162 -0.332 -3.403 1.00 87.19 374 ARG A N 1
ATOM 2883 C CA . ARG A 1 374 ? 19.206 -0.222 -4.508 1.00 87.19 374 ARG A CA 1
ATOM 2884 C C . ARG A 1 374 ? 17.816 -0.712 -4.100 1.00 87.19 374 ARG A C 1
ATOM 2886 O O . ARG A 1 374 ? 17.651 -1.790 -3.529 1.00 87.19 374 ARG A O 1
ATOM 2893 N N . MET A 1 375 ? 16.808 0.033 -4.532 1.00 94.19 375 MET A N 1
ATOM 2894 C CA . MET A 1 375 ? 15.424 -0.407 -4.658 1.00 94.19 375 MET A CA 1
ATOM 2895 C C . MET A 1 375 ? 14.991 -0.212 -6.113 1.00 94.19 375 MET A C 1
ATOM 2897 O O . MET A 1 375 ? 15.174 0.876 -6.661 1.00 94.19 375 MET A O 1
ATOM 2901 N N . LEU A 1 376 ? 14.437 -1.248 -6.748 1.00 95.06 376 LEU A N 1
ATOM 2902 C CA . LEU A 1 376 ? 13.879 -1.121 -8.100 1.00 95.06 376 LEU A CA 1
ATOM 2903 C C . LEU A 1 376 ? 12.660 -2.002 -8.352 1.00 95.06 376 LEU A C 1
ATOM 2905 O O . LEU A 1 376 ? 12.484 -3.023 -7.687 1.00 95.06 376 LEU A O 1
ATOM 2909 N N . LEU A 1 377 ? 11.891 -1.612 -9.364 1.00 98.38 377 LEU A N 1
ATOM 2910 C CA . LEU A 1 377 ? 10.882 -2.409 -10.048 1.00 98.38 377 LEU A CA 1
ATOM 2911 C C . LEU A 1 377 ? 11.106 -2.255 -11.560 1.00 98.38 377 LEU A C 1
ATOM 2913 O O . LEU A 1 377 ? 11.022 -1.136 -12.069 1.00 98.38 377 LEU A O 1
ATOM 2917 N N . SER A 1 378 ? 11.423 -3.344 -12.266 1.00 96.44 378 SER A N 1
ATOM 2918 C CA . SER A 1 378 ? 11.763 -3.274 -13.696 1.00 96.44 378 SER A CA 1
ATOM 2919 C C . SER A 1 378 ? 11.617 -4.568 -14.476 1.00 96.44 378 SER A C 1
ATOM 2921 O O . SER A 1 378 ? 11.806 -5.654 -13.923 1.00 96.44 378 SER A O 1
ATOM 2923 N N . PHE A 1 379 ? 11.323 -4.454 -15.772 1.00 96.75 379 PHE A N 1
ATOM 2924 C CA . PHE A 1 379 ? 11.491 -5.572 -16.700 1.00 96.75 379 PHE A CA 1
ATOM 2925 C C . PHE A 1 379 ? 12.980 -5.738 -17.010 1.00 96.75 379 PHE A C 1
ATOM 2927 O O . PHE A 1 379 ? 13.700 -4.750 -17.122 1.00 96.75 379 PHE A O 1
ATOM 2934 N N . GLN A 1 380 ? 13.479 -6.971 -17.071 1.00 93.31 380 GLN A N 1
ATOM 2935 C CA . GLN A 1 380 ? 14.908 -7.245 -17.212 1.00 93.31 380 GLN A CA 1
ATOM 2936 C C . GLN A 1 380 ? 15.182 -8.562 -17.944 1.00 93.31 380 GLN A C 1
ATOM 2938 O O . GLN A 1 380 ? 14.619 -9.600 -17.572 1.00 93.31 380 GLN A O 1
ATOM 2943 N N . HIS A 1 381 ? 16.148 -8.536 -18.870 1.00 89.88 381 HIS A N 1
ATOM 2944 C CA . HIS A 1 381 ? 16.649 -9.718 -19.564 1.00 89.88 381 HIS A CA 1
ATOM 2945 C C . HIS A 1 381 ? 17.954 -10.143 -18.896 1.00 89.88 381 HIS A C 1
ATOM 2947 O O . HIS A 1 381 ? 19.021 -9.571 -19.147 1.00 89.88 381 HIS A O 1
ATOM 2953 N N . ASN A 1 382 ? 17.890 -11.116 -17.989 1.00 74.19 382 ASN A N 1
ATOM 2954 C CA . ASN A 1 382 ? 19.028 -11.427 -17.130 1.00 74.19 382 ASN A CA 1
ATOM 2955 C C . ASN A 1 382 ? 19.902 -12.566 -17.654 1.00 74.19 382 ASN A C 1
ATOM 2957 O O . ASN A 1 382 ? 19.451 -13.613 -18.100 1.00 74.19 382 ASN A O 1
ATOM 2961 N N . HIS A 1 383 ? 21.211 -12.381 -17.499 1.00 58.97 383 HIS A N 1
ATOM 2962 C CA . HIS A 1 383 ? 22.168 -13.469 -17.638 1.00 58.97 383 HIS A CA 1
ATOM 2963 C C . HIS A 1 383 ? 22.150 -14.370 -16.392 1.00 58.97 383 HIS A C 1
ATOM 2965 O O . HIS A 1 383 ? 22.006 -13.889 -15.265 1.00 58.97 383 HIS A O 1
ATOM 2971 N N . THR A 1 384 ? 22.341 -15.663 -16.649 1.00 57.84 384 THR A N 1
ATOM 2972 C CA . THR A 1 384 ? 22.165 -16.830 -15.769 1.00 57.84 384 THR A CA 1
ATOM 2973 C C . THR A 1 384 ? 22.758 -16.752 -14.355 1.00 57.84 384 THR A C 1
ATOM 2975 O O . THR A 1 384 ? 23.846 -16.213 -14.146 1.00 57.84 384 THR A O 1
ATOM 2978 N N . ASN A 1 385 ? 22.084 -17.437 -13.427 1.00 62.72 385 ASN A N 1
ATOM 2979 C CA . ASN A 1 385 ? 22.573 -17.941 -12.140 1.00 62.72 385 ASN A CA 1
ATOM 2980 C C . ASN A 1 385 ? 23.249 -16.915 -11.203 1.00 62.72 385 ASN A C 1
ATOM 2982 O O . ASN A 1 385 ? 24.334 -17.142 -10.659 1.00 62.72 385 ASN A O 1
ATOM 2986 N N . LYS A 1 386 ? 22.597 -15.765 -10.987 1.00 80.06 386 LYS A N 1
ATOM 2987 C CA . LYS A 1 386 ? 23.029 -14.766 -9.995 1.00 80.06 386 LYS A CA 1
ATOM 2988 C C . LYS A 1 386 ? 22.564 -15.162 -8.588 1.00 80.06 386 LYS A C 1
ATOM 2990 O O . LYS A 1 386 ? 21.372 -15.337 -8.348 1.00 80.06 386 LYS A O 1
ATOM 2995 N N . SER A 1 387 ? 23.484 -15.211 -7.622 1.00 85.62 387 SER A N 1
ATOM 2996 C CA . SER A 1 387 ? 23.213 -15.642 -6.235 1.00 85.62 387 SER A CA 1
ATOM 2997 C C . SER A 1 387 ? 22.159 -14.812 -5.488 1.00 85.62 387 SER A C 1
ATOM 2999 O O . SER A 1 387 ? 21.567 -15.300 -4.522 1.00 85.62 387 SER A O 1
ATOM 3001 N N . PHE A 1 388 ? 21.897 -13.579 -5.931 1.00 88.19 388 PHE A N 1
ATOM 3002 C CA . PHE A 1 388 ? 20.915 -12.678 -5.328 1.00 88.19 388 PHE A CA 1
ATOM 3003 C C . PHE A 1 388 ? 19.475 -12.836 -5.852 1.00 88.19 388 PHE A C 1
ATOM 3005 O O . PHE A 1 388 ? 18.556 -12.201 -5.333 1.00 88.19 388 PHE A O 1
ATOM 3012 N N . VAL A 1 389 ? 19.252 -13.668 -6.869 1.00 91.88 389 VAL A N 1
ATOM 3013 C CA . VAL A 1 389 ? 17.927 -13.874 -7.472 1.00 91.88 389 VAL A CA 1
ATOM 3014 C C . VAL A 1 389 ? 17.071 -14.824 -6.624 1.00 91.88 389 VAL A C 1
ATOM 3016 O O . VAL A 1 389 ? 17.585 -15.772 -6.021 1.00 91.88 389 VAL A O 1
ATOM 3019 N N . ARG A 1 390 ? 15.765 -14.549 -6.536 1.00 92.81 390 ARG A N 1
ATOM 3020 C CA . ARG A 1 390 ? 14.765 -15.320 -5.788 1.00 92.81 390 ARG A CA 1
ATOM 3021 C C . ARG A 1 390 ? 13.476 -15.519 -6.611 1.00 92.81 390 ARG A C 1
ATOM 3023 O O . ARG A 1 390 ? 12.988 -14.539 -7.166 1.00 92.81 390 ARG A O 1
ATOM 3030 N N . PRO A 1 391 ? 12.898 -16.737 -6.640 1.00 90.50 391 PRO A N 1
ATOM 3031 C CA . PRO A 1 391 ? 13.565 -18.001 -6.307 1.00 90.50 391 PRO A CA 1
ATOM 3032 C C . PRO A 1 391 ? 14.795 -18.224 -7.211 1.00 90.50 391 PRO A C 1
ATOM 3034 O O . PRO A 1 391 ? 14.920 -17.590 -8.258 1.00 90.50 391 PRO A O 1
ATOM 3037 N N . GLN A 1 392 ? 15.748 -19.064 -6.795 1.00 90.25 392 GLN A N 1
ATOM 3038 C CA . GLN A 1 392 ? 16.923 -19.341 -7.634 1.00 90.25 392 GLN A CA 1
ATOM 3039 C C . GLN A 1 392 ? 16.495 -20.020 -8.939 1.00 90.25 392 GLN A C 1
ATOM 3041 O O . GLN A 1 392 ? 15.700 -20.956 -8.919 1.00 90.25 392 GLN A O 1
ATOM 3046 N N . GLY A 1 393 ? 17.037 -19.547 -10.056 1.00 87.38 393 GLY A N 1
ATOM 3047 C CA . GLY A 1 393 ? 16.711 -20.029 -11.390 1.00 87.38 393 GLY A CA 1
ATOM 3048 C C . GLY A 1 393 ? 17.333 -19.144 -12.464 1.00 87.38 393 GLY A C 1
ATOM 3049 O O . GLY A 1 393 ? 17.862 -18.067 -12.168 1.00 87.38 393 GLY A O 1
ATOM 3050 N N . ASP A 1 394 ? 17.249 -19.611 -13.704 1.00 87.19 394 ASP A N 1
ATOM 3051 C CA . ASP A 1 394 ? 17.599 -18.833 -14.884 1.00 87.19 394 ASP A CA 1
ATOM 3052 C C . ASP A 1 394 ? 16.323 -18.235 -15.475 1.00 87.19 394 ASP A C 1
ATOM 3054 O O . ASP A 1 394 ? 15.392 -18.953 -15.832 1.00 87.19 394 ASP A O 1
ATOM 3058 N N . TYR A 1 395 ? 16.295 -16.908 -15.561 1.00 88.12 395 TYR A N 1
ATOM 3059 C CA . TYR A 1 395 ? 15.189 -16.134 -16.109 1.00 88.12 395 TYR A CA 1
ATOM 3060 C C . TYR A 1 395 ? 15.732 -15.395 -17.321 1.00 88.12 395 TYR A C 1
ATOM 3062 O O . TYR A 1 395 ? 16.641 -14.580 -17.157 1.00 88.12 395 TYR A O 1
ATOM 3070 N N . ALA A 1 396 ? 15.201 -15.698 -18.506 1.00 88.94 396 ALA A N 1
ATOM 3071 C CA . ALA A 1 396 ? 15.466 -14.909 -19.700 1.00 88.94 396 ALA A CA 1
ATOM 3072 C C . ALA A 1 396 ? 14.784 -13.547 -19.515 1.00 88.94 396 ALA A C 1
ATOM 3074 O O . ALA A 1 396 ? 15.394 -12.633 -18.965 1.00 88.94 396 ALA A O 1
ATOM 3075 N N . GLU A 1 397 ? 13.494 -13.449 -19.823 1.00 93.88 397 GLU A N 1
ATOM 3076 C CA . GLU A 1 397 ? 12.680 -12.255 -19.611 1.00 93.88 397 GLU A CA 1
ATOM 3077 C C . GLU A 1 397 ? 11.931 -12.316 -18.274 1.00 93.88 397 GLU A C 1
ATOM 3079 O O . GLU A 1 397 ? 11.305 -13.321 -17.919 1.00 93.88 397 GLU A O 1
ATOM 3084 N N . SER A 1 398 ? 11.988 -11.227 -17.507 1.00 95.88 398 SER A N 1
ATOM 3085 C CA . SER A 1 398 ? 11.380 -11.170 -16.175 1.00 95.88 398 SER A CA 1
ATOM 3086 C C . SER A 1 398 ? 10.929 -9.770 -15.785 1.00 95.88 398 SER A C 1
ATOM 3088 O O . SER A 1 398 ? 11.597 -8.799 -16.121 1.00 95.88 398 SER A O 1
ATOM 3090 N N . LEU A 1 399 ? 9.860 -9.669 -14.995 1.00 97.62 399 LEU A N 1
ATOM 3091 C CA . LEU A 1 399 ? 9.638 -8.524 -14.112 1.00 97.62 399 LEU A CA 1
ATOM 3092 C C . LEU A 1 399 ? 10.385 -8.774 -12.790 1.00 97.62 399 LEU A C 1
ATOM 3094 O O . LEU A 1 399 ? 10.411 -9.892 -12.272 1.00 97.62 399 LEU A O 1
ATOM 3098 N N . SER A 1 400 ? 11.031 -7.744 -12.255 1.00 96.94 400 SER A N 1
ATOM 3099 C CA . SER A 1 400 ? 12.012 -7.862 -11.179 1.00 96.94 400 SER A CA 1
ATOM 3100 C C . SER A 1 400 ? 11.795 -6.823 -10.087 1.00 96.94 400 SER A C 1
ATOM 3102 O O . SER A 1 400 ? 11.791 -5.628 -10.367 1.00 96.94 400 SER A O 1
ATOM 3104 N N . PHE A 1 401 ? 11.721 -7.270 -8.831 1.00 98.19 401 PHE A N 1
ATOM 3105 C CA . PHE A 1 401 ? 11.619 -6.404 -7.654 1.00 98.19 401 PHE A CA 1
ATOM 3106 C C . PHE A 1 401 ? 12.838 -6.557 -6.735 1.00 98.19 401 PHE A C 1
ATOM 3108 O O . PHE A 1 401 ? 13.045 -7.591 -6.091 1.00 98.19 401 PHE A O 1
ATOM 3115 N N . GLY A 1 402 ? 13.662 -5.516 -6.655 1.00 95.75 402 GLY A N 1
ATOM 3116 C CA . GLY A 1 402 ? 14.961 -5.512 -5.980 1.00 95.75 402 GLY A CA 1
ATOM 3117 C C . GLY A 1 402 ? 14.942 -4.722 -4.677 1.00 95.75 402 GLY A C 1
ATOM 3118 O O . GLY A 1 402 ? 14.456 -3.598 -4.671 1.00 95.75 402 GLY A O 1
ATOM 3119 N N . LEU A 1 403 ? 15.484 -5.292 -3.595 1.00 95.62 403 LEU A N 1
ATOM 3120 C CA . LEU A 1 403 ? 15.608 -4.644 -2.279 1.00 95.62 403 LEU A CA 1
ATOM 3121 C C . LEU A 1 403 ? 16.880 -5.095 -1.556 1.00 95.62 403 LEU A C 1
ATOM 3123 O O . LEU A 1 403 ? 17.235 -6.271 -1.637 1.00 95.62 403 LEU A O 1
ATOM 3127 N N . TYR A 1 404 ? 17.482 -4.207 -0.761 1.00 94.06 404 TYR A N 1
ATOM 3128 C CA . TYR A 1 404 ? 18.441 -4.585 0.279 1.00 94.06 404 TYR A CA 1
ATOM 3129 C C . TYR A 1 404 ? 17.719 -4.923 1.589 1.00 94.06 404 TYR A C 1
ATOM 3131 O O . TYR A 1 404 ? 17.009 -4.083 2.146 1.00 94.06 404 TYR A O 1
ATOM 3139 N N . LEU A 1 405 ? 17.924 -6.138 2.102 1.00 93.81 405 LEU A N 1
ATOM 3140 C CA . LEU A 1 405 ? 17.385 -6.611 3.380 1.00 93.81 405 LEU A CA 1
ATOM 3141 C C . LEU A 1 405 ? 18.520 -6.800 4.397 1.00 93.81 405 LEU A C 1
ATOM 3143 O O . LEU A 1 405 ? 19.541 -7.432 4.109 1.00 93.81 405 LEU A O 1
ATOM 3147 N N . VAL A 1 406 ? 18.357 -6.259 5.606 1.00 91.06 406 VAL A N 1
ATOM 3148 C CA . VAL A 1 406 ? 19.395 -6.290 6.648 1.00 91.06 406 VAL A CA 1
ATOM 3149 C C . VAL A 1 406 ? 19.708 -7.739 7.040 1.00 91.06 406 VAL A C 1
ATOM 3151 O O . VAL A 1 406 ? 18.812 -8.543 7.279 1.00 91.06 406 VAL A O 1
ATOM 3154 N N . GLY A 1 407 ? 20.997 -8.095 7.059 1.00 91.19 407 GLY A N 1
ATOM 3155 C CA . GLY A 1 407 ? 21.467 -9.462 7.329 1.00 91.19 407 GLY A CA 1
ATOM 3156 C C . GLY A 1 407 ? 21.275 -10.465 6.180 1.00 91.19 407 GLY A C 1
ATOM 3157 O O . GLY A 1 407 ? 21.694 -11.611 6.311 1.00 91.19 407 GLY A O 1
ATOM 3158 N N . GLN A 1 408 ? 20.670 -10.056 5.061 1.00 91.25 408 GLN A N 1
ATOM 3159 C CA . GLN A 1 408 ? 20.485 -10.878 3.856 1.00 91.25 408 GLN A CA 1
ATOM 3160 C C . GLN A 1 408 ? 21.181 -10.287 2.620 1.00 91.25 408 GLN A C 1
ATOM 3162 O O . GLN A 1 408 ? 21.509 -11.030 1.700 1.00 91.25 408 GLN A O 1
ATOM 3167 N N . GLY A 1 409 ? 21.422 -8.973 2.603 1.00 92.06 409 GLY A N 1
ATOM 3168 C CA . GLY A 1 409 ? 21.986 -8.255 1.464 1.00 92.06 409 GLY A CA 1
ATOM 3169 C C . GLY A 1 409 ? 20.936 -7.888 0.414 1.00 92.06 409 GLY A C 1
ATOM 3170 O O . GLY A 1 409 ? 19.727 -7.930 0.663 1.00 92.06 409 GLY A O 1
ATOM 3171 N N . TYR A 1 410 ? 21.409 -7.505 -0.771 1.00 92.75 410 TYR A N 1
ATOM 3172 C CA . TYR A 1 410 ? 20.555 -7.191 -1.913 1.00 92.75 410 TYR A CA 1
ATOM 3173 C C . TYR A 1 410 ? 19.973 -8.460 -2.548 1.00 92.75 410 TYR A C 1
ATOM 3175 O O . TYR A 1 410 ? 20.717 -9.385 -2.873 1.00 92.75 410 TYR A O 1
ATOM 3183 N N . HIS A 1 411 ? 18.655 -8.487 -2.760 1.00 93.62 411 HIS A N 1
ATOM 3184 C CA . HIS A 1 411 ? 17.935 -9.591 -3.394 1.00 93.62 411 HIS A CA 1
ATOM 3185 C C . HIS A 1 411 ? 16.873 -9.113 -4.392 1.00 93.62 411 HIS A C 1
ATOM 3187 O O . HIS A 1 411 ? 16.109 -8.182 -4.120 1.00 93.62 411 HIS A O 1
ATOM 3193 N N . GLU A 1 412 ? 16.747 -9.832 -5.508 1.00 94.56 412 GLU A N 1
ATOM 3194 C CA . GLU A 1 412 ? 15.739 -9.596 -6.549 1.00 94.56 412 GLU A CA 1
ATOM 3195 C C . GLU A 1 412 ? 14.727 -10.739 -6.597 1.00 94.56 412 GLU A C 1
ATOM 3197 O O . GLU A 1 412 ? 15.098 -11.876 -6.876 1.00 94.56 412 GLU A O 1
ATOM 3202 N N . LEU A 1 413 ? 13.453 -10.428 -6.347 1.00 97.31 413 LEU A N 1
ATOM 3203 C CA . LEU A 1 413 ? 12.346 -11.330 -6.654 1.00 97.31 413 LEU A CA 1
ATOM 3204 C C . LEU A 1 413 ? 12.078 -11.254 -8.161 1.00 97.31 413 LEU A C 1
ATOM 3206 O O . LEU A 1 413 ? 11.955 -10.148 -8.688 1.00 97.31 413 LEU A O 1
ATOM 3210 N N . LYS A 1 414 ? 12.008 -12.401 -8.838 1.00 96.19 414 LYS A N 1
ATOM 3211 C CA . LYS A 1 414 ? 11.722 -12.502 -10.274 1.00 96.19 414 LYS A CA 1
ATOM 3212 C C . LYS A 1 414 ? 10.342 -13.102 -10.517 1.00 96.19 414 LYS A C 1
ATOM 3214 O O . LYS A 1 414 ? 9.978 -14.105 -9.910 1.00 96.19 414 LYS A O 1
ATOM 3219 N N . LEU A 1 415 ? 9.632 -12.505 -11.463 1.00 96.94 415 LEU A N 1
ATOM 3220 C CA . LEU A 1 415 ? 8.450 -13.040 -12.121 1.00 96.94 415 LEU A CA 1
ATOM 3221 C C . LEU A 1 415 ? 8.823 -13.298 -13.586 1.00 96.94 415 LEU A C 1
ATOM 3223 O O . LEU A 1 415 ? 9.175 -12.353 -14.289 1.00 96.94 415 LEU A O 1
ATOM 3227 N N . ALA A 1 416 ? 8.789 -14.551 -14.040 1.00 96.00 416 ALA A N 1
ATOM 3228 C CA . ALA A 1 416 ? 9.072 -14.891 -15.437 1.00 96.00 416 ALA A CA 1
ATOM 3229 C C . ALA A 1 416 ? 7.964 -14.376 -16.374 1.00 96.00 416 ALA A C 1
ATOM 3231 O O . ALA A 1 416 ? 6.791 -14.416 -16.007 1.00 96.00 416 ALA A O 1
ATOM 3232 N N . LEU A 1 417 ? 8.334 -13.926 -17.578 1.00 96.69 417 LEU A N 1
ATOM 3233 C CA . LEU A 1 417 ? 7.389 -13.499 -18.623 1.00 96.69 417 LEU A CA 1
ATOM 3234 C C . LEU A 1 417 ? 7.137 -14.622 -19.648 1.00 96.69 417 LEU A C 1
ATOM 3236 O O . LEU A 1 417 ? 7.280 -14.437 -20.859 1.00 96.69 417 LEU A O 1
ATOM 3240 N N . ASP A 1 418 ? 6.820 -15.816 -19.146 1.00 95.44 418 ASP A N 1
ATOM 3241 C CA . ASP A 1 418 ? 6.836 -17.081 -19.890 1.00 95.44 418 ASP A CA 1
ATOM 3242 C C . ASP A 1 418 ? 5.452 -17.601 -20.323 1.00 95.44 418 ASP A C 1
ATOM 3244 O O . ASP A 1 418 ? 5.381 -18.549 -21.106 1.00 95.44 418 ASP A O 1
ATOM 3248 N N . GLY A 1 419 ? 4.351 -16.989 -19.870 1.00 96.25 419 GLY A N 1
ATOM 3249 C CA . GLY A 1 419 ? 2.994 -17.464 -20.180 1.00 96.25 419 GLY A CA 1
ATOM 3250 C C . GLY A 1 419 ? 2.527 -18.669 -19.345 1.00 96.25 419 GLY A C 1
ATOM 3251 O O . GLY A 1 419 ? 1.536 -19.306 -19.704 1.00 96.25 419 GLY A O 1
ATOM 3252 N N . VAL A 1 420 ? 3.256 -19.044 -18.287 1.00 95.12 420 VAL A N 1
ATOM 3253 C CA . VAL A 1 420 ? 3.040 -20.290 -17.527 1.00 95.12 420 VAL A CA 1
ATOM 3254 C C . VAL A 1 420 ? 2.412 -19.994 -16.158 1.00 95.12 420 VAL A C 1
ATOM 3256 O O . VAL A 1 420 ? 2.691 -18.973 -15.543 1.00 95.12 420 VAL A O 1
ATOM 3259 N N . ASP A 1 421 ? 1.534 -20.878 -15.673 1.00 92.50 421 ASP A N 1
ATOM 3260 C CA . ASP A 1 421 ? 0.785 -20.736 -14.405 1.00 92.50 421 ASP A CA 1
ATOM 3261 C C . ASP A 1 421 ? 0.037 -19.392 -14.244 1.00 92.50 421 ASP A C 1
ATOM 3263 O O . ASP A 1 421 ? -0.008 -18.827 -13.157 1.00 92.50 421 ASP A O 1
ATOM 3267 N N . GLY A 1 422 ? -0.518 -18.850 -15.334 1.00 92.75 422 GLY A N 1
ATOM 3268 C CA . GLY A 1 422 ? -1.223 -17.558 -15.330 1.00 92.75 422 GLY A CA 1
ATOM 3269 C C . GLY A 1 422 ? -0.312 -16.328 -15.421 1.00 92.75 422 GLY A C 1
ATOM 3270 O O . GLY A 1 422 ? -0.810 -15.217 -15.589 1.00 92.75 422 GLY A O 1
ATOM 3271 N N . ARG A 1 423 ? 1.017 -16.499 -15.388 1.00 96.06 423 ARG A N 1
ATOM 3272 C CA . ARG A 1 423 ? 1.962 -15.407 -15.659 1.00 96.06 423 ARG A CA 1
ATOM 3273 C C . ARG A 1 423 ? 1.801 -14.914 -17.101 1.00 96.06 423 ARG A C 1
ATOM 3275 O O . ARG A 1 423 ? 1.630 -15.747 -17.991 1.00 96.06 423 ARG A O 1
ATOM 3282 N N . PRO A 1 424 ? 1.902 -13.601 -17.370 1.00 97.25 424 PRO A N 1
ATOM 3283 C CA . PRO A 1 424 ? 1.847 -13.097 -18.736 1.00 97.25 424 PRO A CA 1
ATOM 3284 C C . PRO A 1 424 ? 3.091 -13.522 -19.523 1.00 97.25 424 PRO A C 1
ATOM 3286 O O . PRO A 1 424 ? 4.173 -13.709 -18.967 1.00 97.25 424 PRO A O 1
ATOM 3289 N N . SER A 1 425 ? 2.954 -13.640 -20.841 1.00 97.31 425 SER A N 1
ATOM 3290 C CA . SER A 1 425 ? 4.108 -13.807 -21.738 1.00 97.31 425 SER A CA 1
ATOM 3291 C C . SER A 1 425 ? 4.731 -12.456 -22.118 1.00 97.31 425 SER A C 1
ATOM 3293 O O . SER A 1 425 ? 4.053 -11.429 -22.069 1.00 97.31 425 SER A O 1
ATOM 3295 N N . LEU A 1 426 ? 5.983 -12.434 -22.594 1.00 95.81 426 LEU A N 1
ATOM 3296 C CA . LEU A 1 426 ? 6.590 -11.227 -23.186 1.00 95.81 426 LEU A CA 1
ATOM 3297 C C . LEU A 1 426 ? 5.689 -10.588 -24.264 1.00 95.81 426 LEU A C 1
ATOM 3299 O O . LEU A 1 426 ? 5.501 -9.373 -24.291 1.00 95.81 426 LEU A O 1
ATOM 3303 N N . ALA A 1 427 ? 5.105 -11.412 -25.140 1.00 96.81 427 ALA A N 1
ATOM 3304 C CA . ALA A 1 427 ? 4.216 -10.954 -26.208 1.00 96.81 427 ALA A CA 1
ATOM 3305 C C . ALA A 1 427 ? 2.896 -10.363 -25.678 1.00 96.81 427 ALA A C 1
ATOM 3307 O O . ALA A 1 427 ? 2.292 -9.511 -26.327 1.00 96.81 427 ALA A O 1
ATOM 3308 N N . GLU A 1 428 ? 2.448 -10.801 -24.501 1.00 97.62 428 GLU A N 1
ATOM 3309 C CA . GLU A 1 428 ? 1.286 -10.238 -23.823 1.00 97.62 428 GLU A CA 1
ATOM 3310 C C . GLU A 1 428 ? 1.617 -8.911 -23.136 1.00 97.62 428 GLU A C 1
ATOM 3312 O O . GLU A 1 428 ? 0.881 -7.945 -23.333 1.00 97.62 428 GLU A O 1
ATOM 3317 N N . ILE A 1 429 ? 2.739 -8.829 -22.416 1.00 96.94 429 ILE A N 1
ATOM 3318 C CA . ILE A 1 429 ? 3.241 -7.579 -21.822 1.00 96.94 429 ILE A CA 1
ATOM 3319 C C . ILE A 1 429 ? 3.379 -6.484 -22.893 1.00 96.94 429 ILE A C 1
ATOM 3321 O O . ILE A 1 429 ? 2.872 -5.381 -22.714 1.00 96.94 429 ILE A O 1
ATOM 3325 N N . ASN A 1 430 ? 3.936 -6.821 -24.059 1.00 96.56 430 ASN A N 1
ATOM 3326 C CA . ASN A 1 430 ? 4.092 -5.901 -25.192 1.00 96.56 430 ASN A CA 1
ATOM 3327 C C . ASN A 1 430 ? 2.853 -5.795 -26.108 1.00 96.56 430 ASN A C 1
ATOM 3329 O O . ASN A 1 430 ? 2.952 -5.306 -27.234 1.00 96.56 430 ASN A O 1
ATOM 3333 N N . SER A 1 431 ? 1.667 -6.235 -25.670 1.00 96.38 431 SER A N 1
ATOM 3334 C CA . SER A 1 431 ? 0.444 -6.178 -26.496 1.00 96.38 431 SER A CA 1
ATOM 3335 C C . SER A 1 431 ? -0.183 -4.779 -26.619 1.00 96.38 431 SER A C 1
ATOM 3337 O O . SER A 1 431 ? -1.238 -4.635 -27.239 1.00 96.38 431 SER A O 1
ATOM 3339 N N . GLY A 1 432 ? 0.432 -3.751 -26.020 1.00 94.50 432 GLY A N 1
ATOM 3340 C CA . GLY A 1 432 ? -0.094 -2.382 -25.961 1.00 94.50 432 GLY A CA 1
ATOM 3341 C C . GLY A 1 432 ? -1.269 -2.199 -24.991 1.00 94.50 432 GLY A C 1
ATOM 3342 O O . GLY A 1 432 ? -1.913 -1.152 -25.001 1.00 94.50 432 GLY A O 1
ATOM 3343 N N . LYS A 1 433 ? -1.570 -3.211 -24.168 1.00 96.88 433 LYS A N 1
ATOM 3344 C CA . LYS A 1 433 ? -2.555 -3.128 -23.082 1.00 96.88 433 LYS A CA 1
ATOM 3345 C C . LYS A 1 433 ? -1.950 -2.470 -21.841 1.00 96.88 433 LYS A C 1
ATOM 3347 O O . LYS A 1 433 ? -0.757 -2.604 -21.584 1.00 96.88 433 LYS A O 1
ATOM 3352 N N . THR A 1 434 ? -2.809 -1.858 -21.032 1.00 98.00 434 THR A N 1
ATOM 3353 C CA . THR A 1 434 ? -2.487 -1.465 -19.657 1.00 98.00 434 THR A CA 1
ATOM 3354 C C . THR A 1 434 ? -2.359 -2.698 -18.763 1.00 98.00 434 THR A C 1
ATOM 3356 O O . THR A 1 434 ? -3.253 -3.547 -18.739 1.00 98.00 434 THR A O 1
ATOM 3359 N N . PHE A 1 435 ? -1.286 -2.750 -17.981 1.00 98.62 435 PHE A N 1
ATOM 3360 C CA . PHE A 1 435 ? -1.077 -3.670 -16.870 1.00 98.62 435 PHE A CA 1
ATOM 3361 C C . PHE A 1 435 ? -0.933 -2.871 -15.579 1.00 98.62 435 PHE A C 1
ATOM 3363 O O . PHE A 1 435 ? -0.168 -1.911 -15.518 1.00 98.62 435 PHE A O 1
ATOM 3370 N N . HIS A 1 436 ? -1.645 -3.286 -14.537 1.00 98.81 436 HIS A N 1
ATOM 3371 C CA . HIS A 1 436 ? -1.417 -2.811 -13.176 1.00 98.81 436 HIS A CA 1
ATOM 3372 C C . HIS A 1 436 ? -0.329 -3.670 -12.547 1.00 98.81 436 HIS A C 1
ATOM 3374 O O . HIS A 1 436 ? -0.480 -4.886 -12.480 1.00 98.81 436 HIS A O 1
ATOM 3380 N N . VAL A 1 437 ? 0.782 -3.062 -12.145 1.00 98.88 437 VAL A N 1
ATOM 3381 C CA . VAL A 1 437 ? 1.964 -3.764 -11.643 1.00 98.88 437 VAL A CA 1
ATOM 3382 C C . VAL A 1 437 ? 2.271 -3.276 -10.238 1.00 98.88 437 VAL A C 1
ATOM 3384 O O . VAL A 1 437 ? 2.505 -2.088 -10.022 1.00 98.88 437 VAL A O 1
ATOM 3387 N N . VAL A 1 438 ? 2.313 -4.207 -9.285 1.00 98.94 438 VAL A N 1
ATOM 3388 C CA . VAL A 1 438 ? 2.581 -3.901 -7.875 1.00 98.94 438 VAL A CA 1
ATOM 3389 C C . VAL A 1 438 ? 3.660 -4.820 -7.335 1.00 98.94 438 VAL A C 1
ATOM 3391 O O . VAL A 1 438 ? 3.643 -6.024 -7.571 1.00 98.94 438 VAL A O 1
ATOM 3394 N N . ALA A 1 439 ? 4.592 -4.272 -6.569 1.00 98.88 439 ALA A N 1
ATOM 3395 C CA . ALA A 1 439 ? 5.601 -5.044 -5.866 1.00 98.88 439 ALA A CA 1
ATOM 3396 C C . ALA A 1 439 ? 5.639 -4.645 -4.391 1.00 98.88 439 ALA A C 1
ATOM 3398 O O . ALA A 1 439 ? 5.829 -3.471 -4.071 1.00 98.88 439 ALA A O 1
ATOM 3399 N N . THR A 1 440 ? 5.454 -5.622 -3.500 1.00 98.81 440 THR A N 1
ATOM 3400 C CA . THR A 1 440 ? 5.347 -5.400 -2.052 1.00 98.81 440 THR A CA 1
ATOM 3401 C C . THR A 1 440 ? 6.403 -6.178 -1.272 1.00 98.81 440 THR A C 1
ATOM 3403 O O . THR A 1 440 ? 6.855 -7.254 -1.677 1.00 98.81 440 THR A O 1
ATOM 3406 N N . TYR A 1 441 ? 6.799 -5.643 -0.121 1.00 98.69 441 TYR A N 1
ATOM 3407 C CA . TYR A 1 441 ? 7.486 -6.403 0.919 1.00 98.69 441 TYR A CA 1
ATOM 3408 C C . TYR A 1 441 ? 6.931 -6.030 2.285 1.00 98.69 441 TYR A C 1
ATOM 3410 O O . TYR A 1 441 ? 6.981 -4.861 2.651 1.00 98.69 441 TYR A O 1
ATOM 3418 N N . ASP A 1 442 ? 6.429 -7.007 3.030 1.00 98.25 442 ASP A N 1
ATOM 3419 C CA . ASP A 1 442 ? 5.916 -6.851 4.391 1.00 98.25 442 ASP A CA 1
ATOM 3420 C C . ASP A 1 442 ? 6.970 -7.332 5.397 1.00 98.25 442 ASP A C 1
ATOM 3422 O O . ASP A 1 442 ? 7.368 -8.497 5.372 1.00 98.25 442 ASP A O 1
ATOM 3426 N N . VAL A 1 443 ? 7.424 -6.457 6.300 1.00 97.62 443 VAL A N 1
ATOM 3427 C CA . VAL A 1 443 ? 8.405 -6.831 7.333 1.00 97.62 443 VAL A CA 1
ATOM 3428 C C . VAL A 1 443 ? 7.769 -7.716 8.404 1.00 97.62 443 VAL A C 1
ATOM 3430 O O . VAL A 1 443 ? 8.454 -8.570 8.963 1.00 97.62 443 VAL A O 1
ATOM 3433 N N . SER A 1 444 ? 6.476 -7.553 8.695 1.00 95.88 444 SER A N 1
ATOM 3434 C CA . SER A 1 444 ? 5.792 -8.293 9.760 1.00 95.88 444 SER A CA 1
ATOM 3435 C C . SER A 1 444 ? 5.634 -9.778 9.426 1.00 95.88 444 SER A C 1
ATOM 3437 O O . SER A 1 444 ? 5.873 -10.623 10.288 1.00 95.88 444 SER A O 1
ATOM 3439 N N . SER A 1 445 ? 5.318 -10.111 8.170 1.00 96.62 445 SER A N 1
ATOM 3440 C CA . SER A 1 445 ? 5.266 -11.495 7.687 1.00 96.62 445 SER A CA 1
ATOM 3441 C C . SER A 1 445 ? 6.562 -11.974 7.033 1.00 96.62 445 SER A C 1
ATOM 3443 O O . SER A 1 445 ? 6.789 -13.178 6.985 1.00 96.62 445 SER A O 1
ATOM 3445 N N . GLY A 1 446 ? 7.412 -11.078 6.520 1.00 97.69 446 GLY A N 1
ATOM 3446 C CA . GLY A 1 446 ? 8.565 -11.412 5.675 1.00 97.69 446 GLY A CA 1
ATOM 3447 C C . GLY A 1 446 ? 8.203 -11.726 4.213 1.00 97.69 446 GLY A C 1
ATOM 3448 O O . GLY A 1 446 ? 9.062 -12.185 3.455 1.00 97.69 446 GLY A O 1
ATOM 3449 N N . LEU A 1 447 ? 6.947 -11.524 3.799 1.00 98.44 447 LEU A N 1
ATOM 3450 C CA . LEU A 1 447 ? 6.492 -11.809 2.438 1.00 98.44 447 LEU A CA 1
ATOM 3451 C C . LEU A 1 447 ? 6.969 -10.723 1.464 1.00 98.44 447 LEU A C 1
ATOM 3453 O O . LEU A 1 447 ? 6.581 -9.563 1.578 1.00 98.44 447 LEU A O 1
ATOM 3457 N N . LYS A 1 448 ? 7.773 -11.112 0.468 1.00 98.69 448 LYS A N 1
ATOM 3458 C CA . LYS A 1 448 ? 8.072 -10.305 -0.726 1.00 98.69 448 LYS A CA 1
ATOM 3459 C C . LYS A 1 448 ? 7.216 -10.810 -1.882 1.00 98.69 448 LYS A C 1
ATOM 3461 O O . LYS A 1 448 ? 7.240 -12.012 -2.127 1.00 98.69 448 LYS A O 1
ATOM 3466 N N . ALA A 1 449 ? 6.511 -9.941 -2.601 1.00 98.81 449 ALA A N 1
ATOM 3467 C CA . ALA A 1 449 ? 5.595 -10.341 -3.671 1.00 98.81 449 ALA A CA 1
ATOM 3468 C C . ALA A 1 449 ? 5.613 -9.385 -4.877 1.00 98.81 449 ALA A C 1
ATOM 3470 O O . ALA A 1 449 ? 5.969 -8.213 -4.754 1.00 98.81 449 ALA A O 1
ATOM 3471 N N . ILE A 1 450 ? 5.225 -9.909 -6.041 1.00 98.88 450 ILE A N 1
ATOM 3472 C CA . ILE A 1 450 ? 4.915 -9.169 -7.268 1.00 98.88 450 ILE A CA 1
ATOM 3473 C C . ILE A 1 450 ? 3.513 -9.585 -7.715 1.00 98.88 450 ILE A C 1
ATOM 3475 O O . ILE A 1 450 ? 3.206 -10.778 -7.801 1.00 98.88 450 ILE A O 1
ATOM 3479 N N . TYR A 1 451 ? 2.696 -8.587 -8.028 1.00 98.88 451 TYR A N 1
ATOM 3480 C CA . TYR A 1 451 ? 1.340 -8.717 -8.527 1.00 98.88 451 TYR A CA 1
ATOM 3481 C C . TYR A 1 451 ? 1.243 -8.105 -9.922 1.00 98.88 451 TYR A C 1
ATOM 3483 O O . TYR A 1 451 ? 1.880 -7.082 -10.198 1.00 98.88 451 TYR A O 1
ATOM 3491 N N . ILE A 1 452 ? 0.412 -8.700 -10.774 1.00 98.69 452 ILE A N 1
ATOM 3492 C CA . ILE A 1 452 ? -0.051 -8.073 -12.013 1.00 98.69 452 ILE A CA 1
ATOM 3493 C C . ILE A 1 452 ? -1.575 -8.170 -12.038 1.00 98.69 452 ILE A C 1
ATOM 3495 O O . ILE A 1 452 ? -2.124 -9.238 -11.788 1.00 98.69 452 ILE A O 1
ATOM 3499 N N . ASN A 1 453 ? -2.256 -7.065 -12.347 1.00 98.38 453 ASN A N 1
ATOM 3500 C CA . ASN A 1 453 ? -3.713 -7.006 -12.493 1.00 98.38 453 ASN A CA 1
ATOM 3501 C C . ASN A 1 453 ? -4.466 -7.555 -11.261 1.00 98.38 453 ASN A C 1
ATOM 3503 O O . ASN A 1 453 ? -5.406 -8.337 -11.382 1.00 98.38 453 ASN A O 1
ATOM 3507 N N . GLY A 1 454 ? -4.018 -7.174 -10.060 1.00 97.94 454 GLY A N 1
ATOM 3508 C CA . GLY A 1 454 ? -4.573 -7.646 -8.786 1.00 97.94 454 GLY A CA 1
ATOM 3509 C C . GLY A 1 454 ? -4.094 -9.031 -8.316 1.00 97.94 454 GLY A C 1
ATOM 3510 O O . GLY A 1 454 ? -4.201 -9.327 -7.128 1.00 97.94 454 GLY A O 1
ATOM 3511 N N . GLU A 1 455 ? -3.533 -9.871 -9.192 1.00 98.19 455 GLU A N 1
ATOM 3512 C CA . GLU A 1 455 ? -3.162 -11.258 -8.877 1.00 98.19 455 GLU A CA 1
ATOM 3513 C C . GLU A 1 455 ? -1.691 -11.392 -8.450 1.00 98.19 455 GLU A C 1
ATOM 3515 O O . GLU A 1 455 ? -0.799 -10.845 -9.096 1.00 98.19 455 GLU A O 1
ATOM 3520 N N . MET A 1 456 ? -1.416 -12.143 -7.374 1.00 98.31 456 MET A N 1
ATOM 3521 C CA . MET A 1 456 ? -0.054 -12.415 -6.892 1.00 98.31 456 MET A CA 1
ATOM 3522 C C . MET A 1 456 ? 0.610 -13.527 -7.715 1.00 98.31 456 MET A C 1
ATOM 3524 O O . MET A 1 456 ? 0.347 -14.707 -7.493 1.00 98.31 456 MET A O 1
ATOM 3528 N N . LEU A 1 457 ? 1.519 -13.161 -8.620 1.00 98.12 457 LEU A N 1
ATOM 3529 C CA . LEU A 1 457 ? 2.117 -14.099 -9.582 1.00 98.12 457 LEU A CA 1
ATOM 3530 C C . LEU A 1 457 ? 3.536 -14.564 -9.218 1.00 98.12 457 LEU A C 1
ATOM 3532 O O . LEU A 1 457 ? 4.005 -15.581 -9.728 1.00 98.12 457 LEU A O 1
ATOM 3536 N N . ALA A 1 458 ? 4.239 -13.842 -8.342 1.00 97.62 458 ALA A N 1
ATOM 3537 C CA . ALA A 1 458 ? 5.512 -14.287 -7.779 1.00 97.62 458 ALA A CA 1
ATOM 3538 C C . ALA A 1 458 ? 5.645 -13.845 -6.325 1.00 97.62 458 ALA A C 1
ATOM 3540 O O . ALA A 1 458 ? 5.271 -12.729 -5.969 1.00 97.62 458 ALA A O 1
ATOM 3541 N N . TYR A 1 459 ? 6.235 -14.695 -5.486 1.00 98.19 459 TYR A N 1
ATOM 3542 C CA . TYR A 1 459 ? 6.544 -14.351 -4.104 1.00 98.19 459 TYR A CA 1
ATOM 3543 C C . TYR A 1 459 ? 7.789 -15.078 -3.588 1.00 98.19 459 TYR A C 1
ATOM 3545 O O . TYR A 1 459 ? 8.228 -16.090 -4.136 1.00 98.19 459 TYR A O 1
ATOM 3553 N N . TYR A 1 460 ? 8.363 -14.555 -2.508 1.00 97.88 460 TYR A N 1
ATOM 3554 C CA . TYR A 1 460 ? 9.389 -15.224 -1.723 1.00 97.88 460 TYR A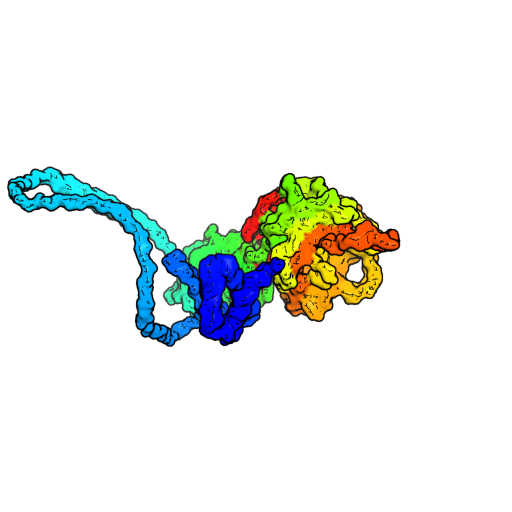 CA 1
ATOM 3555 C C . TYR A 1 460 ? 9.204 -14.907 -0.239 1.00 97.88 460 TYR A C 1
ATOM 3557 O O . TYR A 1 460 ? 9.036 -13.751 0.150 1.00 97.88 460 TYR A O 1
ATOM 3565 N N . GLN A 1 461 ? 9.258 -15.948 0.590 1.00 97.94 461 GLN A N 1
ATOM 3566 C CA . GLN A 1 461 ? 9.063 -15.857 2.031 1.00 97.94 461 GLN A CA 1
ATOM 3567 C C . GLN A 1 461 ? 10.415 -15.728 2.745 1.00 97.94 461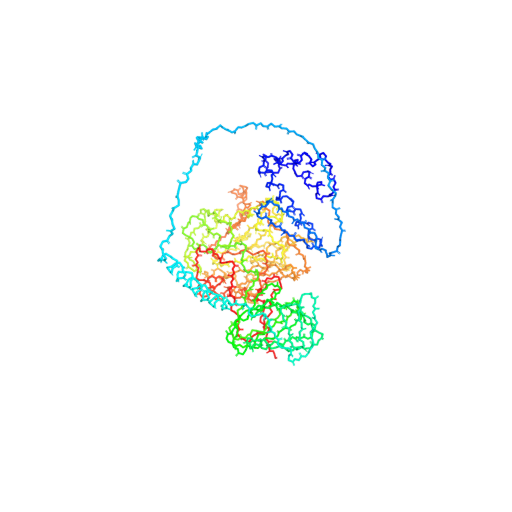 GLN A C 1
ATOM 3569 O O . GLN A 1 461 ? 11.191 -16.682 2.810 1.00 97.94 461 GLN A O 1
ATOM 3574 N N . TYR A 1 462 ? 10.693 -14.551 3.300 1.00 97.25 462 TYR A N 1
ATOM 3575 C CA . TYR A 1 462 ? 11.804 -14.334 4.226 1.00 97.25 462 TYR A CA 1
ATOM 3576 C C . TYR A 1 462 ? 11.378 -14.628 5.676 1.00 97.25 462 TYR A C 1
ATOM 3578 O O . TYR A 1 462 ? 10.181 -14.714 5.961 1.00 97.25 462 TYR A O 1
ATOM 3586 N N . PRO A 1 463 ? 12.326 -14.778 6.618 1.00 96.62 463 PRO A N 1
ATOM 3587 C CA . PRO A 1 463 ? 12.015 -14.723 8.041 1.00 96.62 463 PRO A CA 1
ATOM 3588 C C . PRO A 1 463 ? 11.268 -13.423 8.411 1.00 96.62 463 PRO A C 1
ATOM 3590 O O . PRO A 1 463 ? 11.711 -12.345 8.001 1.00 96.62 463 PRO A O 1
ATOM 3593 N N . PRO A 1 464 ? 10.179 -13.501 9.200 1.00 96.94 464 PRO A N 1
ATOM 3594 C CA . PRO A 1 464 ? 9.521 -12.336 9.790 1.00 96.94 464 PRO A CA 1
ATOM 3595 C C . PRO A 1 464 ? 10.495 -11.400 10.519 1.00 96.94 464 PRO A C 1
ATOM 3597 O O . PRO A 1 464 ? 11.444 -11.848 11.164 1.00 96.94 464 PRO A O 1
ATOM 3600 N N . GLY A 1 465 ? 10.244 -10.093 10.446 1.00 95.94 465 GLY A N 1
ATOM 3601 C CA . GLY A 1 465 ? 10.999 -9.047 11.141 1.00 95.94 465 GLY A CA 1
ATOM 3602 C C . GLY A 1 465 ? 12.247 -8.526 10.416 1.00 95.94 465 GLY A C 1
ATOM 3603 O O . GLY A 1 465 ? 12.876 -7.584 10.905 1.00 95.94 465 GLY A O 1
ATOM 3604 N N . LEU A 1 466 ? 12.622 -9.078 9.255 1.00 95.69 466 LEU A N 1
ATOM 3605 C CA . LEU A 1 466 ? 13.777 -8.588 8.494 1.00 95.69 466 LEU A CA 1
ATOM 3606 C C . LEU A 1 466 ? 13.484 -7.237 7.829 1.00 95.69 466 LEU A C 1
ATOM 3608 O O . LEU A 1 466 ? 12.793 -7.161 6.814 1.00 95.69 466 LEU A O 1
ATOM 3612 N N . LYS A 1 467 ? 14.053 -6.164 8.384 1.00 94.56 467 LYS A N 1
ATOM 3613 C CA . LYS A 1 467 ? 13.921 -4.800 7.854 1.00 94.56 467 LYS A CA 1
ATOM 3614 C C . LYS A 1 467 ? 14.687 -4.621 6.541 1.00 94.56 467 LYS A C 1
ATOM 3616 O O . LYS A 1 467 ? 15.754 -5.208 6.343 1.00 94.56 467 LYS A O 1
ATOM 3621 N N . MET A 1 468 ? 14.170 -3.760 5.667 1.00 92.88 468 MET A N 1
ATOM 3622 C CA . MET A 1 468 ? 14.928 -3.260 4.519 1.00 92.88 468 MET A CA 1
ATOM 3623 C C . MET A 1 468 ? 15.806 -2.068 4.903 1.00 92.88 468 MET A C 1
ATOM 3625 O O . MET A 1 468 ? 15.587 -1.434 5.935 1.00 92.88 468 MET A O 1
ATOM 3629 N N . LEU A 1 469 ? 16.773 -1.744 4.046 1.00 90.88 469 LEU A N 1
ATOM 3630 C CA . LEU A 1 469 ? 17.528 -0.498 4.128 1.00 90.88 469 LEU A CA 1
ATOM 3631 C C . LEU A 1 469 ? 17.327 0.301 2.833 1.00 90.88 469 LEU A C 1
ATOM 3633 O O . LEU A 1 469 ? 17.751 -0.123 1.761 1.00 90.88 469 LEU A O 1
ATOM 3637 N N . SER A 1 470 ? 16.639 1.435 2.948 1.00 90.56 470 SER A N 1
ATOM 3638 C CA . SER A 1 470 ? 16.205 2.299 1.839 1.00 90.56 470 SER A CA 1
ATOM 3639 C C . SER A 1 470 ? 16.408 3.787 2.185 1.00 90.56 470 SER A C 1
ATOM 3641 O O . SER A 1 470 ? 17.096 4.113 3.156 1.00 90.56 470 SER A O 1
ATOM 3643 N N . GLY A 1 471 ? 15.873 4.716 1.386 1.00 90.06 471 GLY A N 1
ATOM 3644 C CA . GLY A 1 471 ? 16.130 6.153 1.549 1.00 90.06 471 GLY A CA 1
ATOM 3645 C C . GLY A 1 471 ? 17.550 6.562 1.137 1.00 90.06 471 GLY A C 1
ATOM 3646 O O . GLY A 1 471 ? 18.108 6.015 0.184 1.00 90.06 471 GLY A O 1
ATOM 3647 N N . GLY A 1 472 ? 18.129 7.562 1.805 1.00 89.81 472 GLY A N 1
ATOM 3648 C CA . GLY A 1 472 ? 19.486 8.058 1.521 1.00 89.81 472 GLY A CA 1
ATOM 3649 C C . GLY A 1 472 ? 19.578 9.111 0.418 1.00 89.81 472 GLY A C 1
ATOM 3650 O O . GLY A 1 472 ? 18.585 9.439 -0.231 1.00 89.81 472 GLY A O 1
ATOM 3651 N N . THR A 1 473 ? 20.786 9.645 0.218 1.00 89.88 473 THR A N 1
ATOM 3652 C CA . THR A 1 473 ? 21.080 10.829 -0.622 1.00 89.88 473 THR A CA 1
ATOM 3653 C C .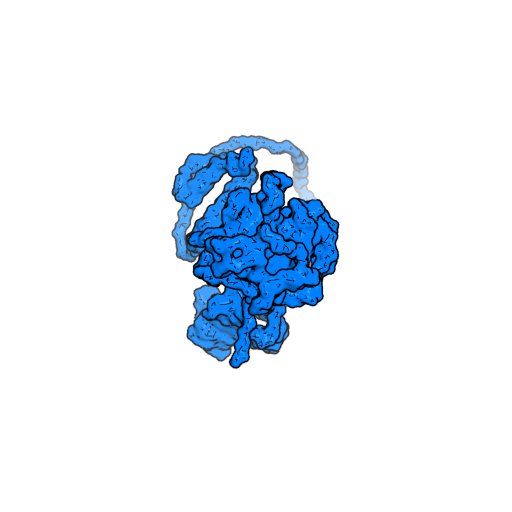 THR A 1 473 ? 20.806 10.640 -2.109 1.00 89.88 473 THR A C 1
ATOM 3655 O O . THR A 1 473 ? 20.556 11.620 -2.809 1.00 89.88 473 THR A O 1
ATOM 3658 N N . GLY A 1 474 ? 20.863 9.402 -2.602 1.00 88.25 474 GLY A N 1
ATOM 3659 C CA . GLY A 1 474 ? 20.620 9.088 -4.010 1.00 88.25 474 GLY A CA 1
ATOM 3660 C C . GLY A 1 474 ? 19.204 9.455 -4.474 1.00 88.25 474 GLY A C 1
ATOM 3661 O O . GLY A 1 474 ? 18.274 9.487 -3.669 1.00 88.25 474 GLY A O 1
ATOM 3662 N N . ALA A 1 475 ? 19.018 9.722 -5.764 1.00 90.62 475 ALA A N 1
ATOM 3663 C CA . ALA A 1 475 ? 17.708 10.072 -6.314 1.00 90.62 475 ALA A CA 1
ATOM 3664 C C . ALA A 1 475 ? 16.828 8.831 -6.563 1.00 90.62 475 ALA A C 1
ATOM 3666 O O . ALA A 1 475 ? 17.335 7.737 -6.820 1.00 90.62 475 ALA A O 1
ATOM 3667 N N . ALA A 1 476 ? 15.510 9.016 -6.502 1.00 94.81 476 ALA A N 1
ATOM 3668 C CA . ALA A 1 476 ? 14.534 8.162 -7.162 1.00 94.81 476 ALA A CA 1
ATOM 3669 C C . ALA A 1 476 ? 14.198 8.731 -8.545 1.00 94.81 476 ALA A C 1
ATOM 3671 O O . ALA A 1 476 ? 14.028 9.941 -8.709 1.00 94.81 476 ALA A O 1
ATOM 3672 N N . ASN A 1 477 ? 14.057 7.835 -9.516 1.00 95.94 477 ASN A N 1
ATOM 3673 C CA . ASN A 1 477 ? 13.565 8.126 -10.853 1.00 95.94 477 ASN A CA 1
ATOM 3674 C C . ASN A 1 477 ? 12.403 7.187 -11.201 1.00 95.94 477 ASN A C 1
ATOM 3676 O O . ASN A 1 477 ? 12.400 6.018 -10.809 1.00 95.94 477 ASN A O 1
ATOM 3680 N N . ILE A 1 478 ? 11.475 7.698 -12.005 1.00 98.31 478 ILE A N 1
ATOM 3681 C CA . ILE A 1 478 ? 10.474 6.925 -12.746 1.00 98.31 478 ILE A CA 1
ATOM 3682 C C . ILE A 1 478 ? 10.958 6.824 -14.198 1.00 98.31 478 ILE A C 1
ATOM 3684 O O . ILE A 1 478 ? 11.462 7.812 -14.749 1.00 98.31 478 ILE A O 1
ATOM 3688 N N . GLY A 1 479 ? 10.841 5.643 -14.803 1.00 96.31 479 GLY A N 1
ATOM 3689 C CA . GLY A 1 479 ? 11.225 5.383 -16.195 1.00 96.31 479 GLY A CA 1
ATOM 3690 C C . GLY A 1 479 ? 12.725 5.177 -16.457 1.00 96.31 479 GLY A C 1
ATOM 3691 O O . GLY A 1 479 ? 13.104 4.948 -17.601 1.00 96.31 479 GLY A O 1
ATOM 3692 N N . ASN A 1 480 ? 13.611 5.300 -15.456 1.00 92.38 480 ASN A N 1
ATOM 3693 C CA . ASN A 1 480 ? 15.060 5.185 -15.683 1.00 92.38 480 ASN A CA 1
ATOM 3694 C C . ASN A 1 480 ? 15.890 4.950 -14.416 1.00 92.38 480 ASN A C 1
ATOM 3696 O O . ASN A 1 480 ? 15.459 5.210 -13.295 1.00 92.38 480 ASN A O 1
ATOM 3700 N N . SER A 1 481 ? 17.168 4.635 -14.608 1.00 85.00 481 SER A N 1
ATOM 3701 C CA . SER A 1 481 ? 18.197 4.620 -13.565 1.00 85.00 481 SER A CA 1
ATOM 3702 C C . SER A 1 481 ? 18.754 6.020 -13.231 1.00 85.00 481 SER A C 1
ATOM 3704 O O . SER A 1 481 ? 19.100 6.798 -14.130 1.00 85.00 481 SER A O 1
ATOM 3706 N N . PRO A 1 482 ? 18.924 6.381 -11.940 1.00 75.88 482 PRO A N 1
ATOM 3707 C CA . PRO A 1 482 ? 19.573 7.633 -11.534 1.00 75.88 482 PRO A CA 1
ATOM 3708 C C . PRO A 1 482 ? 21.100 7.612 -11.725 1.00 75.88 482 PRO A C 1
ATOM 3710 O O . PRO A 1 482 ? 21.729 8.664 -11.699 1.00 75.88 482 PRO A O 1
ATOM 3713 N N . ASN A 1 483 ? 21.696 6.435 -11.947 1.00 67.69 483 ASN A N 1
ATOM 3714 C CA . ASN A 1 483 ? 23.141 6.201 -11.862 1.00 67.69 483 ASN A CA 1
ATOM 3715 C C . ASN A 1 483 ? 23.832 5.962 -13.222 1.00 67.69 483 ASN A C 1
ATOM 3717 O O . ASN A 1 483 ? 24.919 5.371 -13.275 1.00 67.69 483 ASN A O 1
ATOM 3721 N N . LEU A 1 484 ? 23.231 6.411 -14.329 1.00 63.44 484 LEU A N 1
ATOM 3722 C CA . LEU A 1 484 ? 23.870 6.391 -15.648 1.00 63.44 484 LEU A CA 1
ATOM 3723 C C . LEU A 1 484 ? 24.959 7.477 -15.733 1.00 63.44 484 LEU A C 1
ATOM 3725 O O . LEU A 1 484 ? 24.736 8.606 -16.176 1.00 63.44 484 LEU A O 1
ATOM 3729 N N . THR A 1 485 ? 26.157 7.111 -15.272 1.00 51.72 485 THR A N 1
ATOM 3730 C CA . THR A 1 485 ? 27.379 7.925 -15.376 1.00 51.72 485 THR A CA 1
ATOM 3731 C C . THR A 1 485 ? 27.822 8.100 -16.831 1.00 51.72 485 THR A C 1
ATOM 3733 O O . THR A 1 485 ? 27.500 7.287 -17.697 1.00 51.72 485 THR A O 1
ATOM 3736 N N . GLU A 1 486 ? 28.638 9.123 -17.110 1.00 48.50 486 GLU A N 1
ATOM 3737 C CA . GLU A 1 486 ? 29.121 9.432 -18.470 1.00 48.50 486 GLU A CA 1
ATOM 3738 C C . GLU A 1 486 ? 29.854 8.272 -19.163 1.00 48.50 486 GLU A C 1
ATOM 3740 O O . GLU A 1 486 ? 29.897 8.211 -20.390 1.00 48.50 486 GLU A O 1
ATOM 3745 N N . ARG A 1 487 ? 30.362 7.297 -18.399 1.00 45.59 487 ARG A N 1
ATOM 3746 C CA . ARG A 1 487 ? 30.965 6.063 -18.925 1.00 45.59 487 ARG A CA 1
ATOM 3747 C C . ARG A 1 487 ? 29.990 5.218 -19.763 1.00 45.59 487 ARG A C 1
ATOM 3749 O O . ARG A 1 487 ? 30.445 4.428 -20.583 1.00 45.59 487 ARG A O 1
ATOM 3756 N N . PHE A 1 488 ? 28.681 5.405 -19.585 1.00 52.50 488 PHE A N 1
ATOM 3757 C CA . PHE A 1 488 ? 27.622 4.780 -20.385 1.00 52.50 488 PHE A CA 1
ATOM 3758 C C . PHE A 1 488 ? 27.098 5.679 -21.522 1.00 52.50 488 PHE A C 1
ATOM 3760 O O . PHE A 1 488 ? 26.389 5.182 -22.388 1.00 52.50 488 PHE A O 1
ATOM 3767 N N . ARG A 1 489 ? 27.484 6.968 -21.596 1.00 52.88 489 ARG A N 1
ATOM 3768 C CA . ARG A 1 489 ? 27.194 7.824 -22.772 1.00 52.88 489 ARG A CA 1
ATOM 3769 C C . ARG A 1 489 ? 27.996 7.411 -24.008 1.00 52.88 489 ARG A C 1
ATOM 3771 O O . ARG A 1 489 ? 27.548 7.627 -25.124 1.00 52.88 489 ARG A O 1
ATOM 3778 N N . ASN A 1 490 ? 29.186 6.849 -23.800 1.00 49.28 490 ASN A N 1
ATOM 3779 C CA . ASN A 1 490 ? 30.057 6.310 -24.842 1.00 49.28 490 ASN A CA 1
ATOM 3780 C C . ASN A 1 490 ? 30.613 4.957 -24.368 1.00 49.28 490 ASN A C 1
ATOM 3782 O O . ASN A 1 490 ? 31.747 4.910 -23.877 1.00 49.28 490 ASN A O 1
ATOM 3786 N N . PRO A 1 491 ? 29.835 3.862 -24.453 1.00 52.66 491 PRO A N 1
ATOM 3787 C CA . PRO A 1 491 ? 30.350 2.548 -24.104 1.00 52.66 491 PRO A CA 1
ATOM 3788 C C . PRO A 1 491 ? 31.524 2.209 -25.043 1.00 52.66 491 PRO A C 1
ATOM 3790 O O . PRO A 1 491 ? 31.385 2.321 -26.263 1.00 52.66 491 PRO A O 1
ATOM 3793 N N . PRO A 1 492 ? 32.695 1.802 -24.513 1.00 45.94 492 PRO A N 1
ATOM 3794 C CA . PRO A 1 492 ? 33.864 1.462 -25.334 1.00 45.94 492 PRO A CA 1
ATOM 3795 C C . PRO A 1 492 ? 33.674 0.166 -26.139 1.00 45.94 492 PRO A C 1
ATOM 3797 O O . PRO A 1 492 ? 34.515 -0.177 -26.964 1.00 45.94 492 PRO A O 1
ATOM 3800 N N . ASP A 1 493 ? 32.582 -0.545 -25.875 1.00 50.31 493 ASP A N 1
ATOM 3801 C CA . ASP A 1 493 ? 32.182 -1.803 -26.477 1.00 50.31 493 ASP A CA 1
ATOM 3802 C C . ASP A 1 493 ? 30.731 -1.639 -26.953 1.00 50.31 493 ASP A C 1
ATOM 3804 O O . ASP A 1 493 ? 29.829 -1.435 -26.135 1.00 50.31 493 ASP A O 1
ATOM 3808 N N . LYS A 1 494 ? 30.509 -1.648 -28.274 1.00 49.44 494 LYS A N 1
ATOM 3809 C CA . LYS A 1 494 ? 29.174 -1.421 -28.863 1.00 49.44 494 LYS A CA 1
ATOM 3810 C C . LYS A 1 494 ? 28.192 -2.546 -28.536 1.00 49.44 494 LYS A C 1
ATOM 3812 O O . LYS A 1 494 ? 26.989 -2.319 -28.589 1.00 49.44 494 LYS A O 1
ATOM 3817 N N . ASP A 1 495 ? 28.707 -3.701 -28.124 1.00 47.25 495 ASP A N 1
ATOM 3818 C CA . ASP A 1 495 ? 27.934 -4.905 -27.829 1.00 47.25 495 ASP A CA 1
ATOM 3819 C C . ASP A 1 495 ? 27.502 -4.972 -26.343 1.00 47.25 495 ASP A C 1
ATOM 3821 O O . ASP A 1 495 ? 27.038 -6.008 -25.865 1.00 47.25 495 ASP A O 1
ATOM 3825 N N . ARG A 1 496 ? 27.678 -3.878 -25.578 1.00 49.31 496 ARG A N 1
ATOM 3826 C CA . ARG A 1 496 ? 27.321 -3.768 -24.146 1.00 49.31 496 ARG A CA 1
ATOM 3827 C C . ARG A 1 496 ? 26.577 -2.478 -23.792 1.00 49.31 496 ARG A C 1
ATOM 3829 O O . ARG A 1 496 ? 26.906 -1.802 -22.812 1.00 49.31 496 ARG A O 1
ATOM 3836 N N . VAL A 1 497 ? 25.543 -2.152 -24.562 1.00 50.75 497 VAL A N 1
ATOM 3837 C CA . VAL A 1 497 ? 24.544 -1.157 -24.150 1.00 50.75 497 VAL A CA 1
ATOM 3838 C C . VAL A 1 497 ? 23.528 -1.846 -23.234 1.00 50.75 497 VAL A C 1
ATOM 3840 O O . VAL A 1 497 ? 22.524 -2.369 -23.696 1.00 50.75 497 VAL A O 1
ATOM 3843 N N . PHE A 1 498 ? 23.796 -1.864 -21.926 1.00 59.56 498 PHE A N 1
ATOM 3844 C CA . PHE A 1 498 ? 22.734 -2.108 -20.945 1.00 59.56 498 PHE A CA 1
ATOM 3845 C C . PHE A 1 498 ? 21.845 -0.867 -20.949 1.00 59.56 498 PHE A C 1
ATOM 3847 O O . PHE A 1 498 ? 22.244 0.157 -20.383 1.00 59.56 498 PHE A O 1
ATOM 3854 N N . ASN A 1 499 ? 20.700 -0.921 -21.628 1.00 74.62 499 ASN A N 1
ATOM 3855 C CA . ASN A 1 499 ? 19.731 0.154 -21.505 1.00 74.62 499 ASN A CA 1
ATOM 3856 C C . ASN A 1 499 ? 19.014 -0.007 -20.158 1.00 74.62 499 ASN A C 1
ATOM 3858 O O . ASN A 1 499 ? 18.534 -1.089 -19.844 1.00 74.62 499 ASN A O 1
ATOM 3862 N N . GLU A 1 500 ? 19.040 1.039 -19.328 1.00 86.75 500 GLU A N 1
ATOM 3863 C CA . GLU A 1 500 ? 18.331 1.099 -18.034 1.00 86.75 500 GLU A CA 1
ATOM 3864 C C . GLU A 1 500 ? 17.116 2.056 -18.136 1.00 86.75 500 GLU A C 1
ATOM 3866 O O . GLU A 1 500 ? 16.708 2.655 -17.138 1.00 86.75 500 GLU A O 1
ATOM 3871 N N . ALA A 1 501 ? 16.611 2.289 -19.353 1.00 91.19 501 ALA A N 1
ATOM 3872 C CA . ALA A 1 501 ? 15.529 3.215 -19.675 1.00 91.19 501 ALA A CA 1
ATOM 3873 C C . ALA A 1 501 ? 14.246 2.449 -20.015 1.00 91.19 501 ALA A C 1
ATOM 3875 O O . ALA A 1 501 ? 14.289 1.407 -20.650 1.00 91.19 501 ALA A O 1
ATOM 3876 N N . PHE A 1 502 ? 13.097 2.966 -19.589 1.00 95.75 502 PHE A N 1
ATOM 3877 C CA . PHE A 1 502 ? 11.795 2.396 -19.915 1.00 95.75 502 PHE A CA 1
ATOM 3878 C C . PHE A 1 502 ? 11.352 2.787 -21.331 1.00 95.75 502 PHE A C 1
ATOM 3880 O O . PHE A 1 502 ? 11.622 3.899 -21.801 1.00 95.75 502 PHE A O 1
ATOM 3887 N N . THR A 1 503 ? 10.596 1.904 -21.978 1.00 95.38 503 THR A N 1
ATOM 3888 C CA . THR A 1 503 ? 9.962 2.136 -23.275 1.00 95.38 503 THR A CA 1
ATOM 3889 C C . THR A 1 503 ? 8.455 1.925 -23.171 1.00 95.38 503 THR A C 1
ATOM 3891 O O . THR A 1 503 ? 7.993 0.853 -22.787 1.00 95.38 503 THR A O 1
ATOM 3894 N N . GLY A 1 504 ? 7.664 2.917 -23.583 1.00 97.69 504 GLY A N 1
ATOM 3895 C CA . GLY A 1 504 ? 6.197 2.853 -23.545 1.00 97.69 504 GLY A CA 1
ATOM 3896 C C . GLY A 1 504 ? 5.596 3.820 -22.527 1.00 97.69 504 GLY A C 1
ATOM 3897 O O . GLY A 1 504 ? 6.198 4.850 -22.230 1.00 97.69 504 GLY A O 1
ATOM 3898 N N . LEU A 1 505 ? 4.398 3.519 -22.021 1.00 98.62 505 LEU A N 1
ATOM 3899 C CA . LEU A 1 505 ? 3.658 4.402 -21.110 1.00 98.62 505 LEU A CA 1
ATOM 3900 C C . LEU A 1 505 ? 3.795 3.961 -19.647 1.00 98.62 505 LEU A C 1
ATOM 3902 O O . LEU A 1 505 ? 3.666 2.770 -19.355 1.00 98.62 505 LEU A O 1
ATOM 3906 N N . ILE A 1 506 ? 3.980 4.923 -18.738 1.00 98.81 506 ILE A N 1
ATOM 3907 C CA . ILE A 1 506 ? 3.807 4.752 -17.286 1.00 98.81 506 ILE A CA 1
ATOM 3908 C C . ILE A 1 506 ? 2.770 5.767 -16.798 1.00 98.81 506 ILE A C 1
ATOM 3910 O O . ILE A 1 506 ? 2.807 6.940 -17.187 1.00 98.81 506 ILE A O 1
ATOM 3914 N N . ASP A 1 507 ? 1.872 5.312 -15.931 1.00 98.62 507 ASP A N 1
ATOM 3915 C CA . ASP A 1 507 ? 0.801 6.096 -15.326 1.00 98.62 507 ASP A CA 1
ATOM 3916 C C . ASP A 1 507 ? 0.567 5.706 -13.853 1.00 98.62 507 ASP A C 1
ATOM 3918 O O . ASP A 1 507 ? 1.050 4.661 -13.411 1.00 98.62 507 ASP A O 1
ATOM 3922 N N . GLU A 1 508 ? -0.153 6.540 -13.094 1.00 98.25 508 GLU A N 1
ATOM 3923 C CA . GLU A 1 508 ? -0.557 6.292 -11.696 1.00 98.25 508 GLU A CA 1
ATOM 3924 C C . GLU A 1 508 ? 0.575 5.699 -10.823 1.00 98.25 508 GLU A C 1
ATOM 3926 O O . GLU A 1 508 ? 0.461 4.594 -10.291 1.00 98.25 508 GLU A O 1
ATOM 3931 N N . VAL A 1 509 ? 1.716 6.378 -10.681 1.00 98.81 509 VAL A N 1
ATOM 3932 C CA . VAL A 1 509 ? 2.837 5.811 -9.902 1.00 98.81 509 VAL A CA 1
ATOM 3933 C C . VAL A 1 509 ? 2.650 6.107 -8.417 1.00 98.81 509 VAL A C 1
ATOM 3935 O O . VAL A 1 509 ? 2.529 7.268 -8.037 1.00 98.81 509 VAL A O 1
ATOM 3938 N N . ALA A 1 510 ? 2.685 5.088 -7.561 1.00 98.81 510 ALA A N 1
ATOM 3939 C CA . ALA A 1 510 ? 2.573 5.216 -6.110 1.00 98.81 510 ALA A CA 1
ATOM 3940 C C . ALA A 1 510 ? 3.727 4.517 -5.369 1.00 98.81 510 ALA A C 1
ATOM 3942 O O . ALA A 1 510 ? 4.185 3.434 -5.740 1.00 98.81 510 ALA A O 1
ATOM 3943 N N . PHE A 1 511 ? 4.183 5.147 -4.284 1.00 98.81 511 PHE A N 1
ATOM 3944 C CA . PHE A 1 511 ? 5.167 4.606 -3.349 1.00 98.81 511 PHE A CA 1
ATOM 3945 C C . PHE A 1 511 ? 4.616 4.655 -1.922 1.00 98.81 511 PHE A C 1
ATOM 3947 O O . PHE A 1 511 ? 4.200 5.712 -1.435 1.00 98.81 511 PHE A O 1
ATOM 3954 N N . TYR A 1 512 ? 4.670 3.517 -1.238 1.00 98.69 512 TYR A N 1
ATOM 3955 C CA . TYR A 1 512 ? 4.209 3.341 0.135 1.00 98.69 512 TYR A CA 1
ATOM 3956 C C . TYR A 1 512 ? 5.363 2.858 1.011 1.00 98.69 512 TYR A C 1
ATOM 3958 O O . TYR A 1 512 ? 6.082 1.935 0.633 1.00 98.69 512 TYR A O 1
ATOM 3966 N N . ASP A 1 513 ? 5.481 3.398 2.220 1.00 97.50 513 ASP A N 1
ATOM 3967 C CA . ASP A 1 513 ? 6.438 2.973 3.250 1.00 97.50 513 ASP A CA 1
ATOM 3968 C C . ASP A 1 513 ? 5.957 1.757 4.086 1.00 97.50 513 ASP A C 1
ATOM 3970 O O . ASP A 1 513 ? 6.418 1.516 5.206 1.00 97.50 513 ASP A O 1
ATOM 3974 N N . TYR A 1 514 ? 5.020 0.989 3.521 1.00 98.00 514 TYR A N 1
ATOM 3975 C CA . TYR A 1 514 ? 4.440 -0.252 4.039 1.00 98.00 514 TYR A CA 1
ATOM 3976 C C . TYR A 1 514 ? 3.965 -1.150 2.878 1.00 98.00 514 TYR A C 1
ATOM 3978 O O . TYR A 1 514 ? 3.871 -0.710 1.729 1.00 98.00 514 TYR A O 1
ATOM 3986 N N . ALA A 1 515 ? 3.667 -2.420 3.161 1.00 98.44 515 ALA A N 1
ATOM 3987 C CA . ALA A 1 515 ? 3.097 -3.340 2.176 1.00 98.44 515 ALA A CA 1
ATOM 3988 C C . ALA A 1 515 ? 1.581 -3.138 2.028 1.00 98.44 515 ALA A C 1
ATOM 3990 O O . ALA A 1 515 ? 0.850 -3.259 3.011 1.00 98.44 515 ALA A O 1
ATOM 3991 N N . LEU A 1 516 ? 1.092 -2.899 0.808 1.00 98.69 516 LEU A N 1
ATOM 3992 C CA . LEU A 1 516 ? -0.338 -2.970 0.522 1.00 98.69 516 LEU A CA 1
ATOM 3993 C C . LEU A 1 516 ? -0.836 -4.410 0.733 1.00 98.69 516 LEU A C 1
ATOM 3995 O O . LEU A 1 516 ? -0.225 -5.348 0.208 1.00 98.69 516 LEU A O 1
ATOM 3999 N N . PRO A 1 517 ? -1.949 -4.613 1.460 1.00 97.94 517 PRO A N 1
ATOM 4000 C CA . PRO A 1 517 ? -2.551 -5.933 1.570 1.00 97.94 517 PRO A CA 1
ATOM 4001 C C . PRO A 1 517 ? -3.148 -6.418 0.234 1.00 97.94 517 PRO A C 1
ATOM 4003 O O . PRO A 1 517 ? -3.611 -5.585 -0.550 1.00 97.94 517 PRO A O 1
ATOM 4006 N N . PRO A 1 518 ? -3.234 -7.741 -0.017 1.00 97.56 518 PRO A N 1
ATOM 4007 C CA . PRO A 1 518 ? -3.675 -8.282 -1.310 1.00 97.56 518 PRO A CA 1
ATOM 4008 C C . PRO A 1 518 ? -5.046 -7.768 -1.775 1.00 97.56 518 PRO A C 1
ATOM 4010 O O . PRO A 1 518 ? -5.193 -7.359 -2.922 1.00 97.56 518 PRO A O 1
ATOM 4013 N N . LEU A 1 519 ? -6.032 -7.696 -0.873 1.00 97.62 519 LEU A N 1
ATOM 4014 C CA . LEU A 1 519 ? -7.374 -7.189 -1.189 1.00 97.62 519 LEU A CA 1
ATOM 4015 C C . LEU A 1 519 ? -7.390 -5.695 -1.572 1.00 97.62 519 LEU A C 1
ATOM 4017 O O . LEU A 1 519 ? -8.283 -5.256 -2.297 1.00 97.62 519 LEU A O 1
ATOM 4021 N N . MET A 1 520 ? -6.411 -4.904 -1.118 1.00 98.56 520 MET A N 1
ATOM 4022 C CA . MET A 1 520 ? -6.258 -3.518 -1.571 1.00 98.56 520 MET A CA 1
ATOM 4023 C C . MET A 1 520 ? -5.631 -3.448 -2.962 1.00 98.56 520 MET A C 1
ATOM 4025 O O . MET A 1 520 ? -6.120 -2.679 -3.782 1.00 98.56 520 MET A O 1
ATOM 4029 N N . VAL A 1 521 ? -4.640 -4.294 -3.262 1.00 98.81 521 VAL A N 1
ATOM 4030 C CA . VAL A 1 521 ? -4.049 -4.410 -4.610 1.00 98.81 521 VAL A CA 1
ATOM 4031 C C . VAL A 1 521 ? -5.111 -4.824 -5.639 1.00 98.81 521 VAL A C 1
ATOM 4033 O O . VAL A 1 521 ? -5.233 -4.195 -6.689 1.00 98.81 521 VAL A O 1
ATOM 4036 N N . GLU A 1 522 ? -5.952 -5.811 -5.316 1.00 98.38 522 GLU A N 1
ATOM 4037 C CA . GLU A 1 522 ? -7.094 -6.205 -6.154 1.00 98.38 522 GLU A CA 1
ATOM 4038 C C . GLU A 1 522 ? -8.089 -5.045 -6.350 1.00 98.38 522 GLU A C 1
ATOM 4040 O O . GLU A 1 522 ? -8.529 -4.768 -7.466 1.00 98.38 522 GLU A O 1
ATOM 4045 N N . ARG A 1 523 ? -8.425 -4.317 -5.278 1.00 98.00 523 ARG A N 1
ATOM 4046 C CA . ARG A 1 523 ? -9.347 -3.174 -5.340 1.00 98.00 523 ARG A CA 1
ATOM 4047 C C . ARG A 1 523 ? -8.787 -2.009 -6.167 1.00 98.00 523 ARG A C 1
ATOM 4049 O O . ARG A 1 523 ? -9.541 -1.404 -6.924 1.00 98.00 523 ARG A O 1
ATOM 4056 N N . HIS A 1 524 ? -7.492 -1.712 -6.062 1.00 98.69 524 HIS A N 1
ATOM 4057 C CA . HIS A 1 524 ? -6.818 -0.701 -6.884 1.00 98.69 524 HIS A CA 1
ATOM 4058 C C . HIS A 1 524 ? -6.897 -1.065 -8.376 1.00 98.69 524 HIS A C 1
ATOM 4060 O O . HIS A 1 524 ? -7.238 -0.215 -9.204 1.00 98.69 524 HIS A O 1
ATOM 4066 N N . PHE A 1 525 ? -6.697 -2.345 -8.718 1.00 98.69 525 PHE A N 1
ATOM 4067 C CA . PHE A 1 525 ? -6.910 -2.836 -10.079 1.00 98.69 525 PHE A CA 1
ATOM 4068 C C . PHE A 1 525 ? -8.364 -2.652 -10.538 1.00 98.69 525 PHE A C 1
ATOM 4070 O O . PHE A 1 525 ? -8.602 -2.059 -11.590 1.00 98.69 525 PHE A O 1
ATOM 4077 N N . GLN A 1 526 ? -9.343 -3.076 -9.732 1.00 98.38 526 GLN A N 1
ATOM 4078 C CA . GLN A 1 526 ? -10.770 -2.926 -10.048 1.00 98.38 526 GLN A CA 1
ATOM 4079 C C . GLN A 1 526 ? -11.181 -1.460 -10.271 1.00 98.38 526 GLN A C 1
ATOM 4081 O O . GLN A 1 526 ? -12.032 -1.197 -11.121 1.00 98.38 526 GLN A O 1
ATOM 4086 N N . HIS A 1 527 ? -10.585 -0.507 -9.545 1.00 98.44 527 HIS A N 1
ATOM 4087 C CA . HIS A 1 527 ? -10.806 0.925 -9.761 1.00 98.44 527 HIS A CA 1
ATOM 4088 C C . HIS A 1 527 ? -10.202 1.413 -11.090 1.00 98.44 527 HIS A C 1
ATOM 4090 O O . HIS A 1 527 ? -10.906 2.067 -11.860 1.00 98.44 527 HIS A O 1
ATOM 4096 N N . SER A 1 528 ? -8.961 1.033 -11.422 1.00 97.88 528 SER A N 1
ATOM 4097 C CA . SER A 1 528 ? -8.353 1.413 -12.712 1.00 97.88 528 SER A CA 1
ATOM 4098 C C . SER A 1 528 ? -9.109 0.845 -13.921 1.00 97.88 528 SER A C 1
ATOM 4100 O O . SER A 1 528 ? -9.308 1.549 -14.909 1.00 97.88 528 SER A O 1
ATOM 4102 N N . GLN A 1 529 ? -9.668 -0.369 -13.817 1.00 97.81 529 GLN A N 1
ATOM 4103 C CA . GLN A 1 529 ? -10.582 -0.927 -14.827 1.00 97.81 529 GLN A CA 1
ATOM 4104 C C . GLN A 1 529 ? -11.876 -0.111 -15.017 1.00 97.81 529 GLN A C 1
ATOM 4106 O O . GLN A 1 529 ? -12.516 -0.212 -16.064 1.00 97.81 529 GLN A O 1
ATOM 4111 N N . GLN A 1 530 ? -12.268 0.689 -14.023 1.00 97.69 530 GLN A N 1
ATOM 4112 C CA . GLN A 1 530 ? -13.419 1.599 -14.073 1.00 97.69 530 GLN A CA 1
ATOM 4113 C C . GLN A 1 530 ? -13.030 3.019 -14.526 1.00 97.69 530 GLN A C 1
ATOM 4115 O O . GLN A 1 530 ? -13.895 3.889 -14.588 1.00 97.69 530 GLN A O 1
ATOM 4120 N N . GLY A 1 531 ? -11.754 3.261 -14.857 1.00 97.31 531 GLY A N 1
ATOM 4121 C CA . GLY A 1 531 ? -11.223 4.583 -15.209 1.00 97.31 531 GLY A CA 1
ATOM 4122 C C . GLY A 1 531 ? -10.932 5.485 -14.005 1.00 97.31 531 GLY A C 1
ATOM 4123 O O . GLY A 1 531 ? -10.627 6.661 -14.192 1.00 97.31 531 GLY A O 1
ATOM 4124 N N . LEU A 1 532 ? -11.018 4.946 -12.786 1.00 97.94 532 LEU A N 1
ATOM 4125 C CA . LEU A 1 532 ? -10.751 5.657 -11.538 1.00 97.94 532 LEU A CA 1
ATOM 4126 C C . LEU A 1 532 ? -9.282 5.501 -11.123 1.00 97.94 532 LEU A C 1
ATOM 4128 O O . LEU A 1 532 ? -8.625 4.515 -11.455 1.00 97.94 532 LEU A O 1
ATOM 4132 N N . SER A 1 533 ? -8.797 6.444 -10.319 1.00 97.62 533 SER A N 1
ATOM 4133 C CA . SER A 1 533 ? -7.553 6.276 -9.554 1.00 97.62 533 SER A CA 1
ATOM 4134 C C . SER A 1 533 ? -7.638 5.081 -8.598 1.00 97.62 533 SER A C 1
ATOM 4136 O O . SER A 1 533 ? -8.734 4.667 -8.202 1.00 97.62 533 SER A O 1
ATOM 4138 N N . TYR A 1 534 ? -6.493 4.585 -8.120 1.00 98.00 534 TYR A N 1
ATOM 4139 C CA . TYR A 1 534 ? -6.427 3.492 -7.129 1.00 98.00 534 TYR A CA 1
ATOM 4140 C C . TYR A 1 534 ? -7.335 3.682 -5.906 1.00 98.00 534 TYR A C 1
ATOM 4142 O O . TYR A 1 534 ? -7.842 2.715 -5.335 1.00 98.00 534 TYR A O 1
ATOM 4150 N N . PHE A 1 535 ? -7.590 4.931 -5.523 1.00 96.94 535 PHE A N 1
ATOM 4151 C CA . PHE A 1 535 ? -8.359 5.310 -4.338 1.00 96.94 535 PHE A CA 1
ATOM 4152 C C . PHE A 1 535 ? -9.872 5.431 -4.592 1.00 96.94 535 PHE A C 1
ATOM 4154 O O . PHE A 1 535 ? -10.616 5.771 -3.674 1.00 96.94 535 PHE A O 1
ATOM 4161 N N . GLY A 1 536 ? -10.338 5.141 -5.812 1.00 95.94 536 GLY A N 1
ATOM 4162 C CA . GLY A 1 536 ? -11.751 5.212 -6.197 1.00 95.94 536 GLY A CA 1
ATOM 4163 C C . GLY A 1 536 ? -12.247 6.632 -6.489 1.00 95.94 536 GLY A C 1
ATOM 4164 O O . GLY A 1 536 ? -13.454 6.869 -6.501 1.00 95.94 536 GLY A O 1
ATOM 4165 N N . PHE A 1 537 ? -11.335 7.583 -6.710 1.00 96.00 537 PHE A N 1
ATOM 4166 C CA . PHE A 1 537 ? -11.656 8.939 -7.158 1.00 96.00 537 PHE A CA 1
ATOM 4167 C C . PHE A 1 537 ? -11.456 9.071 -8.671 1.00 96.00 537 PHE A C 1
ATOM 4169 O O . PHE A 1 537 ? -10.577 8.418 -9.236 1.00 96.00 537 PHE A O 1
ATOM 4176 N N . GLU A 1 538 ? -12.203 9.974 -9.305 1.00 96.50 538 GLU A N 1
ATOM 4177 C CA . GLU A 1 538 ? -11.872 10.474 -10.645 1.00 96.50 538 GLU A CA 1
ATOM 4178 C C . GLU A 1 538 ? -10.411 10.975 -10.667 1.00 96.50 538 GLU A C 1
ATOM 4180 O O . GLU A 1 538 ? -10.036 11.749 -9.771 1.00 96.50 538 GLU A O 1
ATOM 4185 N N . PRO A 1 539 ? -9.576 10.561 -11.639 1.00 94.94 539 PRO A N 1
ATOM 4186 C CA . PRO A 1 539 ? -8.196 11.023 -11.745 1.00 94.94 539 PRO A CA 1
ATOM 4187 C C . PRO A 1 539 ? -8.125 12.552 -11.793 1.00 94.94 539 PRO A C 1
ATOM 4189 O O . PRO A 1 539 ? -8.821 13.210 -12.570 1.00 94.94 539 PRO A O 1
ATOM 4192 N N . SER A 1 540 ? -7.300 13.146 -10.928 1.00 93.50 540 SER A N 1
ATOM 4193 C CA . SER A 1 540 ? -7.072 14.591 -10.925 1.00 93.50 540 SER A CA 1
ATOM 4194 C C . SER A 1 540 ? -5.726 14.957 -10.307 1.00 93.50 540 SER A C 1
ATOM 4196 O O . SER A 1 540 ? -5.152 14.200 -9.531 1.00 93.50 540 SER A O 1
ATOM 4198 N N . SER A 1 541 ? -5.252 16.174 -10.577 1.00 90.38 541 SER A N 1
ATOM 4199 C CA . SER A 1 541 ? -4.069 16.749 -9.924 1.00 90.38 541 SER A CA 1
ATOM 4200 C C . SER A 1 541 ? -4.358 17.321 -8.525 1.00 90.38 541 SER A C 1
ATOM 4202 O O . SER A 1 541 ? -3.640 18.210 -8.063 1.00 90.38 541 SER A O 1
ATOM 4204 N N . THR A 1 542 ? -5.462 16.917 -7.889 1.00 93.00 542 THR A N 1
ATOM 4205 C CA . THR A 1 542 ? -5.820 17.364 -6.536 1.00 93.00 542 THR A CA 1
ATOM 4206 C C . THR A 1 542 ? -5.064 16.513 -5.516 1.00 93.00 542 THR A C 1
ATOM 4208 O O . THR A 1 542 ? -5.075 15.290 -5.649 1.00 93.00 542 THR A O 1
ATOM 4211 N N . PRO A 1 543 ? -4.449 17.102 -4.471 1.00 95.56 543 PRO A N 1
ATOM 4212 C CA . PRO A 1 543 ? -3.812 16.315 -3.423 1.00 95.56 543 PRO A CA 1
ATOM 4213 C C . PRO A 1 543 ? -4.779 15.309 -2.790 1.00 95.56 543 PRO A C 1
ATOM 4215 O O . PRO A 1 543 ? -5.916 15.656 -2.460 1.00 95.56 543 PRO A O 1
ATOM 4218 N N . LEU A 1 544 ? -4.311 14.078 -2.570 1.00 96.75 544 LEU A N 1
ATOM 4219 C CA . LEU A 1 544 ? -5.088 13.042 -1.896 1.00 96.75 544 LEU A CA 1
ATOM 4220 C C . LEU A 1 544 ? -5.509 13.522 -0.500 1.00 96.75 544 LEU A C 1
ATOM 4222 O O . LEU A 1 544 ? -4.669 14.098 0.215 1.00 96.75 544 LEU A O 1
ATOM 4226 N N . PRO A 1 545 ? -6.755 13.234 -0.070 1.00 96.12 545 PRO A N 1
ATOM 4227 C CA . PRO A 1 545 ? -7.225 13.583 1.266 1.00 96.12 545 PRO A CA 1
ATOM 4228 C C . PRO A 1 545 ? -6.357 12.921 2.344 1.00 96.12 545 PRO A C 1
ATOM 4230 O O . PRO A 1 545 ? -5.579 12.014 2.069 1.00 96.12 545 PRO A O 1
ATOM 4233 N N . GLN A 1 546 ? -6.474 13.373 3.593 1.00 94.44 546 GLN A N 1
ATOM 4234 C CA . GLN A 1 546 ? -5.748 12.764 4.721 1.00 94.44 546 GLN A CA 1
ATOM 4235 C C . GLN A 1 546 ? -6.428 11.480 5.232 1.00 94.44 546 GLN A C 1
ATOM 4237 O O . GLN A 1 546 ? -5.777 10.595 5.781 1.00 94.44 546 GLN A O 1
ATOM 4242 N N . GLN A 1 547 ? -7.739 11.353 5.021 1.00 94.44 547 GLN A N 1
ATOM 4243 C CA . GLN A 1 547 ? -8.558 10.208 5.420 1.00 94.44 547 GLN A CA 1
ATOM 4244 C C . GLN A 1 547 ? -9.329 9.671 4.212 1.00 94.44 547 GLN A C 1
ATOM 4246 O O . GLN A 1 547 ? -9.680 10.438 3.314 1.00 94.44 547 GLN A O 1
ATOM 4251 N N . ILE A 1 548 ? -9.617 8.370 4.218 1.00 95.81 548 ILE A N 1
ATOM 4252 C CA . ILE A 1 548 ? -10.452 7.700 3.220 1.00 95.81 548 ILE A CA 1
ATOM 4253 C C . ILE A 1 548 ? -11.560 6.908 3.916 1.00 95.81 548 ILE A C 1
ATOM 4255 O O . ILE A 1 548 ? -11.347 6.308 4.970 1.00 95.81 548 ILE A O 1
ATOM 4259 N N . ASN A 1 549 ? -12.741 6.896 3.303 1.00 94.50 549 ASN A N 1
ATOM 4260 C CA . ASN A 1 549 ? -13.874 6.085 3.732 1.00 94.50 549 ASN A CA 1
ATOM 4261 C C . ASN A 1 549 ? -13.909 4.815 2.874 1.00 94.50 549 ASN A C 1
ATOM 4263 O O . ASN A 1 549 ? -14.342 4.862 1.724 1.00 94.50 549 ASN A O 1
ATOM 4267 N N . LEU A 1 550 ? -13.464 3.677 3.409 1.00 95.50 550 LEU A N 1
ATOM 4268 C CA . LEU A 1 550 ? -13.528 2.401 2.697 1.00 95.50 550 LEU A CA 1
ATOM 4269 C C . LEU A 1 550 ? -14.867 1.719 2.967 1.00 95.50 550 LEU A C 1
ATOM 4271 O O . LEU A 1 550 ? -15.125 1.247 4.074 1.00 95.50 550 LEU A O 1
ATOM 4275 N N . GLN A 1 551 ? -15.709 1.604 1.941 1.00 93.75 551 GLN A N 1
ATOM 4276 C CA . GLN A 1 551 ? -16.909 0.779 2.030 1.00 93.75 551 GLN A CA 1
ATOM 4277 C C . GLN A 1 551 ? -16.508 -0.701 2.142 1.00 93.75 551 GLN A C 1
ATOM 4279 O O . GLN A 1 551 ? -15.818 -1.250 1.268 1.00 93.75 551 GLN A O 1
ATOM 4284 N N . LEU A 1 552 ? -16.939 -1.357 3.221 1.00 93.56 552 LEU A N 1
ATOM 4285 C CA . LEU A 1 552 ? -16.814 -2.804 3.365 1.00 93.56 552 LEU A CA 1
ATOM 4286 C C . LEU A 1 552 ? -17.973 -3.505 2.632 1.00 93.56 552 LEU A C 1
ATOM 4288 O O . LEU A 1 552 ? -19.104 -3.003 2.671 1.00 93.56 552 LEU A O 1
ATOM 4292 N N . PRO A 1 553 ? -17.725 -4.647 1.957 1.00 92.50 553 PRO A N 1
ATOM 4293 C CA . PRO A 1 553 ? -18.780 -5.455 1.351 1.00 92.50 553 PRO A CA 1
ATOM 4294 C C . PRO A 1 553 ? -19.717 -5.992 2.436 1.00 92.50 553 PRO A C 1
ATOM 4296 O O . PRO A 1 553 ? -19.258 -6.591 3.398 1.00 92.50 553 PRO A O 1
ATOM 4299 N N . ALA A 1 554 ? -21.027 -5.795 2.284 1.00 91.50 554 ALA A N 1
ATOM 4300 C CA . ALA A 1 554 ? -21.990 -6.073 3.349 1.00 91.50 554 ALA A CA 1
ATOM 4301 C C . ALA A 1 554 ? -22.094 -7.564 3.721 1.00 91.50 554 ALA A C 1
ATOM 4303 O O . ALA A 1 554 ? -22.154 -8.431 2.845 1.00 91.50 554 ALA A O 1
ATOM 4304 N N . ASN A 1 555 ? -22.242 -7.854 5.019 1.00 91.25 555 ASN A N 1
ATOM 4305 C CA . ASN A 1 555 ? -22.397 -9.212 5.559 1.00 91.25 555 ASN A CA 1
ATOM 4306 C C . ASN A 1 555 ? -21.217 -10.120 5.166 1.00 91.25 555 ASN A C 1
ATOM 4308 O O . ASN A 1 555 ? -21.385 -11.219 4.623 1.00 91.25 555 ASN A O 1
ATOM 4312 N N . ARG A 1 556 ? -19.998 -9.621 5.397 1.00 93.81 556 ARG A N 1
ATOM 4313 C CA . ARG A 1 556 ? -18.737 -10.342 5.180 1.00 93.81 556 ARG A CA 1
ATOM 4314 C C . ARG A 1 556 ? -17.836 -10.255 6.399 1.00 93.81 556 ARG A C 1
ATOM 4316 O O . ARG A 1 556 ? -17.781 -9.220 7.064 1.00 93.81 556 ARG A O 1
ATOM 4323 N N . ARG A 1 557 ? -17.101 -11.342 6.646 1.00 95.75 557 ARG A N 1
ATOM 4324 C CA . ARG A 1 557 ? -15.976 -11.372 7.582 1.00 95.75 557 ARG A CA 1
ATOM 4325 C C . ARG A 1 557 ? -14.718 -10.963 6.827 1.00 95.75 557 ARG A C 1
ATOM 4327 O O . ARG A 1 557 ? -14.483 -11.452 5.727 1.00 95.75 557 ARG A O 1
ATOM 4334 N N . ILE A 1 558 ? -13.955 -10.037 7.384 1.00 97.25 558 ILE A N 1
ATOM 4335 C CA . ILE A 1 558 ? -12.829 -9.387 6.716 1.00 97.25 558 ILE A CA 1
ATOM 4336 C C . ILE A 1 558 ? -11.689 -9.313 7.724 1.00 97.25 558 ILE A C 1
ATOM 4338 O O . ILE A 1 558 ? -11.881 -8.792 8.822 1.00 97.25 558 ILE A O 1
ATOM 4342 N N . GLU A 1 559 ? -10.521 -9.840 7.368 1.00 97.88 559 GLU A N 1
ATOM 4343 C CA . GLU A 1 559 ? -9.294 -9.563 8.118 1.00 97.88 559 GLU A CA 1
ATOM 4344 C C . GLU A 1 559 ? -8.807 -8.166 7.763 1.00 97.88 559 GLU A C 1
ATOM 4346 O O . GLU A 1 559 ? -8.766 -7.811 6.584 1.00 97.88 559 GLU A O 1
ATOM 4351 N N . LEU A 1 560 ? -8.403 -7.396 8.764 1.00 98.25 560 LEU A N 1
ATOM 4352 C CA . LEU A 1 560 ? -7.676 -6.151 8.580 1.00 98.25 560 LEU A CA 1
ATOM 4353 C C . LEU A 1 560 ? -6.192 -6.379 8.859 1.00 98.25 560 LEU A C 1
ATOM 4355 O O . LEU A 1 560 ? -5.810 -7.173 9.721 1.00 98.25 560 LEU A O 1
ATOM 4359 N N . ASP A 1 561 ? -5.352 -5.664 8.130 1.00 97.31 561 ASP A N 1
ATOM 4360 C CA . ASP A 1 561 ? -3.935 -5.577 8.426 1.00 97.31 561 ASP A CA 1
ATOM 4361 C C . ASP A 1 561 ? -3.722 -4.811 9.752 1.00 97.31 561 ASP A C 1
ATOM 4363 O O . ASP A 1 561 ? -4.233 -3.696 9.897 1.00 97.31 561 ASP A O 1
ATOM 4367 N N . PRO A 1 562 ? -3.002 -5.376 10.740 1.00 95.38 562 PRO A N 1
ATOM 4368 C CA . PRO A 1 562 ? -2.905 -4.790 12.074 1.00 95.38 562 PRO A CA 1
ATOM 4369 C C . PRO A 1 562 ? -2.101 -3.486 12.108 1.00 95.38 562 PRO A C 1
ATOM 4371 O O . PRO A 1 562 ? -2.354 -2.661 12.982 1.00 95.38 562 PRO A O 1
ATOM 4374 N N . LEU A 1 563 ? -1.162 -3.277 11.177 1.00 95.19 563 LEU A N 1
ATOM 4375 C CA . LEU A 1 563 ? -0.318 -2.079 11.117 1.00 95.19 563 LEU A CA 1
ATOM 4376 C C . LEU A 1 563 ? -1.065 -0.876 10.525 1.00 95.19 563 LEU A C 1
ATOM 4378 O O . LEU A 1 563 ? -0.856 0.259 10.950 1.00 95.19 563 LEU A O 1
ATOM 4382 N N . THR A 1 564 ? -1.903 -1.119 9.520 1.00 97.19 564 THR A N 1
ATOM 4383 C CA . THR A 1 564 ? -2.514 -0.066 8.694 1.00 97.19 564 THR A CA 1
ATOM 4384 C C . THR A 1 564 ? -4.005 0.134 8.948 1.00 97.19 564 THR A C 1
ATOM 4386 O O . THR A 1 564 ? -4.528 1.234 8.745 1.00 97.19 564 THR A O 1
ATOM 4389 N N . GLY A 1 565 ? -4.689 -0.926 9.381 1.00 97.69 565 GLY A N 1
ATOM 4390 C CA . GLY A 1 565 ? -6.143 -1.001 9.430 1.00 97.69 565 GLY A CA 1
ATOM 4391 C C . GLY A 1 565 ? -6.798 -1.275 8.073 1.00 97.69 565 GLY A C 1
ATOM 4392 O O . GLY A 1 565 ? -8.024 -1.243 7.990 1.00 97.69 565 GLY A O 1
ATOM 4393 N N . LEU A 1 566 ? -6.028 -1.521 7.006 1.00 98.31 566 LEU A N 1
ATOM 4394 C CA . LEU A 1 566 ? -6.556 -1.788 5.663 1.00 98.31 566 LEU A CA 1
ATOM 4395 C C . LEU A 1 566 ? -7.160 -3.201 5.540 1.00 98.31 566 LEU A C 1
ATOM 4397 O O . LEU A 1 566 ? -6.642 -4.136 6.148 1.00 98.31 566 LEU A O 1
ATOM 4401 N N . PRO A 1 567 ? -8.202 -3.407 4.710 1.00 98.06 567 PRO A N 1
ATOM 4402 C CA . PRO A 1 567 ? -8.710 -4.739 4.378 1.00 98.06 567 PRO A CA 1
ATOM 4403 C C . PRO A 1 567 ? -7.620 -5.646 3.792 1.00 98.06 567 PRO A C 1
ATOM 4405 O O . PRO A 1 567 ? -7.028 -5.325 2.766 1.00 98.06 567 PRO A O 1
ATOM 4408 N N . HIS A 1 568 ? -7.377 -6.793 4.428 1.00 96.88 568 HIS A N 1
ATOM 4409 C CA . HIS A 1 568 ? -6.353 -7.757 4.031 1.00 96.88 568 HIS A CA 1
ATOM 4410 C C . HIS A 1 568 ? -6.907 -8.876 3.147 1.00 96.88 568 HIS A C 1
ATOM 4412 O O . HIS A 1 568 ? -6.377 -9.117 2.064 1.00 96.88 568 HIS A O 1
ATOM 4418 N N . GLN A 1 569 ? -7.973 -9.542 3.600 1.00 95.94 569 GLN A N 1
ATOM 4419 C CA . GLN A 1 569 ? -8.698 -10.562 2.839 1.00 95.94 569 GLN A CA 1
ATOM 4420 C C . GLN A 1 569 ? -10.137 -10.715 3.347 1.00 95.94 569 GLN A C 1
ATOM 4422 O O . GLN A 1 569 ? -10.434 -10.415 4.507 1.00 95.94 569 GLN A O 1
ATOM 4427 N N . ILE A 1 570 ? -11.028 -11.217 2.491 1.00 95.56 570 ILE A N 1
ATOM 4428 C CA . ILE A 1 570 ? -12.369 -11.658 2.892 1.00 95.56 570 ILE A CA 1
ATOM 4429 C C . ILE A 1 570 ? -12.261 -13.108 3.380 1.00 95.56 570 ILE A C 1
ATOM 4431 O O . ILE A 1 570 ? -11.737 -13.964 2.675 1.00 95.56 570 ILE A O 1
ATOM 4435 N N . ILE A 1 571 ? -12.767 -13.388 4.581 1.00 93.56 571 ILE A N 1
ATOM 4436 C CA . ILE A 1 571 ? -12.882 -14.751 5.105 1.00 93.56 571 ILE A CA 1
ATOM 4437 C C . ILE A 1 571 ? -14.244 -15.299 4.680 1.00 93.56 571 ILE A C 1
ATOM 4439 O O . ILE A 1 571 ? -15.280 -14.885 5.216 1.00 93.56 571 ILE A O 1
ATOM 4443 N N . ASP A 1 572 ? -14.253 -16.258 3.758 1.00 78.06 572 ASP A N 1
ATOM 4444 C CA . ASP A 1 572 ? -15.481 -16.968 3.412 1.00 78.06 572 ASP A CA 1
ATOM 4445 C C . ASP A 1 572 ? -16.039 -17.744 4.611 1.00 78.06 572 ASP A C 1
ATOM 4447 O O . ASP A 1 572 ? -15.329 -18.424 5.358 1.00 78.06 572 ASP A O 1
ATOM 4451 N N . THR A 1 573 ? -17.358 -17.659 4.771 1.00 57.47 573 THR A N 1
ATOM 4452 C CA . THR A 1 573 ? -18.101 -18.532 5.683 1.00 57.47 573 THR A CA 1
ATOM 4453 C C . THR A 1 573 ? -18.342 -19.860 4.972 1.00 57.47 573 THR A C 1
ATOM 4455 O O . THR A 1 573 ? -19.167 -19.936 4.064 1.00 57.47 573 THR A O 1
ATOM 4458 N N . LYS A 1 574 ? -17.576 -20.885 5.360 1.00 38.84 574 LYS A N 1
ATOM 4459 C CA . LYS A 1 574 ? -17.909 -22.288 5.073 1.00 38.84 574 LYS A CA 1
ATOM 4460 C C . LYS A 1 574 ? -19.079 -22.755 5.932 1.00 38.84 574 LYS A C 1
ATOM 4462 O O . LYS A 1 574 ? -19.153 -22.288 7.091 1.00 38.84 574 LYS A O 1
#

Foldseek 3Di:
DDPCVVQVLLLVQLVCVLVVNHDPVSVVVNCVVPVVDVSNVVVNVVNNVVSCVVPVVDDADWDWDQDPVPRDIDIDGDDDDDDDDDDDDDDDDDDDDDDDDDDDDDDDDDDDDDDDDDDDPPVVVVVVVVVVVVVVVVVVVVVVCVPPPPQPFWKKFWPDADKDADDDWDDDPRMTTFGKIFGQAWTWIATPQGKIKIFHGGWIKGHHGSAEIETAAAKMKIADPDQHWHWYHYPFKIKIDAPGMWMWGPPDPFIKIQFAHFIWMWGNFDAFQWKFQVQDPDCWRFTLAHHQIWRQFPQWDWDQDLFAGTWTFGALDPRSKTWSFLQPFAFKQDHSFRFWFKKKKKWKFQFQFPLPALEKFWQKWFADLVRFQIWTWIWGQDDAADPQEPPTDHAGIWTWTWFQWPPNGIHIYTFHLCPPPNRHHPCRSNVRHIKIWMWMAGQQFQKTFIDILLHTRTIDHDPHNTTTITGHRTIMMGQFDSNPDCCQVDPPDPVDNNRRGTGGIIRTIGMHSHGDASVLSNQLSVLSVVSHHSLNHNRHSHRDDSIHIDGDDHRWIFGADSVTRHTRDTDDDD

Secondary structure (DSSP, 8-state):
--SSTTSHHHHHHHHHHHTT---HHHHHHHHHHHTT-HHHHHHHHHHHHHHHHHHTTSS--EEEEEETTTTEEEEEE-------PPPP-----------------------------PPPTHHHHHHHHHHHHHHHHHHHHHHHTTT-------EEEEEES--EESSS--EETTEEESEEEEESS-EEEEETTS-EEEE-TTEEEEEEETTEEEEEESEEEEE-SSS---EEE-SSEEEE--SS-EEEE-SSSS-EEE--TT-EEEESS-S-SEEE-----SSEE--SSSS--EEE-TTEEEEE-SSSSEEEEEESSTT--EEEE-TT--SBT-STT--SSEEEEEEEEEE-----TT-EEEEEEE--TTSTT-EEEEEEEPPS--TTEES-S--SEEEEEEEEETTTEEEEEEEE-BS-TTPPBHHHHTSS--EEEEEEEETTT-EEEEEETTEEEEEEEPPTT--B--BSSSPEEESB-TT--GGGTS-SSTT-----B-EEEEEEEEEESSPPPHHHHHHHHHHHTTT--TTSSPP-SSPPPS---EEPPSS-EEEEPTTT--EEEEE---

Sequence (574 aa):
MSLDDRYQQVREIADAICDDTVSPSQLQQLEQLLHNNPAAKAYYLKYLGMHVRLSSAADAPMEFVYRRMTEEFIVRPNSSANDIEPPTLTGVSEQIVSEPIAAEQTHGQQEPQQTAKRPTRLKFVALVIMLASLLIAMLFWLDEMGEQHTPREFSAAIVSGNLSIVNLGHIDGHTLYAGEYHTDHQATLQLATGETIELAPHSRVKFLNNHELELKQGAISITHANQHKLILHGPTFSLYGSESTVSLDLRPLKPVVTSGKQTVLLPQRWRPTHYWPFEGQTDRAIDSAGSSDGIVSSGATKAPGLVGKYSYSFDNSYDARINVGSGGGIAPATGSFAATDGVTIEALVAPNYSAEKGDMDEIFRKDQADKELRMLLSFQHNHTNKSFVRPQGDYAESLSFGLYLVGQGYHELKLALDGVDGRPSLAEINSGKTFHVVATYDVSSGLKAIYINGEMLAYYQYPPGLKMLSGGTGAANIGNSPNLTERFRNPPDKDRVFNEAFTGLIDEVAFYDYALPPLMVERHFQHSQQGLSYFGFEPSSTPLPQQINLQLPANRRIELDPLTGLPHQIIDTK

Organism: NCBI:txid2771431

pLDDT: mean 82.12, std 21.5, range [23.36, 98.94]

Radius of gyration: 33.04 Å; chains: 1; bounding box: 75×96×77 Å